Protein AF-A0A6A8M572-F1 (afdb_monomer_lite)

InterPro domains:
  IPR004184 Pyruvate formate lyase domain [PF02901] (4-256)
  IPR004184 Pyruvate formate lyase domain [PS51554] (4-256)
  IPR018461 Na+/H+ antiporter, NhaC-like, C-terminal [PF03553] (328-525)
  IPR051215 Glycyl Radical Enzyme [PTHR43641] (3-273)

pLDDT: mean 79.82, std 13.44, range [32.16, 97.31]

Sequence (528 aa):
MLSPRISRMKERHLNTIPCITAERLVLQTEAYKKFAGDAVPIFRAKVVRYIMERMTTLILDDELIVGTATNAYRGASLHPEFQSSSWYTSDIDEFSTRKKDPYYISPEDKKTILETLPYWEGKSMEDLADQVMPAHIKELEKDDIICVGLENGVCGETTPDHDKIMELGLRGYMDECRRNIDAHLPQTREEQEKVDFWNACIIQCEGLITYAHRMAEEAERKASQCEKSDPERAKELRLIAENCRVVPENPPQTFYPFLCVLFVLLVILGIVPKMGGIKKAYERVATTGQLWPESSNMQNQGDELGEVMGAITDNSKKEEREVEPHLWTFIVPMLVVIVSALWLDDILYGVTLGIAVCFVTYLPTRVMSLSSFCDACYKGLEDMLFIAVVLVTSLFYRDSINLVGLPHYLIKIAGPYMNAVWLPAIAFILIGLVCFATGNIWSVPAVCTPIILPLAVSTGASIPLTLGAIISAACFGAQACFYSDVTLLSASACRINNVDYAVAQLPYIGIVTAISFVLYVIAGFAMA

Radius of gyration: 29.95 Å; chains: 1; bounding box: 77×68×78 Å

Organism: NCBI:txid2606709

Foldseek 3Di:
DDDPLVVVVVVCVVPDQAAEAQLLLVQLLVLCVVQPPDDPLQSVLSSLLSCLLDADFDDDPSDLDGDDPHPDDNYDYDDLQAAALVVCVVCVVPQQVDPPRRHHYDPVRSVSSVVRRVSSHCRHQLSVCVVPDDPVVVVCVVVVNDDDVRNRDDPDPDDDPVVCLQAFFLQNLLVVLVVVLVVQDDPDPVSVVSNSNSVSSNSNSVSQLSSLQVNLVVLQVVLVVCCVPDVPSSLSSNVSSLCSNDPSRGHQDAQQVVLVVVLVVCVVVCVDPQDFLRVVQVVCCVPVVDNADPQLCLCAPPDPSVLLQNHPDPPPPDDDDQDPDDPCLVVVLVVQLVVQCVVVVHSVRSVVVSLVSNVVPCPVVVNDHPVVSVVVVVSVVSNVVVLVVLVVVLVVVLVVVVVVVVLVVLCVVCLVVDAQLCLLLSLLQSLLQVLLVSLAQPVSLVVNCSVSQVVNVVRVHDNSSNSSSSNSSSVLNNLLHLRHSNLVVVCSVVSHRSNSSNSSCVVVSVVSSVVVSVVSNVVSVVRD

Secondary structure (DSSP, 8-state):
---HHHHHHHHHHHHPPPEEESHHHHHHHHHHHHHTTS-HHHHHHHHHHHHHTTS-----TT-SS---SSSSTTEEE--TTTS-HHHHHHHTTTTTT-SSS--EE-HHHHHHHHHHGGGGTT-SHHHHHHHHS-HHHHHHHHTTS---TTSSS--------HHHHHHHHHHHHHHHHHHHHHT----SHHHHHHHHHHHHHHHHHHHHHHHHHHHHHHHHHHHHHHTTT-HHHHHHHHHHHHHHHHTTTS----SHHHHHHHHHHHHHTTSSPP-HHHHHHHHHHHHH--SS-GGGHHHHS-SHHHHTTT-------S----PPPPHHHHHHHHHHHHHHHHHHS-HHHHHHHHHHHHHHHHTTTTSS-HHHHHHHHHHHHHHHHHHHHHHHHHHHHHHHHHHHTHHHHHHHHHGGG--TTTHHHHHHHHHHHHHHHHT-SSHHHHHHHHHHHHHHHHHT--HHHHHHHHHHHHHHHHHH-TTSHHHHHHHHHTT--HHHHHHHHHHHHHHHHHHHHHHHHHHHHHH-

Structure (mmCIF, N/CA/C/O backbone):
data_AF-A0A6A8M572-F1
#
_entry.id   AF-A0A6A8M572-F1
#
loop_
_atom_site.group_PDB
_atom_site.id
_atom_site.type_symbol
_atom_site.label_atom_id
_atom_site.label_alt_id
_atom_site.label_comp_id
_atom_site.label_asym_id
_atom_site.label_entity_id
_atom_site.label_seq_id
_atom_site.pdbx_PDB_ins_code
_atom_site.Cartn_x
_atom_site.Cartn_y
_atom_site.Cartn_z
_atom_site.occupancy
_atom_site.B_iso_or_equiv
_atom_site.auth_seq_id
_atom_site.auth_comp_id
_atom_site.auth_asym_id
_atom_site.auth_atom_id
_atom_site.pdbx_PDB_model_num
ATOM 1 N N . MET A 1 1 ? 13.782 18.065 4.750 1.00 50.66 1 MET A N 1
ATOM 2 C CA . MET A 1 1 ? 12.979 18.633 5.861 1.00 50.66 1 MET A CA 1
ATOM 3 C C . MET A 1 1 ? 11.610 17.962 5.857 1.00 50.66 1 MET A C 1
ATOM 5 O O . MET A 1 1 ? 11.102 17.722 4.769 1.00 50.66 1 MET A O 1
ATOM 9 N N . LEU A 1 2 ? 11.043 17.618 7.022 1.00 60.28 2 LEU A N 1
ATOM 10 C CA . LEU A 1 2 ? 9.692 17.035 7.116 1.00 60.28 2 LEU A CA 1
ATOM 11 C C . LEU A 1 2 ? 8.636 18.087 6.746 1.00 60.28 2 LEU A C 1
ATOM 13 O O . LEU A 1 2 ? 8.789 19.256 7.103 1.00 60.28 2 LEU A O 1
ATOM 17 N N . SER A 1 3 ? 7.572 17.689 6.044 1.00 79.94 3 SER A N 1
ATOM 18 C CA . SER A 1 3 ? 6.464 18.607 5.755 1.00 79.94 3 SER A CA 1
ATOM 19 C C . SER A 1 3 ? 5.711 18.972 7.047 1.00 79.94 3 SER A C 1
ATOM 21 O O . SER A 1 3 ? 5.701 18.173 7.988 1.00 79.94 3 SER A O 1
ATOM 23 N N . PRO A 1 4 ? 5.029 20.135 7.113 1.00 89.31 4 PRO A N 1
ATOM 24 C CA . PRO A 1 4 ? 4.251 20.521 8.294 1.00 89.31 4 PRO A CA 1
ATOM 25 C C . PRO A 1 4 ? 3.227 19.461 8.729 1.00 89.31 4 PRO A C 1
ATOM 27 O O . PRO A 1 4 ? 3.043 19.247 9.923 1.00 89.31 4 PRO A O 1
ATOM 30 N N . ARG A 1 5 ? 2.617 18.755 7.765 1.00 86.12 5 ARG A N 1
ATOM 31 C CA . ARG A 1 5 ? 1.710 17.620 8.003 1.00 86.12 5 ARG A CA 1
ATOM 32 C C . ARG A 1 5 ? 2.406 16.488 8.754 1.00 86.12 5 ARG A C 1
ATOM 34 O O . ARG A 1 5 ? 1.936 16.064 9.802 1.00 86.12 5 ARG A O 1
ATOM 41 N N . ILE A 1 6 ? 3.548 16.027 8.240 1.00 82.94 6 ILE A N 1
ATOM 42 C CA . ILE A 1 6 ? 4.290 14.913 8.843 1.00 82.94 6 ILE A CA 1
ATOM 43 C C . ILE A 1 6 ? 4.821 15.298 10.227 1.00 82.94 6 ILE A C 1
ATOM 45 O O . ILE A 1 6 ? 4.796 14.474 11.138 1.00 82.94 6 ILE A O 1
ATOM 49 N N . SER A 1 7 ? 5.225 16.556 10.422 1.00 91.00 7 SER A N 1
ATOM 50 C CA . SER A 1 7 ? 5.603 17.066 11.743 1.00 91.00 7 SER A CA 1
ATOM 51 C C . SER A 1 7 ? 4.440 16.999 12.741 1.00 91.00 7 SER A C 1
ATOM 53 O O . SER A 1 7 ? 4.633 16.461 13.830 1.00 91.00 7 SER A O 1
ATOM 55 N N . ARG A 1 8 ? 3.228 17.442 12.363 1.00 94.00 8 ARG A N 1
ATOM 56 C CA . ARG A 1 8 ? 2.026 17.333 13.216 1.00 94.00 8 ARG A CA 1
ATOM 57 C C . ARG A 1 8 ? 1.643 15.884 13.507 1.00 94.00 8 ARG A C 1
ATOM 59 O O . ARG A 1 8 ? 1.355 15.552 14.652 1.00 94.00 8 ARG A O 1
ATOM 66 N N . MET A 1 9 ? 1.673 15.006 12.502 1.00 90.44 9 MET A N 1
ATOM 67 C CA . MET A 1 9 ? 1.373 13.580 12.684 1.00 90.44 9 MET A CA 1
ATOM 68 C C . MET A 1 9 ? 2.373 12.909 13.633 1.00 90.44 9 MET A C 1
ATOM 70 O O . MET A 1 9 ? 1.965 12.165 14.524 1.00 90.44 9 MET A O 1
ATOM 74 N N . LYS A 1 10 ? 3.671 13.211 13.489 1.00 91.50 10 LYS A N 1
ATOM 75 C CA . LYS A 1 10 ? 4.728 12.722 14.383 1.00 91.50 10 LYS A CA 1
ATOM 76 C C . LYS A 1 10 ? 4.528 13.223 15.811 1.00 91.50 10 LYS A C 1
ATOM 78 O O . LYS A 1 10 ? 4.599 12.431 16.744 1.00 91.50 10 LYS A O 1
ATOM 83 N N . GLU A 1 11 ? 4.268 14.516 15.985 1.00 94.25 11 GLU A N 1
ATOM 84 C CA . GLU A 1 11 ? 4.019 15.111 17.299 1.00 94.25 11 GLU A CA 1
ATOM 85 C C . GLU A 1 11 ? 2.782 14.492 17.963 1.00 94.25 11 GLU A C 1
ATOM 87 O O . GLU A 1 11 ? 2.856 14.041 19.105 1.00 94.25 11 GLU A O 1
ATOM 92 N N . ARG A 1 12 ? 1.678 14.346 17.217 1.00 93.25 12 ARG A N 1
ATOM 93 C CA . ARG A 1 12 ? 0.474 13.641 17.676 1.00 93.25 12 ARG A CA 1
ATOM 94 C C . ARG A 1 12 ? 0.794 12.206 18.089 1.00 93.25 12 ARG A C 1
ATOM 96 O O . ARG A 1 12 ? 0.332 11.764 19.135 1.00 93.25 12 ARG A O 1
ATOM 103 N N . HIS A 1 13 ? 1.574 11.472 17.294 1.00 91.25 13 HIS A N 1
ATOM 104 C CA . HIS A 1 13 ? 1.970 10.097 17.605 1.00 91.25 13 HIS A CA 1
ATOM 105 C C . HIS A 1 13 ? 2.751 9.997 18.920 1.00 91.25 13 HIS A C 1
ATOM 107 O O . HIS A 1 13 ? 2.388 9.195 19.777 1.00 91.25 13 HIS A O 1
ATOM 113 N N . LEU A 1 14 ? 3.779 10.832 19.095 1.00 92.25 14 LEU A N 1
ATOM 114 C CA . LEU A 1 14 ? 4.648 10.814 20.275 1.00 92.25 14 LEU A CA 1
ATOM 115 C C . LEU A 1 14 ? 3.934 11.279 21.550 1.00 92.25 14 LEU A C 1
ATOM 117 O O . LEU A 1 14 ? 4.228 10.766 22.625 1.00 92.25 14 LEU A O 1
ATOM 121 N N . ASN A 1 15 ? 2.989 12.213 21.428 1.00 93.00 15 ASN A N 1
ATOM 122 C CA . ASN A 1 15 ? 2.285 12.795 22.572 1.00 93.00 15 ASN A CA 1
ATOM 123 C C . ASN A 1 15 ? 0.997 12.047 22.957 1.00 93.00 15 ASN A C 1
ATOM 125 O O . ASN A 1 15 ? 0.431 12.322 24.013 1.00 93.00 15 ASN A O 1
ATOM 129 N N . THR A 1 16 ? 0.510 11.120 22.126 1.00 91.75 16 THR A N 1
ATOM 130 C CA . THR A 1 16 ? -0.691 10.331 22.441 1.00 91.75 16 THR A CA 1
ATOM 131 C C . THR A 1 16 ? -0.312 9.071 23.208 1.00 91.75 16 THR A C 1
ATOM 133 O O . THR A 1 16 ? 0.463 8.260 22.701 1.00 91.75 16 THR A O 1
ATOM 136 N N . ILE A 1 17 ? -0.903 8.869 24.385 1.00 91.06 17 ILE A N 1
ATOM 137 C CA . ILE A 1 17 ? -0.830 7.598 25.117 1.00 91.06 17 ILE A CA 1
ATOM 138 C C . ILE A 1 17 ? -1.761 6.589 24.418 1.00 91.06 17 ILE A C 1
ATOM 140 O O . ILE A 1 17 ? -2.917 6.939 24.168 1.00 91.06 17 ILE A O 1
ATOM 144 N N . PRO A 1 18 ? -1.295 5.371 24.078 1.00 94.19 18 PRO A N 1
ATOM 145 C CA . PRO A 1 18 ? -2.153 4.317 23.539 1.00 94.19 18 PRO A CA 1
ATOM 146 C C . PRO A 1 18 ? -3.377 4.046 24.415 1.00 94.19 18 PRO A C 1
ATOM 148 O O . PRO A 1 18 ? -3.327 4.225 25.632 1.00 94.19 18 PRO A O 1
ATOM 151 N N . CYS A 1 19 ? -4.471 3.582 23.817 1.00 93.69 19 CYS A N 1
ATOM 152 C CA . CYS A 1 19 ? -5.686 3.252 24.563 1.00 93.69 19 CYS A CA 1
ATOM 153 C C . CYS A 1 19 ? -6.224 1.863 24.224 1.00 93.69 19 CYS A C 1
ATOM 155 O O . CYS A 1 19 ? -5.948 1.350 23.149 1.00 93.69 19 CYS A O 1
ATOM 157 N N . ILE A 1 20 ? -6.972 1.240 25.133 1.00 94.38 20 ILE A N 1
ATOM 158 C CA . ILE A 1 20 ? -7.684 -0.020 24.874 1.00 94.38 20 ILE A CA 1
ATOM 159 C C . ILE A 1 20 ? -9.148 0.300 24.586 1.00 94.38 20 ILE A C 1
ATOM 161 O O . ILE A 1 20 ? -9.762 1.096 25.294 1.00 94.38 20 ILE A O 1
ATOM 165 N N . THR A 1 21 ? -9.695 -0.341 23.555 1.00 94.25 21 THR A N 1
ATOM 166 C CA . THR A 1 21 ? -11.059 -0.102 23.061 1.00 94.25 21 THR A CA 1
ATOM 167 C C . THR A 1 21 ? -11.894 -1.381 23.124 1.00 94.25 21 THR A C 1
ATOM 169 O O . THR A 1 21 ? -11.400 -2.470 22.817 1.00 94.25 21 THR A O 1
ATOM 172 N N . ALA A 1 22 ? -13.165 -1.272 23.523 1.00 95.88 22 ALA A N 1
ATOM 173 C CA . ALA A 1 22 ? -14.046 -2.429 23.711 1.00 95.88 22 ALA A CA 1
ATOM 174 C C . ALA A 1 22 ? -14.727 -2.911 22.416 1.00 95.88 22 ALA A C 1
ATOM 176 O O . ALA A 1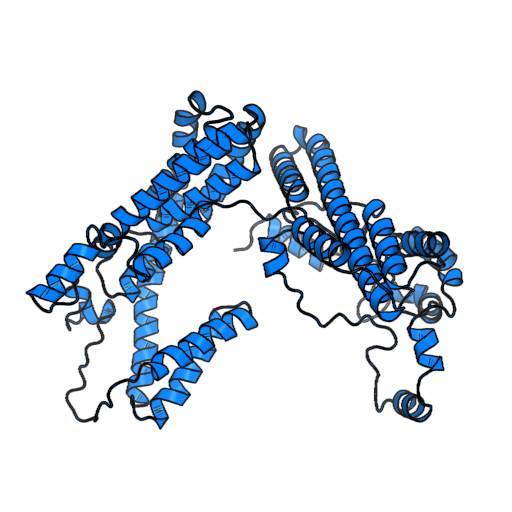 22 ? -15.257 -4.022 22.377 1.00 95.88 22 ALA A O 1
ATOM 177 N N . GLU A 1 23 ? -14.729 -2.098 21.354 1.00 95.62 23 GLU A N 1
ATOM 178 C CA . GLU A 1 23 ? -15.545 -2.317 20.149 1.00 95.62 23 GLU A CA 1
ATOM 179 C C . GLU A 1 23 ? -15.351 -3.712 19.537 1.00 95.62 23 GLU A C 1
ATOM 181 O O . GLU A 1 23 ? -16.322 -4.451 19.349 1.00 95.62 23 GLU A O 1
ATOM 186 N N . ARG A 1 24 ? -14.099 -4.106 19.263 1.00 94.31 24 ARG A N 1
ATOM 187 C CA . ARG A 1 24 ? -13.808 -5.416 18.664 1.00 94.31 24 ARG A CA 1
ATOM 188 C C . ARG A 1 24 ? -14.280 -6.559 19.561 1.00 94.31 24 ARG A C 1
ATOM 190 O O . ARG A 1 24 ? -14.881 -7.499 19.051 1.00 94.31 24 ARG A O 1
ATOM 197 N N . LEU A 1 25 ? -14.039 -6.472 20.873 1.00 95.44 25 LEU A N 1
ATOM 198 C CA . LEU A 1 25 ? -14.439 -7.493 21.848 1.00 95.44 25 LEU A CA 1
ATOM 199 C C . LEU A 1 25 ? -15.954 -7.731 21.801 1.00 95.44 25 LEU A C 1
ATOM 201 O O . LEU A 1 25 ? -16.398 -8.880 21.753 1.00 95.44 25 LEU A O 1
ATOM 205 N N . VAL A 1 26 ? -16.749 -6.661 21.761 1.00 97.06 26 VAL A N 1
ATOM 206 C CA . VAL A 1 26 ? -18.214 -6.751 21.682 1.00 97.06 26 VAL A CA 1
ATOM 207 C C . VAL A 1 26 ? -18.651 -7.362 20.351 1.00 97.06 26 VAL A C 1
ATOM 209 O O . VAL A 1 26 ? -19.340 -8.385 20.348 1.00 97.06 26 VAL A O 1
ATOM 212 N N . LEU A 1 27 ? -18.192 -6.807 19.222 1.00 96.75 27 LEU A N 1
ATOM 213 C CA . LEU A 1 27 ? -18.565 -7.284 17.883 1.00 96.75 27 LEU A CA 1
ATOM 214 C C . LEU A 1 27 ? -18.180 -8.749 17.663 1.00 96.75 27 LEU A C 1
ATOM 216 O O . LEU A 1 27 ? -18.945 -9.531 17.097 1.00 96.75 27 LEU A O 1
ATOM 220 N N . GLN A 1 28 ? -17.003 -9.141 18.141 1.00 95.44 28 GLN A N 1
ATOM 221 C CA . GLN A 1 28 ? -16.549 -10.518 18.068 1.00 95.44 28 GLN A CA 1
ATOM 222 C C . GLN A 1 28 ? -17.406 -11.438 18.938 1.00 95.44 28 GLN A C 1
ATOM 224 O O . GLN A 1 28 ? -17.781 -12.519 18.491 1.00 95.44 28 GLN A O 1
ATOM 229 N N . THR A 1 29 ? -17.752 -11.022 20.158 1.00 96.56 29 THR A N 1
ATOM 230 C CA . THR A 1 29 ? -18.611 -11.804 21.059 1.00 96.56 29 THR A CA 1
ATOM 231 C C . THR A 1 29 ? -19.989 -12.051 20.449 1.00 96.56 29 THR A C 1
ATOM 233 O O . THR A 1 29 ? -20.504 -13.170 20.502 1.00 96.56 29 THR A O 1
ATOM 236 N N . GLU A 1 30 ? -20.583 -11.028 19.833 1.00 97.31 30 GLU A N 1
ATOM 237 C CA . GLU A 1 30 ? -21.842 -11.151 19.095 1.00 97.31 30 GLU A CA 1
ATOM 238 C C . GLU A 1 30 ? -21.724 -12.139 17.932 1.00 97.31 30 GLU A C 1
ATOM 240 O O . GLU A 1 30 ? -22.551 -13.046 17.798 1.00 97.31 30 GLU A O 1
ATOM 245 N N . ALA A 1 31 ? -20.674 -12.004 17.118 1.00 96.38 31 ALA A N 1
ATOM 246 C CA . ALA A 1 31 ? -20.432 -12.885 15.983 1.00 96.38 31 ALA A CA 1
ATOM 247 C C . ALA A 1 31 ? -20.227 -14.343 16.423 1.00 96.38 31 ALA A C 1
ATOM 249 O O . ALA A 1 31 ? -20.796 -15.255 15.823 1.00 96.38 31 ALA A O 1
ATOM 250 N N . TYR A 1 32 ? -19.484 -14.572 17.508 1.00 95.69 32 TYR A N 1
ATOM 251 C CA . TYR A 1 32 ? -19.264 -15.906 18.068 1.00 95.69 32 TYR A CA 1
ATOM 252 C C . TYR A 1 32 ? -20.568 -16.568 18.501 1.00 95.69 32 TYR A C 1
ATOM 254 O O . TYR A 1 32 ? -20.785 -17.738 18.201 1.00 95.69 32 TYR A O 1
ATOM 262 N N . LYS A 1 33 ? -21.455 -15.823 19.172 1.00 95.12 33 LYS A N 1
ATOM 263 C CA . LYS A 1 33 ? -22.778 -16.328 19.570 1.00 95.12 33 LYS A CA 1
ATOM 264 C C . LYS A 1 33 ? -23.665 -16.620 18.358 1.00 95.12 33 LYS A C 1
ATOM 266 O O . LYS A 1 33 ? -24.451 -17.561 18.394 1.00 95.12 33 LYS A O 1
ATOM 271 N N . LYS A 1 34 ? -23.547 -15.819 17.296 1.00 96.00 34 LYS A N 1
ATOM 272 C CA . LYS A 1 34 ? -24.384 -15.914 16.094 1.00 96.00 34 LYS A CA 1
ATOM 273 C C . LYS A 1 34 ? -23.993 -17.060 15.161 1.00 96.00 34 LYS A C 1
ATOM 275 O O . LYS A 1 34 ? -24.877 -17.677 14.576 1.00 96.00 34 LYS A O 1
ATOM 280 N N . PHE A 1 35 ? -22.697 -17.306 14.988 1.00 95.56 35 PHE A N 1
ATOM 281 C CA . PHE A 1 35 ? -22.172 -18.250 13.991 1.00 95.56 35 PHE A CA 1
ATOM 282 C C . PHE A 1 35 ? -21.660 -19.563 14.598 1.00 95.56 35 PHE A C 1
ATOM 284 O O . PHE A 1 35 ? -21.072 -20.384 13.895 1.00 95.56 35 PHE A O 1
ATOM 291 N N . ALA A 1 36 ? -21.871 -19.779 15.899 1.00 89.00 36 ALA A N 1
ATOM 292 C CA . ALA A 1 36 ? -21.518 -21.032 16.555 1.00 89.00 36 ALA A CA 1
ATOM 293 C C . ALA A 1 36 ? -22.134 -22.238 15.818 1.00 89.00 36 ALA A C 1
ATOM 295 O O . ALA A 1 36 ? -23.333 -22.259 15.542 1.00 89.00 36 ALA A O 1
ATOM 296 N N . GLY A 1 37 ? -21.310 -23.249 15.528 1.00 89.31 37 GLY A N 1
ATOM 297 C CA . GLY A 1 37 ? -21.717 -24.479 14.837 1.00 89.31 37 GLY A CA 1
ATOM 298 C C . GLY A 1 37 ? -21.303 -24.565 13.364 1.00 89.31 37 GLY A C 1
ATOM 299 O O . GLY A 1 37 ? -21.361 -25.653 12.798 1.00 89.31 37 GLY A O 1
ATOM 300 N N . ASP A 1 38 ? -20.842 -23.468 12.756 1.00 92.75 38 ASP A N 1
ATOM 301 C CA . ASP A 1 38 ? -20.225 -23.502 11.425 1.00 92.75 38 ASP A CA 1
ATOM 302 C C . ASP A 1 38 ? -18.866 -24.236 11.438 1.00 92.75 38 ASP A C 1
ATOM 304 O O . ASP A 1 38 ? -18.174 -24.289 12.460 1.00 92.75 38 ASP A O 1
ATOM 308 N N . ALA A 1 39 ? -18.443 -24.752 10.276 1.00 92.69 39 ALA A N 1
ATOM 309 C CA . ALA A 1 39 ? -17.089 -25.275 10.086 1.00 92.69 39 ALA A CA 1
ATOM 310 C C . ALA A 1 39 ? -16.045 -24.207 10.452 1.00 92.69 39 ALA A C 1
ATOM 312 O O . ALA A 1 39 ? -16.211 -23.035 10.111 1.00 92.69 39 ALA A O 1
ATOM 313 N N . VAL A 1 40 ? -14.958 -24.599 11.128 1.00 92.12 40 VAL A N 1
ATOM 314 C CA . VAL A 1 40 ? -14.012 -23.651 11.750 1.00 92.12 40 VAL A CA 1
ATOM 315 C C . VAL A 1 40 ? -13.501 -22.565 10.783 1.00 92.12 40 VAL A C 1
ATOM 317 O O . VAL A 1 40 ? -13.560 -21.396 11.170 1.00 92.12 40 VAL A O 1
ATOM 320 N N . PRO A 1 41 ? -13.070 -22.862 9.536 1.00 94.00 41 PRO A N 1
ATOM 321 C CA . PRO A 1 41 ? -12.637 -21.820 8.599 1.00 94.00 41 PRO A CA 1
ATOM 322 C C . PRO A 1 41 ? -13.751 -20.814 8.269 1.00 94.00 41 PRO A C 1
ATOM 324 O O . PRO A 1 41 ? -13.547 -19.602 8.349 1.00 94.00 41 PRO A O 1
ATOM 327 N N . ILE A 1 42 ? -14.957 -21.312 7.976 1.00 96.06 42 ILE A N 1
ATOM 328 C CA . ILE A 1 42 ? -16.139 -20.497 7.658 1.00 96.06 42 ILE A CA 1
ATOM 329 C C . ILE A 1 42 ? -16.544 -19.638 8.851 1.00 96.06 42 ILE A C 1
ATOM 331 O O . ILE A 1 42 ? -16.800 -18.444 8.702 1.00 96.06 42 ILE A O 1
ATOM 335 N N . PHE A 1 43 ? -16.575 -20.240 10.039 1.00 96.19 43 PHE A N 1
ATOM 336 C CA . PHE A 1 43 ? -16.878 -19.567 11.292 1.00 96.19 43 PHE A CA 1
ATOM 337 C C . PHE A 1 43 ? -15.950 -18.366 11.508 1.00 96.19 43 PHE A C 1
ATOM 339 O O . PHE A 1 43 ? -16.419 -17.246 11.715 1.00 96.19 43 PHE A O 1
ATOM 346 N N . ARG A 1 44 ? -14.630 -18.571 11.390 1.00 93.75 44 ARG A N 1
ATOM 347 C CA . ARG A 1 44 ? -13.635 -17.502 11.566 1.00 93.75 44 ARG A CA 1
ATOM 348 C C . ARG A 1 44 ? -13.786 -16.407 10.509 1.00 93.75 44 ARG A C 1
ATOM 350 O O . ARG A 1 44 ? -13.775 -15.229 10.863 1.00 93.75 44 ARG A O 1
ATOM 357 N N . ALA A 1 45 ? -14.017 -16.769 9.247 1.00 95.38 45 ALA A N 1
ATOM 358 C CA . ALA A 1 45 ? -14.246 -15.796 8.181 1.00 95.38 45 ALA A CA 1
ATOM 359 C C . ALA A 1 45 ? -15.525 -14.965 8.396 1.00 95.38 45 ALA A C 1
ATOM 361 O O . ALA A 1 45 ? -15.499 -13.743 8.238 1.00 95.38 45 ALA A O 1
ATOM 362 N N . LYS A 1 46 ? -16.632 -15.590 8.821 1.00 97.00 46 LYS A N 1
ATOM 363 C CA . LYS A 1 46 ? -17.888 -14.889 9.147 1.00 97.00 46 LYS A CA 1
ATOM 364 C C . LYS A 1 46 ? -17.726 -13.931 10.323 1.00 97.00 46 LYS A C 1
ATOM 366 O O . LYS A 1 46 ? -18.292 -12.841 10.283 1.00 97.00 46 LYS A O 1
ATOM 371 N N . VAL A 1 47 ? -16.940 -14.298 11.338 1.00 95.62 47 VAL A N 1
ATOM 372 C CA . VAL A 1 47 ? -16.601 -13.389 12.443 1.00 95.62 47 VAL A CA 1
ATOM 373 C C . VAL A 1 47 ? -15.858 -12.159 11.925 1.00 95.62 47 VAL A C 1
ATOM 375 O O . VAL A 1 47 ? -16.268 -11.040 12.229 1.00 95.62 47 VAL A O 1
ATOM 378 N N . VAL A 1 48 ? -14.806 -12.343 11.117 1.00 92.69 48 VAL A N 1
ATOM 379 C CA . VAL A 1 48 ? -14.044 -11.220 10.543 1.00 92.69 48 VAL A CA 1
ATOM 380 C C . VAL A 1 48 ? -14.952 -10.328 9.703 1.00 92.69 48 VAL A C 1
ATOM 382 O O . VAL A 1 48 ? -14.968 -9.118 9.905 1.00 92.69 48 VAL A O 1
ATOM 385 N N . ARG A 1 49 ? -15.770 -10.911 8.820 1.00 94.81 49 ARG A N 1
ATOM 386 C CA . ARG A 1 49 ? -16.741 -10.158 8.020 1.00 94.81 49 ARG A CA 1
ATOM 387 C C . ARG A 1 49 ? -17.719 -9.368 8.892 1.00 94.81 49 ARG A C 1
ATOM 389 O O . ARG A 1 49 ? -17.948 -8.195 8.624 1.00 94.81 49 ARG A O 1
ATOM 396 N N . TYR A 1 50 ? -18.257 -9.974 9.951 1.00 97.12 50 TYR A N 1
ATOM 397 C CA . TYR A 1 50 ? -19.187 -9.302 10.862 1.00 97.12 50 TYR A CA 1
ATOM 398 C C . TYR A 1 50 ? -18.566 -8.067 11.520 1.00 97.12 50 TYR A C 1
ATOM 400 O O . TYR A 1 50 ? -19.240 -7.041 11.627 1.00 97.12 50 TYR A O 1
ATOM 408 N N . ILE A 1 51 ? -17.291 -8.166 11.918 1.00 93.19 51 ILE A N 1
ATOM 409 C CA . ILE A 1 51 ? -16.509 -7.050 12.462 1.00 93.19 51 ILE A CA 1
ATOM 410 C C . ILE A 1 51 ? -16.286 -5.990 11.378 1.00 93.19 51 ILE A C 1
ATOM 412 O O . ILE A 1 51 ? -16.628 -4.835 11.595 1.00 93.19 51 ILE A O 1
ATOM 416 N N . MET A 1 52 ? -15.797 -6.364 10.194 1.00 91.69 52 MET A N 1
ATOM 417 C CA . MET A 1 52 ? -15.507 -5.431 9.092 1.00 91.69 52 MET A CA 1
ATOM 418 C C . MET A 1 52 ? -16.744 -4.657 8.602 1.00 91.69 52 MET A C 1
ATOM 420 O O . MET A 1 52 ? -16.652 -3.490 8.220 1.00 91.69 52 MET A O 1
ATOM 424 N N . GLU A 1 53 ? -17.926 -5.269 8.668 1.00 93.62 53 GLU A N 1
ATOM 425 C CA . GLU A 1 53 ? -19.210 -4.634 8.347 1.00 93.62 53 GLU A CA 1
ATOM 426 C C . GLU A 1 53 ? -19.670 -3.602 9.393 1.00 93.62 53 GLU A C 1
ATOM 428 O O . GLU A 1 53 ? -20.513 -2.761 9.079 1.00 93.62 53 GLU A O 1
ATOM 433 N N . ARG A 1 54 ? -19.169 -3.667 10.636 1.00 95.06 54 ARG A N 1
ATOM 434 C CA . ARG A 1 54 ? -19.720 -2.914 11.783 1.00 95.06 54 ARG A CA 1
ATOM 435 C C . ARG A 1 54 ? -18.722 -2.039 12.522 1.00 95.06 54 ARG A C 1
ATOM 437 O O . ARG A 1 54 ? -19.154 -1.068 13.132 1.00 95.06 54 ARG A O 1
ATOM 444 N N . MET A 1 55 ? -17.427 -2.347 12.466 1.00 91.81 55 MET A N 1
ATOM 445 C CA . MET A 1 55 ? -16.406 -1.590 13.191 1.00 91.81 55 MET A CA 1
ATOM 446 C C . MET A 1 55 ? -16.416 -0.130 12.757 1.00 91.81 55 MET A C 1
ATOM 448 O O . MET A 1 55 ? -16.711 0.169 11.593 1.00 91.81 55 MET A O 1
ATOM 452 N N . THR A 1 56 ? -16.093 0.776 13.667 1.00 92.44 56 THR A N 1
ATOM 453 C CA . THR A 1 56 ? -16.086 2.204 13.373 1.00 92.44 56 THR A CA 1
ATOM 454 C C . THR A 1 56 ? -15.033 2.517 12.316 1.00 92.44 56 THR A C 1
ATOM 456 O O . THR A 1 56 ? -13.852 2.217 12.470 1.00 92.44 56 THR A O 1
ATOM 459 N N . THR A 1 57 ? -15.461 3.165 11.237 1.00 90.50 57 THR A N 1
ATOM 460 C CA . THR A 1 57 ? -14.570 3.733 10.227 1.00 90.50 57 THR A CA 1
ATOM 461 C C . THR A 1 57 ? -14.025 5.058 10.741 1.00 90.50 57 THR A C 1
ATOM 463 O O . THR A 1 57 ? -14.783 6.010 10.934 1.00 90.50 57 THR A O 1
ATOM 466 N N . LEU A 1 58 ? -12.718 5.128 10.979 1.00 87.19 58 LEU A N 1
ATOM 467 C CA . LEU A 1 58 ? -12.061 6.313 11.522 1.00 87.19 58 LEU A CA 1
ATOM 468 C C . LEU A 1 58 ? -11.010 6.828 10.535 1.00 87.19 58 LEU A C 1
ATOM 470 O O . LEU A 1 58 ? -10.070 6.122 10.183 1.00 87.19 58 LEU A O 1
ATOM 474 N N . ILE A 1 59 ? -11.176 8.085 10.123 1.00 88.12 59 ILE A N 1
ATOM 475 C CA . ILE A 1 59 ? -10.196 8.843 9.336 1.00 88.12 59 ILE A CA 1
ATOM 476 C C . ILE A 1 59 ? -9.708 9.991 10.204 1.00 88.12 59 ILE A C 1
ATOM 478 O O . ILE A 1 59 ? -10.508 10.847 10.607 1.00 88.12 59 ILE A O 1
ATOM 482 N N . LEU A 1 60 ? -8.417 10.010 10.504 1.00 88.00 60 LEU A N 1
ATOM 483 C CA . LEU A 1 60 ? -7.822 11.014 11.371 1.00 88.00 60 LEU A CA 1
ATOM 484 C C . LEU A 1 60 ? -7.446 12.266 10.585 1.00 88.00 60 LEU A C 1
ATOM 486 O O . LEU A 1 60 ? -7.308 12.271 9.357 1.00 88.00 60 LEU A O 1
ATOM 490 N N . ASP A 1 61 ? -7.252 13.357 11.317 1.00 87.62 61 ASP A N 1
ATOM 491 C CA . ASP A 1 61 ? -6.742 14.586 10.722 1.00 87.62 61 ASP A CA 1
ATOM 492 C C . ASP A 1 61 ? -5.359 14.334 10.120 1.00 87.62 61 ASP A C 1
ATOM 494 O O . ASP A 1 61 ? -4.592 13.510 10.635 1.00 87.62 61 ASP A O 1
ATOM 498 N N . ASP A 1 62 ? -5.057 15.047 9.036 1.00 85.88 62 ASP A N 1
ATOM 499 C CA . ASP A 1 62 ? -3.813 14.956 8.268 1.00 85.88 62 ASP A CA 1
ATOM 500 C C . ASP A 1 62 ? -3.565 13.632 7.504 1.00 85.88 62 ASP A C 1
ATOM 502 O O . ASP A 1 62 ? -2.650 13.588 6.681 1.00 85.88 62 ASP A O 1
ATOM 506 N N . GLU A 1 63 ? -4.376 12.579 7.665 1.00 79.31 63 GLU A N 1
ATOM 507 C CA . GLU A 1 63 ? -4.169 11.301 6.957 1.00 79.31 63 GLU A CA 1
ATOM 508 C C . GLU A 1 63 ? -4.441 11.389 5.451 1.00 79.31 63 GLU A C 1
ATOM 510 O O . GLU A 1 63 ? -5.455 11.948 5.032 1.00 79.31 63 GLU A O 1
ATOM 515 N N . LEU A 1 64 ? -3.540 10.805 4.653 1.00 71.88 64 LEU A N 1
ATOM 516 C CA . LEU A 1 64 ? -3.716 10.549 3.213 1.00 71.88 64 LEU A CA 1
ATOM 517 C C . LEU A 1 64 ? -3.881 9.054 2.908 1.00 71.88 64 LEU A C 1
ATOM 519 O O . LEU A 1 64 ? -4.534 8.691 1.936 1.00 71.88 64 LEU A O 1
ATOM 523 N N . ILE A 1 65 ? -3.292 8.203 3.749 1.00 69.12 65 ILE A N 1
ATOM 524 C CA . ILE A 1 65 ? -3.499 6.757 3.768 1.00 69.12 65 ILE A CA 1
ATOM 525 C C . ILE A 1 65 ? -4.375 6.489 4.981 1.00 69.12 65 ILE A C 1
ATOM 527 O O . ILE A 1 65 ? -4.053 6.948 6.077 1.00 69.12 65 ILE A O 1
ATOM 531 N N . VAL A 1 66 ? -5.490 5.802 4.765 1.00 70.81 66 VAL A N 1
ATOM 532 C CA . VAL A 1 66 ? -6.505 5.569 5.791 1.00 70.81 66 VAL A CA 1
ATOM 533 C C . VAL A 1 66 ? -6.690 4.084 6.040 1.00 70.81 66 VAL A C 1
ATOM 535 O O . VAL A 1 66 ? -6.394 3.254 5.183 1.00 70.81 66 VAL A O 1
ATOM 538 N N . GLY A 1 67 ? -7.220 3.769 7.216 1.00 69.19 67 GLY A N 1
ATOM 539 C CA . GLY A 1 67 ? -7.420 2.403 7.673 1.00 69.19 67 GLY A CA 1
ATOM 540 C C . GLY A 1 67 ? -6.776 2.229 9.035 1.00 69.19 67 GLY A C 1
ATOM 541 O O . GLY A 1 67 ? -5.560 2.129 9.158 1.00 69.19 67 GLY A O 1
ATOM 542 N N . THR A 1 68 ? -7.609 2.196 10.067 1.00 72.56 68 THR A N 1
ATOM 543 C CA . THR A 1 68 ? -7.198 1.842 11.426 1.00 72.56 68 THR A CA 1
ATOM 544 C C . THR A 1 68 ? -7.902 0.559 11.844 1.00 72.56 68 THR A C 1
ATOM 546 O O . THR A 1 68 ? -8.990 0.247 11.358 1.00 72.56 68 THR A O 1
ATOM 549 N N . ALA A 1 69 ? -7.268 -0.195 12.737 1.00 73.69 69 ALA A N 1
ATOM 550 C CA . ALA A 1 69 ? -7.815 -1.432 13.284 1.00 73.69 69 ALA A CA 1
ATOM 551 C C . ALA A 1 69 ? -8.748 -1.197 14.489 1.00 73.69 69 ALA A C 1
ATOM 553 O O . ALA A 1 69 ? -9.278 -2.157 15.044 1.00 73.69 69 ALA A O 1
ATOM 554 N N . THR A 1 70 ? -8.923 0.055 14.924 1.00 86.44 70 THR A N 1
ATOM 555 C CA . THR A 1 70 ? -9.697 0.425 16.118 1.00 86.44 70 THR A CA 1
ATOM 556 C C . THR A 1 70 ? -10.459 1.730 15.923 1.00 86.44 70 THR A C 1
ATOM 558 O O . THR A 1 70 ? -10.122 2.546 15.066 1.00 86.44 70 THR A O 1
ATOM 561 N N . ASN A 1 71 ? -11.455 1.969 16.773 1.00 88.56 71 ASN A N 1
ATOM 562 C CA . ASN A 1 71 ? -12.236 3.206 16.795 1.00 88.56 71 ASN A CA 1
ATOM 563 C C . ASN A 1 71 ? -11.511 4.394 17.467 1.00 88.56 71 ASN A C 1
ATOM 565 O O . ASN A 1 71 ? -12.127 5.441 17.674 1.00 88.56 71 ASN A O 1
ATOM 569 N N . ALA A 1 72 ? -10.217 4.269 17.789 1.00 90.00 72 ALA A N 1
ATOM 570 C CA . ALA A 1 72 ? -9.430 5.309 18.448 1.00 90.00 72 ALA A CA 1
ATOM 571 C C . ALA A 1 72 ? -8.004 5.421 17.878 1.00 90.00 72 ALA A C 1
ATOM 573 O O . ALA A 1 72 ? -7.407 4.449 17.418 1.00 90.00 72 ALA A O 1
ATOM 574 N N . TYR A 1 73 ? -7.411 6.618 17.939 1.00 90.12 73 TYR A N 1
ATOM 575 C CA . TYR A 1 73 ? -6.009 6.794 17.547 1.00 90.12 73 TYR A CA 1
ATOM 576 C C . TYR A 1 73 ? -5.075 6.100 18.541 1.00 90.12 73 TYR A C 1
ATOM 578 O O . TYR A 1 73 ? -5.205 6.289 19.748 1.00 90.12 73 TYR A O 1
ATOM 586 N N . ARG A 1 74 ? -4.122 5.308 18.028 1.00 89.94 74 ARG A N 1
ATOM 587 C CA . ARG A 1 74 ? -3.287 4.401 18.841 1.00 89.94 74 ARG A CA 1
ATOM 588 C C . ARG A 1 74 ? -4.131 3.498 19.759 1.00 89.94 74 ARG A C 1
ATOM 590 O O . ARG A 1 74 ? -3.705 3.168 20.865 1.00 89.94 74 ARG A O 1
ATOM 597 N N . GLY A 1 75 ? -5.328 3.127 19.303 1.00 89.81 75 GLY A N 1
ATOM 598 C CA . GLY A 1 75 ? -6.179 2.166 19.987 1.00 89.81 75 GLY A CA 1
ATOM 599 C C . GLY A 1 75 ? -5.675 0.739 19.786 1.00 89.81 75 GLY A C 1
ATOM 600 O O . GLY A 1 75 ? -5.271 0.370 18.683 1.00 89.81 75 GLY A O 1
ATOM 601 N N . ALA A 1 76 ? -5.754 -0.064 20.838 1.00 90.19 76 ALA A N 1
ATOM 602 C CA . ALA A 1 76 ? -5.554 -1.500 20.842 1.00 90.19 76 ALA A CA 1
ATOM 603 C C . ALA A 1 76 ? -6.908 -2.201 21.006 1.00 90.19 76 ALA A C 1
ATOM 605 O O . ALA A 1 76 ? -7.759 -1.792 21.804 1.00 90.19 76 ALA A O 1
ATOM 606 N N . SER A 1 77 ? -7.103 -3.256 20.219 1.00 89.19 77 SER A N 1
ATOM 607 C CA . SER A 1 77 ? -8.236 -4.161 20.367 1.00 89.19 77 SER A CA 1
ATOM 608 C C . SER A 1 77 ? -7.874 -5.321 21.283 1.00 89.19 77 SER A C 1
ATOM 610 O O . SER A 1 77 ? -6.727 -5.758 21.317 1.00 89.19 77 SER A O 1
ATOM 612 N N . LEU A 1 78 ? -8.879 -5.872 21.958 1.00 89.75 78 LEU A N 1
ATOM 613 C CA . LEU A 1 78 ? -8.737 -7.120 22.700 1.00 89.75 78 LEU A CA 1
ATOM 614 C C . LEU A 1 78 ? -9.006 -8.326 21.796 1.00 89.75 78 LEU A C 1
ATOM 616 O O . LEU A 1 78 ? -9.896 -8.289 20.938 1.00 89.75 78 LEU A O 1
ATOM 620 N N . HIS A 1 79 ? -8.237 -9.391 22.021 1.00 90.38 79 HIS A N 1
ATOM 621 C CA . HIS A 1 79 ? -8.270 -10.644 21.268 1.00 90.38 79 HIS A CA 1
ATOM 622 C C . HIS A 1 79 ? -8.558 -11.846 22.191 1.00 90.38 79 HIS A C 1
ATOM 624 O O . HIS A 1 79 ? -7.688 -12.696 22.406 1.00 90.38 79 HIS A O 1
ATOM 630 N N . PRO A 1 80 ? -9.775 -11.926 22.763 1.00 90.06 80 PRO A N 1
ATOM 631 C CA . PRO A 1 80 ? -10.137 -12.919 23.782 1.00 90.06 80 PRO A CA 1
ATOM 632 C C . PRO A 1 80 ? -10.186 -14.366 23.257 1.00 90.06 80 PRO A C 1
ATOM 634 O O . PRO A 1 80 ? -10.316 -15.317 24.018 1.00 90.06 80 PRO A O 1
ATOM 637 N N . GLU A 1 81 ? -10.119 -14.554 21.939 1.00 89.12 81 GLU A N 1
ATOM 638 C CA . GLU A 1 81 ? -10.008 -15.867 21.315 1.00 89.12 81 GLU A CA 1
ATOM 639 C C . GLU A 1 81 ? -8.611 -16.481 21.450 1.00 89.12 81 GLU A C 1
ATOM 641 O O . GLU A 1 81 ? -8.473 -17.694 21.301 1.00 89.12 81 GLU A O 1
ATOM 646 N N . PHE A 1 82 ? -7.596 -15.654 21.706 1.00 88.88 82 PHE A N 1
ATOM 647 C CA . PHE A 1 82 ? -6.215 -16.087 21.910 1.00 88.88 82 PHE A CA 1
ATOM 648 C C . PHE A 1 82 ? -5.813 -15.955 23.375 1.00 88.88 82 PHE A C 1
ATOM 650 O O . PHE A 1 82 ? -5.252 -16.892 23.926 1.00 88.88 82 PHE A O 1
ATOM 657 N N . GLN A 1 83 ? -6.168 -14.835 24.004 1.00 87.75 83 GLN A N 1
ATOM 658 C CA . GLN A 1 83 ? -5.741 -14.478 25.355 1.00 87.75 83 GLN A CA 1
ATOM 659 C C . GLN A 1 83 ? -6.829 -14.737 26.396 1.00 87.75 83 GLN A C 1
ATOM 661 O O . GLN A 1 83 ? -7.995 -14.396 26.177 1.00 87.75 83 GLN A O 1
ATOM 666 N N . SER A 1 84 ? -6.432 -15.282 27.543 1.00 87.06 84 SER A N 1
ATOM 667 C CA . SER A 1 84 ? -7.322 -15.594 28.657 1.00 87.06 84 SER A CA 1
ATOM 668 C C . SER A 1 84 ? -7.952 -14.329 29.232 1.00 87.06 84 SER A C 1
ATOM 670 O O . SER A 1 84 ? -7.302 -13.308 29.454 1.00 87.06 84 SER A O 1
ATOM 672 N N . SER A 1 85 ? -9.249 -14.391 29.535 1.00 86.69 85 SER A N 1
ATOM 673 C CA . SER A 1 85 ? -9.975 -13.286 30.173 1.00 86.69 85 SER A CA 1
ATOM 674 C C . SER A 1 85 ? -9.524 -13.016 31.614 1.00 86.69 85 SER A C 1
ATOM 676 O O . SER A 1 85 ? -9.818 -11.951 32.165 1.00 86.69 85 SER A O 1
ATOM 678 N N . SER A 1 86 ? -8.843 -13.983 32.236 1.00 83.00 86 SER A N 1
ATOM 679 C CA . SER A 1 86 ? -8.443 -13.958 33.644 1.00 83.00 86 SER A CA 1
ATOM 680 C C . SER A 1 86 ? -7.448 -12.832 33.948 1.00 83.00 86 SER A C 1
ATOM 682 O O . SER A 1 86 ? -7.737 -11.986 34.796 1.00 83.00 86 SER A O 1
ATOM 684 N N . TRP A 1 87 ? -6.343 -12.752 33.200 1.00 83.25 87 TRP A N 1
ATOM 685 C CA . TRP A 1 87 ? -5.310 -11.730 33.400 1.00 83.25 87 TRP A CA 1
ATOM 686 C C . TRP A 1 87 ? -5.797 -10.327 33.021 1.00 83.25 87 TRP A C 1
ATOM 688 O O . TRP A 1 87 ? -5.452 -9.336 33.661 1.00 83.25 87 TRP A O 1
ATOM 698 N N . TYR A 1 88 ? -6.668 -10.228 32.012 1.00 84.81 88 TYR A N 1
ATOM 699 C CA . TYR A 1 88 ? -7.294 -8.956 31.666 1.00 84.81 88 TYR A CA 1
ATOM 700 C C . TYR A 1 88 ? -8.112 -8.403 32.823 1.00 84.81 88 TYR A C 1
ATOM 702 O O . TYR A 1 88 ? -8.062 -7.207 33.084 1.00 84.81 88 TYR A O 1
ATOM 710 N N . THR A 1 89 ? -8.858 -9.265 33.511 1.00 86.75 89 THR A N 1
ATOM 711 C CA . THR A 1 89 ? -9.719 -8.860 34.624 1.00 86.75 89 THR A CA 1
ATOM 712 C C . THR A 1 89 ? -8.900 -8.479 35.857 1.00 86.75 89 THR A C 1
ATOM 714 O O . THR A 1 89 ? -9.268 -7.524 36.539 1.00 86.75 89 THR A O 1
ATOM 717 N N . SER A 1 90 ? -7.793 -9.181 36.136 1.00 87.38 90 SER A N 1
ATOM 718 C CA . SER A 1 90 ? -6.921 -8.867 37.278 1.00 87.38 90 SER A CA 1
ATOM 719 C C . SER A 1 90 ? -6.180 -7.545 37.107 1.00 87.38 90 SER A C 1
ATOM 721 O O . SER A 1 90 ? -6.079 -6.775 38.057 1.00 87.38 90 SER A O 1
ATOM 723 N N . ASP A 1 91 ? -5.714 -7.259 35.892 1.00 88.12 91 ASP A N 1
ATOM 724 C CA . ASP A 1 91 ? -4.772 -6.166 35.645 1.00 88.12 91 ASP A CA 1
ATOM 725 C C . ASP A 1 91 ? -5.436 -4.907 35.075 1.00 88.12 91 ASP A C 1
ATOM 727 O O . ASP A 1 91 ? -4.752 -3.911 34.811 1.00 88.12 91 ASP A O 1
ATOM 731 N N . ILE A 1 92 ? -6.761 -4.922 34.865 1.00 88.94 92 ILE A N 1
ATOM 732 C CA . ILE A 1 92 ? -7.453 -3.851 34.136 1.00 88.94 92 ILE A CA 1
ATOM 733 C C . ILE A 1 92 ? -7.238 -2.462 34.751 1.00 88.94 92 ILE A C 1
ATOM 735 O O . ILE A 1 92 ? -7.188 -1.455 34.043 1.00 88.94 92 ILE A O 1
ATOM 739 N N . ASP A 1 93 ? -7.109 -2.411 36.076 1.00 89.44 93 ASP A N 1
ATOM 740 C CA . ASP A 1 93 ? -6.866 -1.197 36.851 1.00 89.44 93 ASP A CA 1
ATOM 741 C C . ASP A 1 93 ? -5.427 -0.680 36.721 1.00 89.44 93 ASP A C 1
ATOM 743 O O . ASP A 1 93 ? -5.181 0.523 36.836 1.00 89.44 93 ASP A O 1
ATOM 747 N N . GLU A 1 94 ? -4.478 -1.569 36.437 1.00 89.88 94 GLU A N 1
ATOM 748 C CA . GLU A 1 94 ? -3.052 -1.261 36.421 1.00 89.88 94 GLU A CA 1
ATOM 749 C C . GLU A 1 94 ? -2.553 -0.807 35.046 1.00 89.88 94 GLU A C 1
ATOM 751 O O . GLU A 1 94 ? -1.540 -0.115 34.978 1.00 89.88 94 GLU A O 1
ATOM 756 N N . PHE A 1 95 ? -3.253 -1.113 33.943 1.00 90.00 95 PHE A N 1
ATOM 757 C CA . PHE A 1 95 ? -2.802 -0.767 32.580 1.00 90.00 95 PHE A CA 1
ATOM 758 C C . PHE A 1 95 ? -2.383 0.697 32.412 1.00 90.00 95 PHE A C 1
ATOM 760 O O . PHE A 1 95 ? -1.392 0.982 31.740 1.00 90.00 95 PHE A O 1
ATOM 767 N N . SER A 1 96 ? -3.110 1.619 33.044 1.00 88.50 96 SER A N 1
ATOM 768 C CA . SER A 1 96 ? -2.847 3.057 32.939 1.00 88.50 96 SER A CA 1
ATOM 769 C C . SER A 1 96 ? -1.626 3.527 33.738 1.00 88.50 96 SER A C 1
ATOM 771 O O . SER A 1 96 ? -1.078 4.591 33.451 1.00 88.50 96 SER A O 1
ATOM 773 N N . THR A 1 97 ? -1.181 2.739 34.720 1.00 89.88 97 THR A N 1
ATOM 774 C CA . THR A 1 97 ? -0.084 3.071 35.643 1.00 89.88 97 THR A CA 1
ATOM 775 C C . THR A 1 97 ? 1.163 2.211 35.430 1.00 89.88 97 THR A C 1
ATOM 777 O O . THR A 1 97 ? 2.176 2.421 36.105 1.00 89.88 97 THR A O 1
ATOM 780 N N . ARG A 1 98 ? 1.136 1.275 34.469 1.00 89.88 98 ARG A N 1
ATOM 781 C CA . ARG A 1 98 ? 2.288 0.439 34.110 1.00 89.88 98 ARG A CA 1
ATOM 782 C C . ARG A 1 98 ? 3.502 1.291 33.743 1.00 89.88 98 ARG A C 1
ATOM 784 O O . ARG A 1 98 ? 3.425 2.264 32.997 1.00 89.88 98 ARG A O 1
ATOM 791 N N . LYS A 1 99 ? 4.670 0.869 34.232 1.00 90.12 99 LYS A N 1
ATOM 792 C CA . LYS A 1 99 ? 5.954 1.523 33.930 1.00 90.12 99 LYS A CA 1
ATOM 793 C C . LYS A 1 99 ? 6.378 1.343 32.468 1.00 90.12 99 LYS A C 1
ATOM 795 O O . LYS A 1 99 ? 7.064 2.203 31.922 1.00 90.12 99 LYS A O 1
ATOM 800 N N . LYS A 1 100 ? 6.033 0.201 31.872 1.00 87.88 100 LYS A N 1
ATOM 801 C CA . LYS A 1 100 ? 6.294 -0.132 30.470 1.00 87.88 100 LYS A CA 1
ATOM 802 C C . LYS A 1 100 ? 4.953 -0.220 29.754 1.00 87.88 100 LYS A C 1
ATOM 804 O O . LYS A 1 100 ? 4.051 -0.865 30.276 1.00 87.88 100 LYS A O 1
ATOM 809 N N . ASP A 1 101 ? 4.863 0.440 28.607 1.00 88.00 101 ASP A N 1
ATOM 810 C CA . ASP A 1 101 ? 3.704 0.447 27.712 1.00 88.00 101 ASP A CA 1
ATOM 811 C C . ASP A 1 101 ? 2.364 0.699 28.429 1.00 88.00 101 ASP A C 1
ATOM 813 O O . ASP A 1 101 ? 1.508 -0.186 28.481 1.00 88.00 101 ASP A O 1
ATOM 817 N N . PRO A 1 102 ? 2.169 1.896 29.020 1.00 91.56 102 PRO A N 1
ATOM 818 C CA . PRO A 1 102 ? 0.900 2.243 29.642 1.00 91.56 102 PRO A CA 1
ATOM 819 C C . PRO A 1 102 ? -0.201 2.394 28.587 1.00 91.56 102 PRO A C 1
ATOM 821 O O . PRO A 1 102 ? -0.002 3.035 27.550 1.00 91.56 102 PRO A O 1
ATOM 824 N N . TYR A 1 103 ? -1.381 1.858 28.896 1.00 93.25 103 TYR A N 1
ATOM 825 C CA . TYR A 1 103 ? -2.587 2.008 28.086 1.00 93.25 103 TYR A CA 1
ATOM 826 C C . TYR A 1 103 ? -3.677 2.716 28.882 1.00 93.25 103 TYR A C 1
ATOM 828 O O . TYR A 1 103 ? -4.021 2.323 29.996 1.00 93.25 103 TYR A O 1
ATOM 836 N N . TYR A 1 104 ? -4.256 3.753 28.288 1.00 93.62 104 TYR A N 1
ATOM 837 C CA . TYR A 1 104 ? -5.456 4.384 28.815 1.00 93.62 104 TYR A CA 1
ATOM 838 C C . TYR A 1 104 ? -6.699 3.542 28.492 1.00 93.62 104 TYR A C 1
ATOM 840 O O . TYR A 1 104 ? -6.832 3.014 27.391 1.00 93.62 104 TYR A O 1
ATOM 848 N N . ILE A 1 105 ? -7.641 3.448 29.429 1.00 94.12 105 ILE A N 1
ATOM 849 C CA . ILE A 1 105 ? -8.940 2.805 29.204 1.00 94.12 105 ILE A CA 1
ATOM 850 C C . ILE A 1 105 ? -10.017 3.774 29.672 1.00 94.12 105 ILE A C 1
ATOM 852 O O . ILE A 1 105 ? -9.972 4.243 30.814 1.00 94.12 105 ILE A O 1
ATOM 856 N N . SER A 1 106 ? -10.974 4.092 28.798 1.00 94.50 106 SER A N 1
ATOM 857 C CA . SER A 1 106 ? -12.110 4.927 29.187 1.00 94.50 106 SER A CA 1
ATOM 858 C C . SER A 1 106 ? -12.975 4.191 30.228 1.00 94.50 106 SER A C 1
ATOM 860 O O . SER A 1 106 ? -13.045 2.957 30.202 1.00 94.50 106 SER A O 1
ATOM 862 N N . PRO A 1 107 ? -13.642 4.893 31.164 1.00 95.06 107 PRO A N 1
ATOM 863 C CA . PRO A 1 107 ? -14.571 4.256 32.101 1.00 95.06 107 PRO A CA 1
ATOM 864 C C . PRO A 1 107 ? -15.664 3.434 31.398 1.00 95.06 107 PRO A C 1
ATOM 866 O O . PRO A 1 107 ? -16.060 2.375 31.890 1.00 95.06 107 PRO A O 1
ATOM 869 N N . GLU A 1 108 ? -16.121 3.903 30.238 1.00 95.62 108 GLU A N 1
ATOM 870 C CA . GLU A 1 108 ? -17.127 3.258 29.398 1.00 95.62 108 GLU A CA 1
ATOM 871 C C . GLU A 1 108 ? -16.602 1.961 28.768 1.00 95.62 108 GLU A C 1
ATOM 873 O O . GLU A 1 108 ? -17.252 0.916 28.883 1.00 95.62 108 GLU A O 1
ATOM 878 N N . ASP A 1 109 ? -15.412 1.997 28.156 1.00 95.44 109 ASP A N 1
ATOM 879 C CA . ASP A 1 109 ? -14.771 0.806 27.589 1.00 95.44 109 ASP A CA 1
ATOM 880 C C . ASP A 1 109 ? -14.455 -0.200 28.691 1.00 95.44 109 ASP A C 1
ATOM 882 O O . ASP A 1 109 ? -14.773 -1.376 28.552 1.00 95.44 109 ASP A O 1
ATOM 886 N N . LYS A 1 110 ? -13.909 0.254 29.824 1.00 95.19 110 LYS A N 1
ATOM 887 C CA . LYS A 1 110 ? -13.583 -0.606 30.965 1.00 95.19 110 LYS A CA 1
ATOM 888 C C . LYS A 1 110 ? -14.805 -1.376 31.457 1.00 95.19 110 LYS A C 1
ATOM 890 O O . LYS A 1 110 ? -14.733 -2.589 31.647 1.00 95.19 110 LYS A O 1
ATOM 895 N N . LYS A 1 111 ? -15.933 -0.684 31.646 1.00 96.06 111 LYS A N 1
ATOM 896 C CA . LYS A 1 111 ? -17.194 -1.317 32.046 1.00 96.06 111 LYS A CA 1
ATOM 897 C C . LYS A 1 111 ? -17.639 -2.352 31.009 1.00 96.06 111 LYS A C 1
ATOM 899 O O . LYS A 1 111 ? -17.926 -3.488 31.370 1.00 96.06 111 LYS A O 1
ATOM 904 N N . THR A 1 112 ? -17.641 -1.972 29.733 1.00 96.31 112 THR A N 1
ATOM 905 C CA . THR A 1 112 ? -18.066 -2.841 28.625 1.00 96.31 112 THR A CA 1
ATOM 906 C C . THR A 1 112 ? -17.187 -4.091 28.509 1.00 96.31 112 THR A C 1
ATOM 908 O O . THR A 1 112 ? -17.692 -5.194 28.295 1.00 96.31 112 THR A O 1
ATOM 911 N N . ILE A 1 113 ? -15.873 -3.940 28.695 1.00 95.38 113 ILE A N 1
ATOM 912 C CA . ILE A 1 113 ? -14.901 -5.036 28.699 1.00 95.38 113 ILE A CA 1
ATOM 913 C C . ILE A 1 113 ? -15.220 -6.013 29.831 1.00 95.38 113 ILE A C 1
ATOM 915 O O . ILE A 1 113 ? -15.422 -7.197 29.564 1.00 95.38 113 ILE A O 1
ATOM 919 N N . LEU A 1 114 ? -15.347 -5.526 31.068 1.00 95.00 114 LEU A N 1
ATOM 920 C CA . LEU A 1 114 ? -15.632 -6.367 32.238 1.00 95.00 114 LEU A CA 1
ATOM 921 C C . LEU A 1 114 ? -16.989 -7.079 32.154 1.00 95.00 114 LEU A C 1
ATOM 923 O O . LEU A 1 114 ? -17.122 -8.198 32.641 1.00 95.00 114 LEU A O 1
ATOM 927 N N . GLU A 1 115 ? -17.987 -6.472 31.511 1.00 95.88 115 GLU A N 1
ATOM 928 C CA . GLU A 1 115 ? -19.287 -7.109 31.263 1.00 95.88 115 GLU A CA 1
ATOM 929 C C . GLU A 1 115 ? -19.220 -8.193 30.171 1.00 95.88 115 GLU A C 1
ATOM 931 O O . GLU A 1 115 ? -20.004 -9.144 30.190 1.00 95.88 115 GLU A O 1
ATOM 936 N N . THR A 1 116 ? -18.284 -8.076 29.224 1.00 95.69 116 THR A N 1
ATOM 937 C CA . THR A 1 116 ? -18.193 -8.968 28.055 1.00 95.69 116 THR A CA 1
ATOM 938 C C . THR A 1 116 ? -17.236 -10.144 28.269 1.00 95.69 116 THR A C 1
ATOM 940 O O . THR A 1 116 ? -17.513 -11.254 27.806 1.00 95.69 116 THR A O 1
ATOM 943 N N . LEU A 1 117 ? -16.130 -9.931 28.990 1.00 94.69 117 LEU A N 1
ATOM 944 C CA . LEU A 1 117 ? -15.090 -10.935 29.246 1.00 94.69 117 LEU A CA 1
ATOM 945 C C . LEU A 1 117 ? -15.589 -12.260 29.856 1.00 94.69 117 LEU A C 1
ATOM 947 O O . LEU A 1 117 ? -15.085 -13.293 29.418 1.00 94.69 117 LEU A O 1
ATOM 951 N N . PRO A 1 118 ? -16.598 -12.307 30.753 1.00 94.75 118 PRO A N 1
ATOM 952 C CA . PRO A 1 118 ? -17.099 -13.573 31.300 1.00 94.75 118 PRO A CA 1
ATOM 953 C C . PRO A 1 118 ? -17.592 -14.570 30.243 1.00 94.75 118 PRO A C 1
ATOM 955 O O . PRO A 1 118 ? -17.595 -15.774 30.470 1.00 94.75 118 PRO A O 1
ATOM 958 N N . TYR A 1 119 ? -17.998 -14.106 29.053 1.00 94.19 119 TYR A N 1
ATOM 959 C CA . TYR A 1 119 ? -18.350 -15.022 27.965 1.00 94.19 119 TYR A CA 1
ATOM 960 C C . TYR A 1 119 ? -17.146 -15.830 27.454 1.00 94.19 119 TYR A C 1
ATOM 962 O O . TYR A 1 119 ? -17.352 -16.914 26.908 1.00 94.19 119 TYR A O 1
ATOM 970 N N . TRP A 1 120 ? -15.927 -15.314 27.586 1.00 93.69 120 TRP A N 1
ATOM 971 C CA . TRP A 1 120 ? -14.702 -15.886 27.022 1.00 93.69 120 TRP A CA 1
ATOM 972 C C . TRP A 1 120 ? -13.917 -16.768 27.988 1.00 93.69 120 TRP A C 1
ATOM 974 O O . TRP A 1 120 ? -12.960 -17.410 27.565 1.00 93.69 120 TRP A O 1
ATOM 984 N N . GLU A 1 121 ? -14.348 -16.846 29.244 1.00 91.44 121 GLU A N 1
ATOM 985 C CA . GLU A 1 121 ? -13.702 -17.660 30.267 1.00 91.44 121 GLU A CA 1
ATOM 986 C C . GLU A 1 121 ? -13.611 -19.133 29.831 1.00 91.44 121 GLU A C 1
ATOM 988 O O . GLU A 1 121 ? -14.619 -19.765 29.492 1.00 91.44 121 GLU A O 1
ATOM 993 N N . GLY A 1 122 ? -12.383 -19.661 29.787 1.00 89.12 122 GLY A N 1
ATOM 994 C CA . GLY A 1 122 ? -12.094 -21.040 29.393 1.00 89.12 122 GLY A CA 1
ATOM 995 C C . GLY A 1 122 ? -12.226 -21.329 27.893 1.00 89.12 122 GLY A C 1
ATOM 996 O O . GLY A 1 122 ? -12.288 -22.497 27.509 1.00 89.12 122 GLY A O 1
ATOM 997 N N . LYS A 1 123 ? -12.331 -20.301 27.038 1.00 90.06 123 LYS A N 1
ATOM 998 C CA . LYS A 1 123 ? -12.500 -20.447 25.576 1.00 90.06 123 LYS A CA 1
ATOM 999 C C . LYS A 1 123 ? -11.307 -19.957 24.761 1.00 90.06 123 LYS A C 1
ATOM 1001 O O . LYS A 1 123 ? -11.329 -20.111 23.536 1.00 90.06 123 LYS A O 1
ATOM 1006 N N . SER A 1 124 ? -10.326 -19.323 25.397 1.00 90.31 124 SER A N 1
ATOM 1007 C CA . SER A 1 124 ? -9.162 -18.782 24.700 1.00 90.31 124 SER A CA 1
ATOM 1008 C C . SER A 1 124 ? -8.181 -19.891 24.303 1.00 90.31 124 SER A C 1
ATOM 1010 O O . SER A 1 124 ? -8.211 -20.997 24.848 1.00 90.31 124 SER A O 1
ATOM 1012 N N . MET A 1 125 ? -7.313 -19.607 23.329 1.00 88.75 125 MET A N 1
ATOM 1013 C CA . MET A 1 125 ? -6.191 -20.493 23.003 1.00 88.75 125 MET A CA 1
ATOM 1014 C C . MET A 1 125 ? -5.290 -20.715 24.223 1.00 88.75 125 MET A C 1
ATOM 1016 O O . MET A 1 125 ? -4.905 -21.854 24.455 1.00 88.75 125 MET A O 1
ATOM 1020 N N . GLU A 1 126 ? -5.021 -19.675 25.009 1.00 89.19 126 GLU A N 1
ATOM 1021 C CA . GLU A 1 126 ? -4.222 -19.740 26.239 1.00 89.19 126 GLU A CA 1
ATOM 1022 C C . GLU A 1 126 ? -4.814 -20.734 27.255 1.00 89.19 126 GLU A C 1
ATOM 1024 O O . GLU A 1 126 ? -4.127 -21.659 27.689 1.00 89.19 126 GLU A O 1
ATOM 1029 N N . ASP A 1 127 ? -6.125 -20.656 27.526 1.00 88.62 127 ASP A N 1
ATOM 1030 C CA . ASP A 1 127 ? -6.811 -21.586 28.445 1.00 88.62 127 ASP A CA 1
ATOM 1031 C C . ASP A 1 127 ? -6.767 -23.051 27.953 1.00 88.62 127 ASP A C 1
ATOM 1033 O O . ASP A 1 127 ? -6.831 -24.000 28.744 1.00 88.62 127 ASP A O 1
ATOM 1037 N N . LEU A 1 128 ? -6.708 -23.251 26.631 1.00 87.25 128 LEU A N 1
ATOM 1038 C CA . LEU A 1 128 ? -6.601 -24.568 26.001 1.00 87.25 128 LEU A CA 1
ATOM 1039 C C . LEU A 1 128 ? -5.155 -25.073 25.969 1.00 87.25 128 LEU A C 1
ATOM 1041 O O . LEU A 1 128 ? -4.932 -26.266 26.182 1.00 87.25 128 LEU A O 1
ATOM 1045 N N . ALA A 1 129 ? -4.183 -24.194 25.719 1.00 86.75 129 ALA A N 1
ATOM 1046 C CA . ALA A 1 129 ? -2.760 -24.518 25.707 1.00 86.75 129 ALA A CA 1
ATOM 1047 C C . ALA A 1 129 ? -2.353 -25.110 27.057 1.00 86.75 129 ALA A C 1
ATOM 1049 O O . ALA A 1 129 ? -1.733 -26.176 27.106 1.00 86.75 129 ALA A O 1
ATOM 1050 N N . ASP A 1 130 ? -2.850 -24.515 28.139 1.00 82.50 130 ASP A N 1
ATOM 1051 C CA . ASP A 1 130 ? -2.672 -25.014 29.494 1.00 82.50 130 ASP A CA 1
ATOM 1052 C C . ASP A 1 130 ? -3.152 -26.465 29.678 1.00 82.50 130 ASP A C 1
ATOM 1054 O O . ASP A 1 130 ? -2.550 -27.249 30.410 1.00 82.50 130 ASP A O 1
ATOM 1058 N N . GLN A 1 131 ? -4.222 -26.887 29.013 1.00 85.00 131 GLN A N 1
ATOM 1059 C CA . GLN A 1 131 ? -4.736 -28.254 29.167 1.00 85.00 131 GLN A CA 1
ATOM 1060 C C . GLN A 1 131 ? -3.914 -29.288 28.392 1.00 85.00 131 GLN A C 1
ATOM 1062 O O . GLN A 1 131 ? -3.898 -30.465 28.756 1.00 85.00 131 GLN A O 1
ATOM 1067 N N . VAL A 1 132 ? -3.252 -28.862 27.317 1.00 86.94 132 VAL A N 1
ATOM 1068 C CA . VAL A 1 132 ? -2.554 -29.747 26.373 1.00 86.94 132 VAL A CA 1
ATOM 1069 C C . VAL A 1 132 ? -1.054 -29.826 26.666 1.00 86.94 132 VAL A C 1
ATOM 1071 O O . VAL A 1 132 ? -0.400 -30.804 26.298 1.00 86.94 132 VAL A O 1
ATOM 1074 N N . MET A 1 133 ? -0.496 -28.824 27.343 1.00 87.62 133 MET A N 1
ATOM 1075 C CA . MET A 1 133 ? 0.938 -28.729 27.565 1.00 87.62 133 MET A CA 1
ATOM 1076 C C . MET A 1 133 ? 1.495 -29.856 28.446 1.00 87.62 133 MET A C 1
ATOM 1078 O O . MET A 1 133 ? 0.966 -30.114 29.533 1.00 87.62 133 MET A O 1
ATOM 1082 N N . PRO A 1 134 ? 2.609 -30.499 28.047 1.00 91.38 134 PRO A N 1
ATOM 1083 C CA . PRO A 1 134 ? 3.277 -31.481 28.889 1.00 91.38 134 PRO A CA 1
ATOM 1084 C C . PRO A 1 134 ? 3.728 -30.882 30.228 1.00 91.38 134 PRO A C 1
ATOM 1086 O O . PRO A 1 134 ? 4.310 -29.802 30.263 1.00 91.38 134 PRO A O 1
ATOM 1089 N N . ALA A 1 135 ? 3.548 -31.627 31.324 1.00 91.88 135 ALA A N 1
ATOM 1090 C CA . ALA A 1 135 ? 3.875 -31.157 32.677 1.00 91.88 135 ALA A CA 1
ATOM 1091 C C . ALA A 1 135 ? 5.321 -30.647 32.824 1.00 91.88 135 ALA A C 1
ATOM 1093 O O . ALA A 1 135 ? 5.544 -29.624 33.459 1.00 91.88 135 ALA A O 1
ATOM 1094 N N . HIS A 1 136 ? 6.285 -31.309 32.178 1.00 93.12 136 HIS A N 1
ATOM 1095 C CA . HIS A 1 136 ? 7.689 -30.897 32.234 1.00 93.12 136 HIS A CA 1
ATOM 1096 C C . HIS A 1 136 ? 7.947 -29.529 31.579 1.00 93.12 136 HIS A C 1
ATOM 1098 O O . HIS A 1 136 ? 8.844 -28.824 32.013 1.00 93.12 136 HIS A O 1
ATOM 1104 N N . ILE A 1 137 ? 7.180 -29.132 30.555 1.00 91.00 137 ILE A N 1
ATOM 1105 C CA . ILE A 1 137 ? 7.313 -27.803 29.933 1.00 91.00 137 ILE A CA 1
ATOM 1106 C C . ILE A 1 137 ? 6.826 -26.732 30.908 1.00 91.00 137 ILE A C 1
ATOM 1108 O O . ILE A 1 137 ? 7.539 -25.766 31.147 1.00 91.00 137 ILE A O 1
ATOM 1112 N N . LYS A 1 138 ? 5.684 -26.970 31.562 1.00 89.38 138 LYS A N 1
ATOM 1113 C CA . LYS A 1 138 ? 5.153 -26.070 32.595 1.00 89.38 138 LYS A CA 1
ATOM 1114 C C . LYS A 1 138 ? 6.095 -25.905 33.785 1.00 89.38 138 LYS A C 1
ATOM 1116 O O . LYS A 1 138 ? 6.180 -24.830 34.366 1.00 89.38 138 LYS A O 1
ATOM 1121 N N . GLU A 1 139 ? 6.782 -26.978 34.177 1.00 92.94 139 GLU A N 1
ATOM 1122 C CA . GLU A 1 139 ? 7.812 -26.923 35.220 1.00 92.94 139 GLU A CA 1
ATOM 1123 C C . GLU A 1 139 ? 8.992 -26.045 34.783 1.00 92.94 139 GLU A C 1
ATOM 1125 O O . GLU A 1 139 ? 9.413 -25.182 35.547 1.00 92.94 139 GLU A O 1
ATOM 1130 N N . LEU A 1 140 ? 9.471 -26.197 33.543 1.00 92.94 140 LEU A N 1
ATOM 1131 C CA . LEU A 1 140 ? 10.555 -25.372 32.998 1.00 92.94 140 LEU A CA 1
ATOM 1132 C C . LEU A 1 140 ? 10.170 -23.892 32.868 1.00 92.94 140 LEU A C 1
ATOM 1134 O O . LEU A 1 140 ? 11.013 -23.032 33.112 1.00 92.94 140 LEU A O 1
ATOM 1138 N N . GLU A 1 141 ? 8.929 -23.583 32.489 1.00 90.44 141 GLU A N 1
ATOM 1139 C CA . GLU A 1 141 ? 8.433 -22.202 32.465 1.00 90.44 141 GLU A CA 1
ATOM 1140 C C . GLU A 1 141 ? 8.324 -21.604 33.860 1.00 90.44 141 GLU A C 1
ATOM 1142 O O . GLU A 1 141 ? 8.753 -20.479 34.091 1.00 90.44 141 GLU A O 1
ATOM 1147 N N . LYS A 1 142 ? 7.802 -22.376 34.818 1.00 90.25 142 LYS A N 1
ATOM 1148 C CA . LYS A 1 142 ? 7.710 -21.952 36.218 1.00 90.25 142 LYS A CA 1
ATOM 1149 C C . LYS A 1 142 ? 9.083 -21.670 36.836 1.00 90.25 142 LYS A C 1
ATOM 1151 O O . LYS A 1 142 ? 9.181 -20.824 37.722 1.00 90.25 142 LYS A O 1
ATOM 1156 N N . ASP A 1 143 ? 10.111 -22.380 36.382 1.00 94.25 143 ASP A N 1
ATOM 1157 C CA . ASP A 1 143 ? 11.503 -22.182 36.786 1.00 94.25 143 ASP A CA 1
ATOM 1158 C C . ASP A 1 143 ? 12.223 -21.093 35.953 1.00 94.25 143 ASP A C 1
ATOM 1160 O O . ASP A 1 143 ? 13.441 -20.941 36.071 1.00 94.25 143 ASP A O 1
ATOM 1164 N N . ASP A 1 144 ? 11.495 -20.338 35.117 1.00 92.31 144 ASP A N 1
ATOM 1165 C CA . ASP A 1 144 ? 12.002 -19.282 34.225 1.00 92.31 144 ASP A CA 1
ATOM 1166 C C . ASP A 1 144 ? 13.101 -19.762 33.246 1.00 92.31 144 ASP A C 1
ATOM 1168 O O . ASP A 1 144 ? 13.950 -18.987 32.793 1.00 92.31 144 ASP A O 1
ATOM 1172 N N . ILE A 1 145 ? 13.118 -21.057 32.907 1.00 94.12 145 ILE A N 1
ATOM 1173 C CA . ILE A 1 145 ? 14.115 -21.654 31.999 1.00 94.12 145 ILE A CA 1
ATOM 1174 C C . ILE A 1 145 ? 13.725 -21.420 30.538 1.00 94.12 145 ILE A C 1
ATOM 1176 O O . ILE A 1 145 ? 14.590 -21.192 29.687 1.00 94.12 145 ILE A O 1
ATOM 1180 N N . ILE A 1 146 ? 12.429 -21.491 30.242 1.00 91.81 146 ILE A N 1
ATOM 1181 C CA . ILE A 1 146 ? 11.858 -21.250 28.915 1.00 91.81 146 ILE A CA 1
ATOM 1182 C C . ILE A 1 146 ? 10.621 -20.356 29.035 1.00 91.81 146 ILE A C 1
ATOM 1184 O O . ILE A 1 146 ? 10.048 -20.220 30.107 1.00 91.81 146 ILE A O 1
ATOM 1188 N N . CYS A 1 147 ? 10.217 -19.762 27.917 1.00 84.19 147 CYS A N 1
ATOM 1189 C CA . CYS A 1 147 ? 8.929 -19.099 27.751 1.00 84.19 147 CYS A CA 1
ATOM 1190 C C . CYS A 1 147 ? 8.397 -19.489 26.372 1.00 84.19 147 CYS A C 1
ATOM 1192 O O . CYS A 1 147 ? 9.104 -19.336 25.367 1.00 84.19 147 CYS A O 1
ATOM 1194 N N . VAL A 1 148 ? 7.188 -20.033 26.310 1.00 83.81 148 VAL A N 1
ATOM 1195 C CA . VAL A 1 148 ? 6.579 -20.490 25.063 1.00 83.81 148 VAL A CA 1
ATOM 1196 C C . VAL A 1 148 ? 5.776 -19.338 24.451 1.00 83.81 148 VAL A C 1
ATOM 1198 O O . VAL A 1 148 ? 4.647 -19.033 24.818 1.00 83.81 148 VAL A O 1
ATOM 1201 N N . GLY A 1 149 ? 6.368 -18.676 23.456 1.00 71.31 149 GLY A N 1
ATOM 1202 C CA . GLY A 1 149 ? 5.850 -17.406 22.924 1.00 71.31 149 GLY A CA 1
ATOM 1203 C C . GLY A 1 149 ? 4.493 -17.433 22.198 1.00 71.31 149 GLY A C 1
ATOM 1204 O O . GLY A 1 149 ? 3.999 -16.367 21.849 1.00 71.31 149 GLY A O 1
ATOM 1205 N N . LEU A 1 150 ? 3.887 -18.601 21.944 1.00 75.75 150 LEU A N 1
ATOM 1206 C CA . LEU A 1 150 ? 2.606 -18.734 21.221 1.00 75.75 150 LEU A CA 1
ATOM 1207 C C . LEU A 1 150 ? 1.461 -19.280 22.092 1.00 75.75 150 LEU A C 1
ATOM 1209 O O . LEU A 1 150 ? 0.452 -19.735 21.561 1.00 75.75 150 LEU A O 1
ATOM 1213 N N . GLU A 1 151 ? 1.596 -19.239 23.417 1.00 77.88 151 GLU A N 1
ATOM 1214 C CA . GLU A 1 151 ? 0.513 -19.632 24.331 1.00 77.88 151 GLU A CA 1
ATOM 1215 C C . GLU A 1 151 ? -0.606 -18.592 24.394 1.00 77.88 151 GLU A C 1
ATOM 1217 O O . GLU A 1 151 ? -1.784 -18.938 24.364 1.00 77.88 151 GLU A O 1
ATOM 1222 N N . ASN A 1 152 ? -0.234 -17.313 24.436 1.00 72.88 152 ASN A N 1
ATOM 1223 C CA . ASN A 1 152 ? -1.138 -16.176 24.621 1.00 72.88 152 ASN A CA 1
ATOM 1224 C C . ASN A 1 152 ? -1.087 -15.179 23.446 1.00 72.88 152 ASN A C 1
ATOM 1226 O O . ASN A 1 152 ? -1.491 -14.018 23.567 1.00 72.88 152 ASN A O 1
ATOM 1230 N N . GLY A 1 153 ? -0.568 -15.627 22.299 1.00 66.44 153 GLY A N 1
ATOM 1231 C CA . GLY A 1 153 ? -0.294 -14.811 21.121 1.00 66.44 153 GLY A CA 1
ATOM 1232 C C . GLY A 1 153 ? -0.867 -15.401 19.835 1.00 66.44 153 GLY A C 1
ATOM 1233 O O . GLY A 1 153 ? -1.213 -16.576 19.749 1.00 66.44 153 GLY A O 1
ATOM 1234 N N . VAL A 1 154 ? -0.970 -14.560 18.808 1.00 69.56 154 VAL A N 1
ATOM 1235 C CA . VAL A 1 154 ? -1.329 -14.988 17.451 1.00 69.56 154 VAL A CA 1
ATOM 1236 C C . VAL A 1 154 ? -0.042 -15.302 16.698 1.00 69.56 154 VAL A C 1
ATOM 1238 O O . VAL A 1 154 ? 0.899 -14.519 16.779 1.00 69.56 154 VAL A O 1
ATOM 1241 N N . CYS A 1 155 ? -0.003 -16.385 15.920 1.00 69.69 155 CYS A N 1
ATOM 1242 C CA . CYS A 1 155 ? 1.073 -16.565 14.946 1.00 69.69 155 CYS A CA 1
ATOM 1243 C C . CYS A 1 155 ? 0.860 -15.568 13.800 1.00 69.69 155 CYS A C 1
ATOM 1245 O O . CYS A 1 155 ? -0.154 -15.627 13.098 1.00 69.69 155 CYS A O 1
ATOM 1247 N N . GLY A 1 156 ? 1.780 -14.616 13.668 1.00 66.81 156 GLY A N 1
ATOM 1248 C CA . GLY A 1 156 ? 1.700 -13.507 12.714 1.00 66.81 156 GLY A CA 1
ATOM 1249 C C . GLY A 1 156 ? 2.961 -13.333 11.870 1.00 66.81 156 GLY A C 1
ATOM 1250 O O . GLY A 1 156 ? 2.991 -12.469 11.000 1.00 66.81 156 GLY A O 1
ATOM 1251 N N . GLU A 1 157 ? 3.994 -14.142 12.106 1.00 76.81 157 GLU A N 1
ATOM 1252 C CA . GLU A 1 157 ? 5.322 -14.059 11.495 1.00 76.81 157 GLU A CA 1
ATOM 1253 C C . GLU A 1 157 ? 5.315 -14.597 10.055 1.00 76.81 157 GLU A C 1
ATOM 1255 O O . GLU A 1 157 ? 5.949 -15.600 9.726 1.00 76.81 157 GLU A O 1
ATOM 1260 N N . THR A 1 158 ? 4.560 -13.938 9.180 1.00 75.31 158 THR A N 1
ATOM 1261 C CA . THR A 1 158 ? 4.451 -14.284 7.765 1.00 75.31 158 THR A CA 1
ATOM 1262 C C . THR A 1 158 ? 4.488 -13.034 6.896 1.00 75.31 158 THR 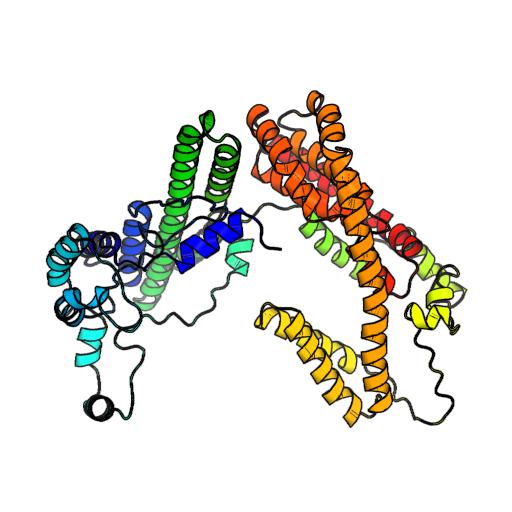A C 1
ATOM 1264 O O . THR A 1 158 ? 4.005 -11.975 7.297 1.00 75.31 158 THR A O 1
ATOM 1267 N N . THR A 1 159 ? 5.034 -13.172 5.690 1.00 71.19 159 THR A N 1
ATOM 1268 C CA . THR A 1 159 ? 4.950 -12.160 4.634 1.00 71.19 159 THR A CA 1
ATOM 1269 C C . THR A 1 159 ? 3.931 -12.656 3.611 1.00 71.19 159 THR A C 1
ATOM 1271 O O . THR A 1 159 ? 4.228 -13.609 2.884 1.00 71.19 159 THR A O 1
ATOM 1274 N N . PRO A 1 160 ? 2.715 -12.082 3.571 1.00 71.88 160 PRO A N 1
ATOM 1275 C CA . PRO A 1 160 ? 1.726 -12.437 2.564 1.00 71.88 160 PRO A CA 1
ATOM 1276 C C . PRO A 1 160 ? 2.213 -12.102 1.151 1.00 71.88 160 PRO A C 1
ATOM 1278 O O . PRO A 1 160 ? 3.060 -11.234 0.956 1.00 71.88 160 PRO A O 1
ATOM 1281 N N . ASP A 1 161 ? 1.615 -12.752 0.155 1.00 76.69 161 ASP A N 1
ATOM 1282 C CA . ASP A 1 161 ? 1.841 -12.452 -1.261 1.00 76.69 161 ASP A CA 1
ATOM 1283 C C . ASP A 1 161 ? 1.159 -11.125 -1.642 1.00 76.69 161 ASP A C 1
ATOM 1285 O O . ASP A 1 161 ? 0.028 -11.079 -2.135 1.00 76.69 161 ASP A O 1
ATOM 1289 N N . HIS A 1 162 ? 1.824 -10.019 -1.310 1.00 67.19 162 HIS A N 1
ATOM 1290 C CA . HIS A 1 162 ? 1.341 -8.676 -1.607 1.00 67.19 162 HIS A CA 1
ATOM 1291 C C . HIS A 1 162 ? 1.291 -8.405 -3.115 1.00 67.19 162 HIS A C 1
ATOM 1293 O O . HIS A 1 162 ? 0.372 -7.717 -3.562 1.00 67.19 162 HIS A O 1
ATOM 1299 N N . ASP A 1 163 ? 2.196 -8.997 -3.898 1.00 68.44 163 ASP A N 1
ATOM 1300 C CA . ASP A 1 163 ? 2.257 -8.840 -5.355 1.00 68.44 163 ASP A CA 1
ATOM 1301 C C . ASP A 1 163 ? 0.971 -9.332 -6.010 1.00 68.44 163 ASP A C 1
ATOM 1303 O O . ASP A 1 163 ? 0.319 -8.600 -6.755 1.00 68.44 163 ASP A O 1
ATOM 1307 N N . LYS A 1 164 ? 0.522 -10.533 -5.646 1.00 76.56 164 LYS A N 1
ATOM 1308 C CA . LYS A 1 164 ? -0.713 -11.094 -6.189 1.00 76.56 164 LYS A CA 1
ATOM 1309 C C . LYS A 1 164 ? -1.949 -10.260 -5.825 1.00 76.56 164 LYS A C 1
ATOM 1311 O O . LYS A 1 164 ? -2.866 -10.148 -6.640 1.00 76.56 164 LYS A O 1
ATOM 1316 N N . ILE A 1 165 ? -1.989 -9.623 -4.646 1.00 67.50 165 ILE A N 1
ATOM 1317 C CA . ILE A 1 165 ? -3.074 -8.685 -4.284 1.00 67.50 165 ILE A CA 1
ATOM 1318 C C . ILE A 1 165 ? -3.012 -7.426 -5.155 1.00 67.50 165 ILE A C 1
ATOM 1320 O O . ILE A 1 165 ? -4.054 -6.936 -5.587 1.00 67.50 165 ILE A O 1
ATOM 1324 N N . MET A 1 166 ? -1.815 -6.919 -5.445 1.00 66.81 166 MET A N 1
ATOM 1325 C CA . MET A 1 166 ? -1.628 -5.746 -6.301 1.00 66.81 166 MET A CA 1
ATOM 1326 C C . MET A 1 166 ? -1.964 -6.039 -7.770 1.00 66.81 166 MET A C 1
ATOM 1328 O O . MET A 1 166 ? -2.509 -5.174 -8.447 1.00 66.81 166 MET A O 1
ATOM 1332 N N . GLU A 1 167 ? -1.698 -7.247 -8.266 1.00 72.50 167 GLU A N 1
ATOM 1333 C CA . GLU A 1 167 ? -1.985 -7.640 -9.652 1.00 72.50 167 GLU A CA 1
ATOM 1334 C C . GLU A 1 167 ? -3.464 -7.953 -9.900 1.00 72.50 167 GLU A C 1
ATOM 1336 O O . GLU A 1 167 ? -4.020 -7.592 -10.940 1.00 72.50 167 GLU A O 1
ATOM 1341 N N . LEU A 1 168 ? -4.103 -8.649 -8.958 1.00 78.69 168 LEU A N 1
ATOM 1342 C CA . LEU A 1 168 ? -5.433 -9.227 -9.156 1.00 78.69 168 LEU A CA 1
ATOM 1343 C C . LEU A 1 168 ? -6.540 -8.498 -8.386 1.00 78.69 168 LEU A C 1
ATOM 1345 O O . LEU A 1 168 ? -7.718 -8.623 -8.735 1.00 78.69 168 LEU A O 1
ATOM 1349 N N . GLY A 1 169 ? -6.184 -7.773 -7.324 1.00 79.69 169 GLY A N 1
ATOM 1350 C CA . GLY A 1 169 ? -7.128 -7.339 -6.299 1.00 79.69 169 GLY A CA 1
ATOM 1351 C C . GLY A 1 169 ? -7.757 -8.516 -5.543 1.00 79.69 169 GLY A C 1
ATOM 1352 O O . GLY A 1 169 ? -7.604 -9.693 -5.889 1.00 79.69 169 GLY A O 1
ATOM 1353 N N . LEU A 1 170 ? -8.536 -8.210 -4.506 1.00 86.31 170 LEU A N 1
ATOM 1354 C CA . LEU A 1 170 ? -9.307 -9.222 -3.777 1.00 86.31 170 LEU A CA 1
ATOM 1355 C C . LEU A 1 170 ? -10.350 -9.904 -4.672 1.00 86.31 170 LEU A C 1
ATOM 1357 O O . LEU A 1 170 ? -10.651 -11.080 -4.468 1.00 86.31 170 LEU A O 1
ATOM 1361 N N . ARG A 1 171 ? -10.857 -9.213 -5.704 1.00 90.62 171 ARG A N 1
ATOM 1362 C CA . ARG A 1 171 ? -11.777 -9.804 -6.683 1.00 90.62 171 ARG A CA 1
ATOM 1363 C C . ARG A 1 171 ? -11.134 -10.976 -7.425 1.00 90.62 171 ARG A C 1
ATOM 1365 O O . ARG A 1 171 ? -11.751 -12.035 -7.515 1.00 90.62 171 ARG A O 1
ATOM 1372 N N . GLY A 1 172 ? -9.893 -10.837 -7.892 1.00 88.00 172 GLY A N 1
ATOM 1373 C CA . GLY A 1 172 ? -9.220 -11.930 -8.591 1.00 88.00 172 GLY A CA 1
ATOM 1374 C C . GLY A 1 172 ? -8.899 -13.126 -7.684 1.00 88.00 172 GLY A C 1
ATOM 1375 O O . GLY A 1 172 ? -9.029 -14.268 -8.129 1.00 88.00 172 GLY A O 1
ATOM 1376 N N . TYR A 1 173 ? -8.598 -12.895 -6.398 1.00 88.81 173 TYR A N 1
ATOM 1377 C CA . TYR A 1 173 ? -8.493 -13.968 -5.394 1.00 88.81 173 TYR A CA 1
ATOM 1378 C C . TYR A 1 173 ? -9.815 -14.709 -5.181 1.00 88.81 173 TYR A C 1
ATOM 1380 O O . TYR A 1 173 ? -9.837 -15.941 -5.108 1.00 88.81 173 TYR A O 1
ATOM 1388 N N . MET A 1 174 ? -10.929 -13.977 -5.097 1.00 94.88 174 MET A N 1
ATOM 1389 C CA . MET A 1 174 ? -12.258 -14.578 -4.982 1.00 94.88 174 MET A CA 1
ATOM 1390 C C . MET A 1 174 ? -12.589 -15.424 -6.212 1.00 94.88 174 MET A C 1
ATOM 1392 O O . MET A 1 174 ? -13.110 -16.529 -6.072 1.00 94.88 174 MET A O 1
ATOM 1396 N N . ASP A 1 175 ? -12.256 -14.942 -7.407 1.00 94.50 175 ASP A N 1
ATOM 1397 C CA . ASP A 1 175 ? -12.497 -15.675 -8.649 1.00 94.50 175 ASP A CA 1
ATOM 1398 C C . ASP A 1 175 ? -11.633 -16.938 -8.753 1.00 94.50 175 ASP A C 1
ATOM 1400 O O . ASP A 1 175 ? -12.093 -17.955 -9.266 1.00 94.50 175 ASP A O 1
ATOM 1404 N N . GLU A 1 176 ? -10.408 -16.922 -8.226 1.00 93.44 176 GLU A N 1
ATOM 1405 C CA . GLU A 1 176 ? -9.586 -18.128 -8.088 1.00 93.44 176 GLU A CA 1
ATOM 1406 C C . GLU A 1 176 ? -10.202 -19.142 -7.124 1.00 93.44 176 GLU A C 1
ATOM 1408 O O . GLU A 1 176 ? -10.323 -20.316 -7.470 1.00 93.44 176 GLU A O 1
ATOM 1413 N N . CYS A 1 177 ? -10.661 -18.693 -5.953 1.00 95.12 177 CYS A N 1
ATOM 1414 C CA . CYS A 1 177 ? -11.351 -19.557 -4.998 1.00 95.12 177 CYS A CA 1
ATOM 1415 C C . CYS A 1 177 ? -12.613 -20.178 -5.615 1.00 95.12 177 CYS A C 1
ATOM 1417 O O . CYS A 1 177 ? -12.834 -21.377 -5.468 1.00 95.12 177 CYS A O 1
ATOM 1419 N N . ARG A 1 178 ? -13.402 -19.396 -6.366 1.00 96.31 178 ARG A N 1
ATOM 1420 C CA . ARG A 1 178 ? -14.584 -19.889 -7.094 1.00 96.31 178 ARG A CA 1
ATOM 1421 C C . ARG A 1 178 ? -14.215 -20.941 -8.135 1.00 96.31 178 ARG A C 1
ATOM 1423 O O . ARG A 1 178 ? -14.815 -22.007 -8.138 1.00 96.31 178 ARG A O 1
ATOM 1430 N N . ARG A 1 179 ? -13.176 -20.700 -8.946 1.00 96.31 179 ARG A N 1
ATOM 1431 C CA . ARG A 1 179 ? -12.675 -21.698 -9.909 1.00 96.31 179 ARG A CA 1
ATOM 1432 C C . ARG A 1 179 ? -12.246 -22.995 -9.224 1.00 96.31 179 ARG A C 1
ATOM 1434 O O . ARG A 1 179 ? -12.532 -24.068 -9.745 1.00 96.31 179 ARG A O 1
ATOM 1441 N N . ASN A 1 180 ? -11.583 -22.906 -8.070 1.00 94.50 180 ASN A N 1
ATOM 1442 C CA . ASN A 1 180 ? -11.171 -24.086 -7.308 1.00 94.50 180 ASN A CA 1
ATOM 1443 C C . ASN A 1 180 ? -12.375 -24.870 -6.772 1.00 94.50 180 ASN A C 1
ATOM 1445 O O . ASN A 1 180 ? -12.368 -26.095 -6.836 1.00 94.50 180 ASN A O 1
ATOM 1449 N N . ILE A 1 181 ? -13.414 -24.177 -6.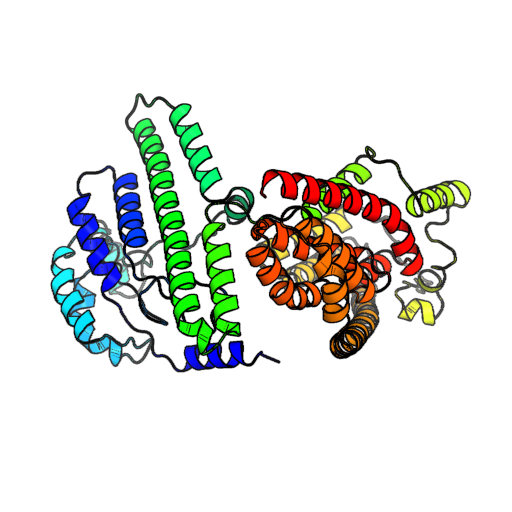296 1.00 94.31 181 ILE A N 1
ATOM 1450 C CA . ILE A 1 181 ? -14.668 -24.799 -5.852 1.00 94.31 181 ILE A CA 1
ATOM 1451 C C . ILE A 1 181 ? -15.377 -25.478 -7.033 1.00 94.31 181 ILE A C 1
ATOM 1453 O O . ILE A 1 181 ? -15.724 -26.650 -6.940 1.00 94.31 181 ILE A O 1
ATOM 1457 N N . ASP A 1 182 ? -15.537 -24.784 -8.161 1.00 93.69 182 ASP A N 1
ATOM 1458 C CA . ASP A 1 182 ? -16.231 -25.314 -9.343 1.00 93.69 182 ASP A CA 1
ATOM 1459 C C . ASP A 1 182 ? -15.513 -26.532 -9.947 1.00 93.69 182 ASP A C 1
ATOM 1461 O O . ASP A 1 182 ? -16.147 -27.445 -10.479 1.00 93.69 182 ASP A O 1
ATOM 1465 N N . ALA A 1 183 ? -14.181 -26.566 -9.853 1.00 92.31 183 ALA A N 1
ATOM 1466 C CA . ALA A 1 183 ? -13.359 -27.673 -10.328 1.00 92.31 183 ALA A CA 1
ATOM 1467 C C . ALA A 1 183 ? -13.304 -28.869 -9.359 1.00 92.31 183 ALA A C 1
ATOM 1469 O O . ALA A 1 183 ? -12.751 -29.912 -9.721 1.00 92.31 183 ALA A O 1
ATOM 1470 N N . HIS A 1 184 ? -13.836 -28.745 -8.138 1.00 89.88 184 HIS A N 1
ATOM 1471 C CA . HIS A 1 184 ? -13.661 -29.738 -7.081 1.00 89.88 184 HIS A CA 1
ATOM 1472 C C . HIS A 1 184 ? -15.001 -30.178 -6.482 1.00 89.88 184 HIS A C 1
ATOM 1474 O O . HIS A 1 184 ? -15.602 -29.475 -5.676 1.00 89.88 184 HIS A O 1
ATOM 1480 N N . LEU A 1 185 ? -15.457 -31.383 -6.843 1.00 89.38 185 LEU A N 1
ATOM 1481 C CA . LEU A 1 185 ? -16.637 -32.007 -6.241 1.00 89.38 185 LEU A CA 1
ATOM 1482 C C . LEU A 1 185 ? -16.206 -32.905 -5.064 1.00 89.38 185 LEU A C 1
ATOM 1484 O O . LEU A 1 185 ? -15.741 -34.020 -5.318 1.00 89.38 185 LEU A O 1
ATOM 1488 N N . PRO A 1 186 ? -16.358 -32.471 -3.800 1.00 89.00 186 PRO A N 1
ATOM 1489 C CA . PRO A 1 186 ? -15.839 -33.214 -2.656 1.00 89.00 186 PRO A CA 1
ATOM 1490 C C . PRO A 1 186 ? -16.609 -34.525 -2.447 1.00 89.00 186 PRO A C 1
ATOM 1492 O O . PRO A 1 186 ? -17.839 -34.545 -2.457 1.00 89.00 186 PRO A O 1
ATOM 1495 N N . GLN A 1 187 ? -15.884 -35.628 -2.251 1.00 92.81 187 GLN A N 1
ATOM 1496 C CA . GLN A 1 187 ? -16.437 -36.951 -1.915 1.00 92.81 187 GLN A CA 1
ATOM 1497 C C . GLN A 1 187 ? -16.020 -37.405 -0.512 1.00 92.81 187 GLN A C 1
ATOM 1499 O O . GLN A 1 187 ? -16.637 -38.295 0.076 1.00 92.81 187 GLN A O 1
ATOM 1504 N N . THR A 1 188 ? -14.970 -36.793 0.032 1.00 94.19 188 THR A N 1
ATOM 1505 C CA . THR A 1 188 ? -14.434 -37.071 1.363 1.00 94.19 188 THR A CA 1
ATOM 1506 C C . THR A 1 188 ? -14.509 -35.841 2.263 1.00 94.19 188 THR A C 1
ATOM 1508 O O . THR A 1 188 ? -14.652 -34.706 1.806 1.00 94.19 188 THR A O 1
ATOM 1511 N N . ARG A 1 189 ? -14.379 -36.063 3.575 1.00 91.19 189 ARG A N 1
ATOM 1512 C CA . ARG A 1 189 ? -14.321 -34.975 4.557 1.00 91.19 189 ARG A CA 1
ATOM 1513 C C . ARG A 1 189 ? -13.141 -34.028 4.302 1.00 91.19 189 ARG A C 1
ATOM 1515 O O . ARG A 1 189 ? -13.323 -32.822 4.374 1.00 91.19 189 ARG A O 1
ATOM 1522 N N . GLU A 1 190 ? -11.963 -34.559 3.985 1.00 90.88 190 GLU A N 1
ATOM 1523 C CA . GLU A 1 190 ? -10.762 -33.748 3.725 1.00 90.88 190 GLU A CA 1
ATOM 1524 C C . GLU A 1 190 ? -10.930 -32.857 2.483 1.00 90.88 190 GLU A C 1
ATOM 1526 O O . GLU A 1 190 ? -10.476 -31.715 2.454 1.00 90.88 190 GLU A O 1
ATOM 1531 N N . GLU A 1 191 ? -11.617 -33.350 1.451 1.00 91.19 191 GLU A N 1
ATOM 1532 C CA . GLU A 1 191 ? -11.949 -32.546 0.270 1.00 91.19 191 GLU A CA 1
ATOM 1533 C C . GLU A 1 191 ? -12.990 -31.468 0.593 1.00 91.19 191 GLU A C 1
ATOM 1535 O O . GLU A 1 191 ? -12.869 -30.341 0.112 1.00 91.19 191 GLU A O 1
ATOM 1540 N N . GLN A 1 192 ? -13.971 -3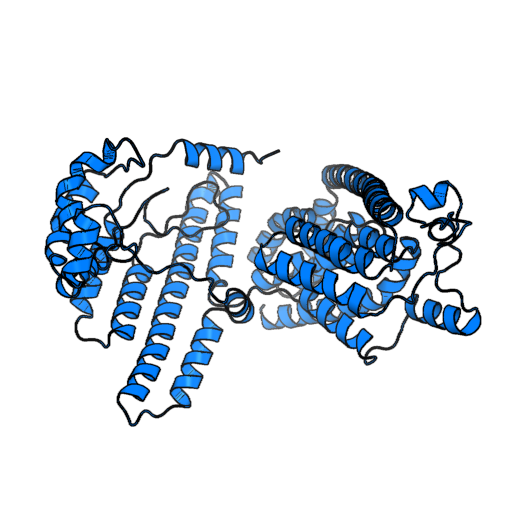1.773 1.450 1.00 93.94 192 GLN A N 1
ATOM 1541 C CA . GLN A 1 192 ? -14.928 -30.775 1.933 1.00 93.94 192 GLN A CA 1
ATOM 1542 C C . GLN A 1 192 ? -14.228 -29.666 2.731 1.00 93.94 192 GLN A C 1
ATOM 1544 O O . GLN A 1 192 ? -14.544 -28.495 2.544 1.00 93.94 192 GLN A O 1
ATOM 1549 N N . GLU A 1 193 ? -13.225 -29.999 3.548 1.00 93.44 193 GLU A N 1
ATOM 1550 C CA . GLU A 1 193 ? -12.445 -29.015 4.313 1.00 93.44 193 GLU A CA 1
ATOM 1551 C C . GLU A 1 193 ? -11.698 -28.020 3.396 1.00 93.44 193 GLU A C 1
ATOM 1553 O O . GLU A 1 193 ? -11.590 -26.838 3.731 1.00 93.44 193 GLU A O 1
ATOM 1558 N N . LYS A 1 194 ? -11.259 -28.442 2.198 1.00 93.25 194 LYS A N 1
ATOM 1559 C CA . LYS A 1 194 ? -10.679 -27.534 1.184 1.00 93.25 194 LYS A CA 1
ATOM 1560 C C . LYS A 1 194 ? -11.718 -26.584 0.594 1.00 93.25 194 LYS A C 1
ATOM 1562 O O . LYS A 1 194 ? -11.449 -25.393 0.440 1.00 93.25 194 LYS A O 1
ATOM 1567 N N . VAL A 1 195 ? -12.908 -27.099 0.288 1.00 94.50 195 VAL A N 1
ATOM 1568 C CA . VAL A 1 195 ? -14.025 -26.288 -0.215 1.00 94.50 195 VAL A CA 1
ATOM 1569 C C . VAL A 1 195 ? -14.471 -25.274 0.837 1.00 94.50 195 VAL A C 1
ATOM 1571 O O . VAL A 1 195 ? -14.687 -24.104 0.515 1.00 94.50 195 VAL A O 1
ATOM 1574 N N . ASP A 1 196 ? -14.544 -25.679 2.102 1.00 95.44 196 ASP A N 1
ATOM 1575 C CA . ASP A 1 196 ? -14.854 -24.791 3.223 1.00 95.44 196 ASP A CA 1
ATOM 1576 C C . ASP A 1 196 ? -13.773 -23.715 3.399 1.00 95.44 196 ASP A C 1
ATOM 1578 O O . ASP A 1 196 ? -14.092 -22.556 3.664 1.00 95.44 196 ASP A O 1
ATOM 1582 N N . PHE A 1 197 ? -12.499 -24.056 3.189 1.00 96.12 197 PHE A N 1
ATOM 1583 C CA . PHE A 1 197 ? -11.405 -23.086 3.199 1.00 96.12 197 PHE A CA 1
ATOM 1584 C C . PHE A 1 197 ? -11.535 -22.044 2.076 1.00 96.12 197 PHE A C 1
ATOM 1586 O O . PHE A 1 197 ? -11.484 -20.848 2.354 1.00 96.12 197 PHE A O 1
ATOM 1593 N N . TRP A 1 198 ? -11.777 -22.450 0.824 1.00 96.81 198 TRP A N 1
ATOM 1594 C CA . TRP A 1 198 ? -11.965 -21.494 -0.279 1.00 96.81 198 TRP A CA 1
ATOM 1595 C C . TRP A 1 198 ? -13.194 -20.602 -0.078 1.00 96.81 198 TRP A C 1
ATOM 1597 O O . TRP A 1 198 ? -13.133 -19.397 -0.324 1.00 96.81 198 TRP A O 1
ATOM 1607 N N . ASN A 1 199 ? -14.293 -21.159 0.434 1.00 96.81 199 ASN A N 1
ATOM 1608 C CA . ASN A 1 199 ? -15.468 -20.375 0.811 1.00 96.81 199 ASN A CA 1
ATOM 1609 C C . ASN A 1 199 ? -15.152 -19.379 1.940 1.00 96.81 199 ASN A C 1
ATOM 1611 O O . ASN A 1 199 ? -15.606 -18.235 1.896 1.00 96.81 199 ASN A O 1
ATOM 1615 N N . ALA A 1 200 ? -14.340 -19.773 2.925 1.00 96.69 200 ALA A N 1
ATOM 1616 C CA . ALA A 1 200 ? -13.886 -18.882 3.988 1.00 96.69 200 ALA A CA 1
ATOM 1617 C C . ALA A 1 200 ? -13.051 -17.716 3.429 1.00 96.69 200 ALA A C 1
ATOM 1619 O O . ALA A 1 200 ? -13.301 -16.565 3.791 1.00 96.69 200 ALA A O 1
ATOM 1620 N N . CYS A 1 201 ? -12.133 -17.983 2.492 1.00 95.00 201 CYS A N 1
ATOM 1621 C CA . CYS A 1 201 ? -11.358 -16.945 1.806 1.00 95.00 201 CYS A CA 1
ATOM 1622 C C . CYS A 1 201 ? -12.259 -15.940 1.075 1.00 95.00 201 CYS A C 1
ATOM 1624 O O . CYS A 1 201 ? -12.046 -14.733 1.195 1.00 95.00 201 CYS A O 1
ATOM 1626 N N . ILE A 1 202 ? -13.296 -16.414 0.371 1.00 96.88 202 ILE A N 1
ATOM 1627 C CA . ILE A 1 202 ? -14.269 -15.547 -0.316 1.00 96.88 202 ILE A CA 1
ATOM 1628 C C . ILE A 1 202 ? -14.985 -14.638 0.692 1.00 96.88 202 ILE A C 1
ATOM 1630 O O . ILE A 1 202 ? -15.002 -13.422 0.513 1.00 96.88 202 ILE A O 1
ATOM 1634 N N . ILE A 1 203 ? -15.519 -15.203 1.781 1.00 97.19 203 ILE A N 1
ATOM 1635 C CA . ILE A 1 203 ? -16.225 -14.444 2.830 1.00 97.19 203 ILE A CA 1
ATOM 1636 C C . ILE A 1 203 ? -15.316 -13.372 3.446 1.00 97.19 203 ILE A C 1
ATOM 1638 O O . ILE A 1 203 ? -15.766 -12.255 3.716 1.00 97.19 203 ILE A O 1
ATOM 1642 N N . GLN A 1 204 ? -14.042 -13.698 3.673 1.00 91.62 204 GLN A N 1
ATOM 1643 C CA . GLN A 1 204 ? -13.075 -12.764 4.241 1.00 91.62 204 GLN A CA 1
ATOM 1644 C C . GLN A 1 204 ? -12.738 -11.625 3.268 1.00 91.62 204 GLN A C 1
ATOM 1646 O O . GLN A 1 204 ? -12.726 -10.464 3.682 1.00 91.62 204 GLN A O 1
ATOM 1651 N N . CYS A 1 205 ? -12.536 -11.932 1.981 1.00 93.12 205 CYS A N 1
ATOM 1652 C CA . CYS A 1 205 ? -12.327 -10.927 0.936 1.00 93.12 205 CYS A CA 1
ATOM 1653 C C . CYS A 1 205 ? -13.522 -9.967 0.835 1.00 93.12 205 CYS A C 1
ATOM 1655 O O . CYS A 1 205 ? -13.332 -8.754 0.826 1.00 93.12 205 CYS A O 1
ATOM 1657 N N . GLU A 1 206 ? -14.753 -10.490 0.845 1.00 95.50 206 GLU A N 1
ATOM 1658 C CA . GLU A 1 206 ? -15.977 -9.675 0.842 1.00 95.50 206 GLU A CA 1
ATOM 1659 C C . GLU A 1 206 ? -16.056 -8.741 2.057 1.00 95.50 206 GLU A C 1
ATOM 1661 O O . GLU A 1 206 ? -16.442 -7.577 1.921 1.00 95.50 206 GLU A O 1
ATOM 1666 N N . GLY A 1 207 ? -15.661 -9.224 3.240 1.00 90.31 207 GLY A N 1
ATOM 1667 C CA . GLY A 1 207 ? -15.581 -8.406 4.449 1.00 90.31 207 GLY A CA 1
ATOM 1668 C C . GLY A 1 207 ? -14.604 -7.236 4.301 1.00 90.31 207 GLY A C 1
ATOM 1669 O O . GLY A 1 207 ? -14.960 -6.101 4.609 1.00 90.31 207 GLY A O 1
ATOM 1670 N N . LEU A 1 208 ? -13.403 -7.491 3.776 1.00 87.25 208 LEU A N 1
ATOM 1671 C CA . LEU A 1 208 ? -12.382 -6.459 3.554 1.00 87.25 208 LEU A CA 1
ATOM 1672 C C . LEU A 1 208 ? -12.804 -5.428 2.496 1.00 87.25 208 LEU A C 1
ATOM 1674 O O . LEU A 1 208 ? -12.643 -4.230 2.722 1.00 87.25 208 LEU A O 1
ATOM 1678 N N . ILE A 1 209 ? -13.393 -5.873 1.379 1.00 90.19 209 ILE A N 1
ATOM 1679 C CA . ILE A 1 209 ? -13.957 -4.982 0.348 1.00 90.19 209 ILE A CA 1
ATOM 1680 C C . ILE A 1 209 ? -15.045 -4.095 0.961 1.00 90.19 209 ILE A C 1
ATOM 1682 O O . ILE A 1 209 ? -15.059 -2.882 0.758 1.00 90.19 209 ILE A O 1
ATOM 1686 N N . THR A 1 210 ? -15.928 -4.686 1.770 1.00 93.94 210 THR A N 1
ATOM 1687 C CA . THR A 1 210 ? -16.990 -3.941 2.456 1.00 93.94 210 THR A CA 1
ATOM 1688 C C . THR A 1 210 ? -16.409 -2.875 3.381 1.00 93.94 210 THR A C 1
ATOM 1690 O O . THR A 1 210 ? -16.879 -1.740 3.368 1.00 93.94 210 THR A O 1
ATOM 1693 N N . TYR A 1 211 ? -15.367 -3.196 4.153 1.00 88.88 211 TYR A N 1
ATOM 1694 C CA . TYR A 1 211 ? -14.706 -2.211 5.010 1.00 88.88 211 TYR A CA 1
ATOM 1695 C C . TYR A 1 211 ? -14.084 -1.063 4.206 1.00 88.88 211 TYR A C 1
ATOM 1697 O O . TYR A 1 211 ? -14.290 0.099 4.555 1.00 88.88 211 TYR A O 1
ATOM 1705 N N . ALA A 1 212 ? -13.399 -1.361 3.098 1.00 83.19 212 ALA A N 1
ATOM 1706 C CA . ALA A 1 212 ? -12.846 -0.336 2.213 1.00 83.19 212 ALA A CA 1
ATOM 1707 C C . ALA A 1 212 ? -13.944 0.590 1.658 1.00 83.19 212 ALA A C 1
ATOM 1709 O O . ALA A 1 212 ? -13.829 1.812 1.735 1.00 83.19 212 ALA A O 1
ATOM 1710 N N . HIS A 1 213 ? -15.072 0.036 1.211 1.00 91.81 213 HIS A N 1
ATOM 1711 C CA . HIS A 1 213 ? -16.207 0.834 0.741 1.00 91.81 213 HIS A CA 1
ATOM 1712 C C . HIS A 1 213 ? -16.832 1.697 1.847 1.00 91.81 213 HIS A C 1
ATOM 1714 O O . HIS A 1 213 ? -17.177 2.849 1.593 1.00 91.81 213 HIS A O 1
ATOM 1720 N N . ARG A 1 214 ? -16.920 1.195 3.084 1.00 95.00 214 ARG A N 1
ATOM 1721 C CA . ARG A 1 214 ? -17.380 1.990 4.237 1.00 95.00 214 ARG A CA 1
ATOM 1722 C C . ARG A 1 214 ? -16.407 3.124 4.574 1.00 95.00 214 ARG A C 1
ATOM 1724 O O . ARG A 1 214 ? -16.839 4.222 4.910 1.00 95.00 214 ARG A O 1
ATOM 1731 N N . MET A 1 215 ? -15.099 2.889 4.451 1.00 86.62 215 MET A N 1
ATOM 1732 C CA . MET A 1 215 ? -14.088 3.945 4.590 1.00 86.62 215 MET A CA 1
ATOM 1733 C C . MET A 1 215 ? -14.247 5.019 3.509 1.00 86.62 215 MET A C 1
ATOM 1735 O O . MET A 1 215 ? -14.088 6.202 3.809 1.00 86.62 215 MET A O 1
ATOM 1739 N N . ALA A 1 216 ? -14.626 4.635 2.286 1.00 85.69 216 ALA A N 1
ATOM 1740 C CA . ALA A 1 216 ? -14.944 5.596 1.236 1.00 85.69 216 ALA A CA 1
ATOM 1741 C C . ALA A 1 216 ? -16.167 6.461 1.584 1.00 85.69 216 ALA A C 1
ATOM 1743 O O . ALA A 1 216 ? -16.109 7.682 1.460 1.00 85.69 216 ALA A O 1
ATOM 1744 N N . GLU A 1 217 ? -17.238 5.852 2.098 1.00 95.69 217 GLU A N 1
ATOM 1745 C CA . GLU A 1 217 ? -18.442 6.567 2.551 1.00 95.69 217 GLU A CA 1
ATOM 1746 C C . GLU A 1 217 ? -18.138 7.545 3.695 1.00 95.69 217 GLU A C 1
ATOM 1748 O O . GLU A 1 217 ? -18.619 8.679 3.703 1.00 95.69 217 GLU A O 1
ATOM 1753 N N . GLU A 1 218 ? -17.298 7.143 4.649 1.00 94.00 218 GLU A N 1
ATOM 1754 C CA . GLU A 1 218 ? -16.867 8.012 5.745 1.00 94.00 218 GLU A CA 1
ATOM 1755 C C . GLU A 1 218 ? -16.003 9.182 5.248 1.00 94.00 218 GLU A C 1
ATOM 1757 O O . GLU A 1 218 ? -16.143 10.314 5.724 1.00 94.00 218 GLU A O 1
ATOM 1762 N N . ALA A 1 219 ? -15.137 8.936 4.264 1.00 89.12 219 ALA A N 1
ATOM 1763 C CA . ALA A 1 219 ? -14.332 9.970 3.629 1.00 89.12 219 ALA A CA 1
ATOM 1764 C C . ALA A 1 219 ? -15.210 10.982 2.870 1.00 89.12 219 ALA A C 1
ATOM 1766 O O . ALA A 1 219 ? -15.046 12.188 3.060 1.00 89.12 219 ALA A O 1
ATOM 1767 N N . GLU A 1 220 ? -16.201 10.514 2.103 1.00 93.19 220 GLU A N 1
ATOM 1768 C CA . GLU A 1 220 ? -17.212 11.354 1.441 1.00 93.19 220 GLU A CA 1
ATOM 1769 C C . GLU A 1 220 ? -17.989 12.196 2.465 1.00 93.19 220 GLU A C 1
ATOM 1771 O O . GLU A 1 220 ? -18.094 13.419 2.324 1.00 93.19 220 GLU A O 1
ATOM 1776 N N . ARG A 1 221 ? -18.464 11.568 3.550 1.00 96.00 221 ARG A N 1
ATOM 1777 C CA . ARG A 1 221 ? -19.196 12.242 4.631 1.00 96.00 221 ARG A CA 1
ATOM 1778 C C . ARG A 1 221 ? -18.365 13.359 5.261 1.00 96.00 221 ARG A C 1
ATOM 1780 O O . ARG A 1 221 ? -18.872 14.467 5.456 1.00 96.00 221 ARG A O 1
ATOM 1787 N N . LYS A 1 222 ? -17.094 13.092 5.584 1.00 93.81 222 LYS A N 1
ATOM 1788 C CA . LYS A 1 222 ? -16.177 14.097 6.144 1.00 93.81 222 LYS A CA 1
ATOM 1789 C C . LYS A 1 222 ? -15.852 15.197 5.136 1.00 93.81 222 LYS A C 1
ATOM 1791 O O . LYS A 1 222 ? -15.827 16.362 5.528 1.00 93.81 222 LYS A O 1
ATOM 1796 N N . ALA A 1 223 ? -15.674 14.859 3.857 1.00 91.25 223 ALA A N 1
ATOM 1797 C CA . ALA A 1 223 ? -15.431 15.835 2.798 1.00 91.25 223 ALA A CA 1
ATOM 1798 C C . ALA A 1 223 ? -16.581 16.848 2.697 1.00 91.25 223 ALA A C 1
ATOM 1800 O O . ALA A 1 223 ? -16.336 18.052 2.657 1.00 91.25 223 ALA A O 1
ATOM 1801 N N . SER A 1 224 ? -17.836 16.383 2.733 1.00 92.31 224 SER A N 1
ATOM 1802 C CA . SER A 1 224 ? -19.013 17.263 2.729 1.00 92.31 224 SER A CA 1
ATOM 1803 C C . SER A 1 224 ? -19.098 18.166 3.966 1.00 92.31 224 SER A C 1
ATOM 1805 O O . SER A 1 224 ? -19.613 19.280 3.881 1.00 92.31 224 SER A O 1
ATOM 1807 N N . GLN A 1 225 ? -18.599 17.714 5.121 1.00 92.75 225 GLN A N 1
ATOM 1808 C CA . GLN A 1 225 ? -18.601 18.504 6.357 1.00 92.75 225 GLN A CA 1
ATOM 1809 C C . GLN A 1 225 ? -17.540 19.607 6.356 1.00 92.75 225 GLN A C 1
ATOM 1811 O O . GLN A 1 225 ? -17.827 20.718 6.803 1.00 92.75 225 GLN A O 1
ATOM 1816 N N . CYS A 1 226 ? -16.334 19.326 5.854 1.00 89.44 226 CYS A N 1
ATOM 1817 C CA . CYS A 1 226 ? -15.242 20.298 5.840 1.00 89.44 226 CYS A CA 1
ATOM 1818 C C . CYS A 1 226 ? -15.191 21.164 4.573 1.00 89.44 226 CYS A C 1
ATOM 1820 O O . CYS A 1 226 ? -14.435 22.126 4.549 1.00 89.44 226 CYS A O 1
ATOM 1822 N N . GLU A 1 227 ? -16.025 20.908 3.560 1.00 86.44 227 GLU A N 1
ATOM 1823 C CA . GLU A 1 227 ? -16.015 21.622 2.272 1.00 86.44 227 GLU A CA 1
ATOM 1824 C C . GLU A 1 227 ? -16.038 23.154 2.391 1.00 86.44 227 GLU A C 1
ATOM 1826 O O . GLU A 1 227 ? -15.361 23.848 1.634 1.00 86.44 227 GLU A O 1
ATOM 1831 N N . LYS A 1 228 ? -16.792 23.695 3.355 1.00 81.88 228 LYS A N 1
ATOM 1832 C CA . LYS A 1 228 ? -16.891 25.149 3.565 1.00 81.88 228 LYS A CA 1
ATOM 1833 C C . LYS A 1 228 ? -15.752 25.724 4.407 1.00 81.88 228 LYS A C 1
ATOM 1835 O O . LYS A 1 228 ? -15.447 26.903 4.265 1.00 81.88 228 LYS A O 1
ATOM 1840 N N . SER A 1 229 ? -15.180 24.933 5.312 1.00 88.62 229 SER A N 1
ATOM 1841 C CA . SER A 1 229 ? -14.170 25.387 6.275 1.00 88.62 229 SER A CA 1
ATOM 1842 C C . SER A 1 229 ? -12.739 25.144 5.797 1.00 88.62 229 SER A C 1
ATOM 1844 O O . SER A 1 229 ? -11.869 25.967 6.056 1.00 88.62 229 SER A O 1
ATOM 1846 N N . ASP A 1 230 ? -12.502 24.030 5.106 1.00 88.31 230 ASP A N 1
ATOM 1847 C CA . ASP A 1 230 ? -11.206 23.604 4.579 1.00 88.31 230 ASP A CA 1
ATOM 1848 C C . ASP A 1 230 ? -11.388 22.882 3.224 1.00 88.31 230 ASP A C 1
ATOM 1850 O O . ASP A 1 230 ? -11.493 21.649 3.158 1.00 88.31 230 ASP A O 1
ATOM 1854 N N . PRO A 1 231 ? -11.446 23.651 2.119 1.00 85.81 231 PRO A N 1
ATOM 1855 C CA . PRO A 1 231 ? -11.634 23.101 0.780 1.00 85.81 231 PRO A CA 1
ATOM 1856 C C . PRO A 1 231 ? -10.505 22.167 0.329 1.00 85.81 231 PRO A C 1
ATOM 1858 O O . PRO A 1 231 ? -10.749 21.274 -0.482 1.00 85.81 231 PRO A O 1
ATOM 1861 N N . GLU A 1 232 ? -9.279 22.353 0.829 1.00 81.38 232 GLU A N 1
ATOM 1862 C CA . GLU A 1 232 ? -8.140 21.502 0.469 1.00 81.38 232 GLU A CA 1
ATOM 1863 C C . GLU A 1 232 ? -8.241 20.143 1.166 1.00 81.38 232 GLU A C 1
ATOM 1865 O O . GLU A 1 232 ? -8.128 19.107 0.507 1.00 81.38 232 GLU A O 1
ATOM 1870 N N . ARG A 1 233 ? -8.593 20.111 2.460 1.00 86.44 233 ARG A N 1
ATOM 1871 C CA . ARG A 1 233 ? -8.856 18.842 3.154 1.00 86.44 233 ARG A CA 1
ATOM 1872 C C . ARG A 1 233 ? -10.043 18.091 2.551 1.00 86.44 233 ARG A C 1
ATOM 1874 O O . ARG A 1 233 ? -9.996 16.866 2.441 1.00 86.44 233 ARG A O 1
ATOM 1881 N N . ALA A 1 234 ? -11.081 18.801 2.111 1.00 85.19 234 ALA A N 1
ATOM 1882 C CA . ALA A 1 234 ? -12.220 18.185 1.433 1.00 85.19 234 ALA A CA 1
ATOM 1883 C C . ALA A 1 234 ? -11.823 17.498 0.114 1.00 85.19 234 ALA A C 1
ATOM 1885 O O . ALA A 1 234 ? -12.380 16.456 -0.226 1.00 85.19 234 ALA A O 1
ATOM 1886 N N . LYS A 1 235 ? -10.850 18.040 -0.633 1.00 78.12 235 LYS A N 1
ATOM 1887 C CA . LYS A 1 235 ? -10.312 17.390 -1.844 1.00 78.12 235 LYS A CA 1
ATOM 1888 C C . LYS A 1 235 ? -9.557 16.107 -1.512 1.00 78.12 235 LYS A C 1
ATOM 1890 O O . LYS A 1 235 ? -9.772 15.096 -2.171 1.00 78.12 235 LYS A O 1
ATOM 1895 N N . GLU A 1 236 ? -8.715 16.131 -0.482 1.00 76.38 236 GLU A N 1
ATOM 1896 C CA . GLU A 1 236 ? -7.968 14.944 -0.042 1.00 76.38 236 GLU A CA 1
ATOM 1897 C C . GLU A 1 236 ? -8.895 13.807 0.382 1.00 76.38 236 GLU A C 1
ATOM 1899 O O . GLU A 1 236 ? -8.666 12.655 0.030 1.00 76.38 236 GLU A O 1
ATOM 1904 N N . LEU A 1 237 ? -9.967 14.131 1.104 1.00 80.81 237 LEU A N 1
ATOM 1905 C CA . LEU A 1 237 ? -10.953 13.148 1.545 1.00 80.81 237 LEU A CA 1
ATOM 1906 C C . LEU A 1 237 ? -11.730 12.532 0.373 1.00 80.81 237 LEU A C 1
ATOM 1908 O O . LEU A 1 237 ? -12.007 11.338 0.396 1.00 80.81 237 LEU A O 1
ATOM 1912 N N . ARG A 1 238 ? -12.023 13.297 -0.686 1.00 83.81 238 ARG A N 1
ATOM 1913 C CA . ARG A 1 238 ? -12.617 12.731 -1.912 1.00 83.81 238 ARG A CA 1
ATOM 1914 C C . ARG A 1 238 ? -11.662 11.777 -2.623 1.00 83.81 238 ARG A C 1
ATOM 1916 O O . ARG A 1 238 ? -12.080 10.692 -3.004 1.00 83.81 238 ARG A O 1
ATOM 1923 N N . LEU A 1 239 ? -10.378 12.131 -2.703 1.00 69.00 239 LEU A N 1
ATOM 1924 C CA . LEU A 1 239 ? -9.356 11.242 -3.259 1.00 69.00 239 LEU A CA 1
ATOM 1925 C C . LEU A 1 239 ? -9.230 9.942 -2.447 1.00 69.00 239 LEU A C 1
ATOM 1927 O O . LEU A 1 239 ? -9.113 8.859 -3.015 1.00 69.00 239 LEU A O 1
ATOM 1931 N N . ILE A 1 240 ? -9.277 10.035 -1.115 1.00 71.62 240 ILE A N 1
ATOM 1932 C CA . ILE A 1 240 ? -9.313 8.861 -0.235 1.00 71.62 240 ILE A CA 1
ATOM 1933 C C . ILE A 1 240 ? -10.532 7.993 -0.558 1.00 71.62 240 ILE A C 1
ATOM 1935 O O . ILE A 1 240 ? -10.385 6.782 -0.711 1.00 71.62 240 ILE A O 1
ATOM 1939 N N . ALA A 1 241 ? -11.714 8.600 -0.700 1.00 78.12 241 ALA A N 1
ATOM 1940 C CA . ALA A 1 241 ? -12.926 7.868 -1.038 1.00 78.12 241 ALA A CA 1
ATOM 1941 C C . ALA A 1 241 ? -12.794 7.117 -2.363 1.00 78.12 241 ALA A C 1
ATOM 1943 O O . ALA A 1 241 ? -13.035 5.915 -2.419 1.00 78.12 241 ALA A O 1
ATOM 1944 N N . GLU A 1 242 ? -12.345 7.806 -3.407 1.00 75.19 242 GLU A N 1
ATOM 1945 C CA . GLU A 1 242 ? -12.140 7.241 -4.740 1.00 75.19 242 GLU A CA 1
ATOM 1946 C C . GLU A 1 242 ? -11.168 6.057 -4.710 1.00 75.19 242 GLU A C 1
ATOM 1948 O O . GLU A 1 242 ? -11.467 4.999 -5.264 1.00 75.19 242 GLU A O 1
ATOM 1953 N N . ASN A 1 243 ? -10.043 6.192 -4.002 1.00 72.50 243 ASN A N 1
ATOM 1954 C CA . ASN A 1 243 ? -9.072 5.110 -3.852 1.00 72.50 243 ASN A CA 1
ATOM 1955 C C . ASN A 1 243 ? -9.673 3.903 -3.121 1.00 72.50 243 ASN A C 1
ATOM 1957 O O . ASN A 1 243 ? -9.522 2.775 -3.587 1.00 72.50 243 ASN A O 1
ATOM 1961 N N . CYS A 1 244 ? -10.396 4.132 -2.022 1.00 72.12 244 CYS A N 1
ATOM 1962 C CA . CYS A 1 244 ? -11.042 3.080 -1.236 1.00 72.12 244 CYS A CA 1
ATOM 1963 C C . CYS A 1 244 ? -12.206 2.380 -1.969 1.00 72.12 244 CYS A C 1
ATOM 1965 O O . CYS A 1 244 ? -12.595 1.284 -1.571 1.00 72.12 244 CYS A O 1
ATOM 1967 N N . ARG A 1 245 ? -12.764 2.977 -3.037 1.00 85.75 245 ARG A N 1
ATOM 1968 C CA . ARG A 1 245 ? -13.731 2.312 -3.939 1.00 85.75 245 ARG A CA 1
ATOM 1969 C C . ARG A 1 245 ? -13.067 1.381 -4.951 1.00 85.75 245 ARG A C 1
ATOM 1971 O O . ARG A 1 245 ? -13.738 0.520 -5.508 1.00 85.75 245 ARG A O 1
ATOM 1978 N N . VAL A 1 246 ? -11.779 1.575 -5.234 1.00 74.12 246 VAL A N 1
ATOM 1979 C CA . VAL A 1 246 ? -11.044 0.776 -6.224 1.00 74.12 246 VAL A CA 1
ATOM 1980 C C . VAL A 1 246 ? -10.218 -0.300 -5.534 1.00 74.12 246 VAL A C 1
ATOM 1982 O O . VAL A 1 246 ? -10.359 -1.474 -5.862 1.00 74.12 246 VAL A O 1
ATOM 1985 N N . VAL A 1 247 ? -9.385 0.086 -4.569 1.00 69.44 247 VAL A N 1
ATOM 1986 C CA . VAL A 1 247 ? -8.463 -0.793 -3.842 1.00 69.44 247 VAL A CA 1
ATOM 1987 C C . VAL A 1 247 ? -9.041 -1.068 -2.448 1.00 69.44 247 VAL A C 1
ATOM 1989 O O . VAL A 1 247 ? -9.501 -0.134 -1.790 1.00 69.44 247 VAL A O 1
ATOM 1992 N N . PRO A 1 248 ? -9.019 -2.323 -1.959 1.00 71.88 248 PRO A N 1
ATOM 1993 C CA . PRO A 1 248 ? -8.305 -3.484 -2.500 1.00 71.88 248 PRO A CA 1
ATOM 1994 C C . PRO A 1 248 ? -9.140 -4.398 -3.411 1.00 71.88 248 PRO A C 1
ATOM 1996 O O . PRO A 1 248 ? -8.685 -5.489 -3.743 1.00 71.88 248 PRO A O 1
ATOM 1999 N N . GLU A 1 249 ? -10.359 -4.014 -3.805 1.00 83.75 249 GLU A N 1
ATOM 2000 C CA . GLU A 1 249 ? -11.219 -4.881 -4.625 1.00 83.75 249 GLU A CA 1
ATOM 2001 C C . GLU A 1 249 ? -10.605 -5.183 -6.001 1.00 83.75 249 GLU A C 1
ATOM 2003 O O . GLU A 1 249 ? -10.584 -6.339 -6.426 1.00 83.75 249 GLU A O 1
ATOM 2008 N N . ASN A 1 250 ? -10.084 -4.156 -6.669 1.00 76.81 250 ASN A N 1
ATOM 2009 C CA . ASN A 1 250 ? -9.534 -4.200 -8.019 1.00 76.81 250 ASN A CA 1
ATOM 2010 C C . ASN A 1 250 ? -8.068 -3.717 -8.010 1.00 76.81 250 ASN A C 1
ATOM 2012 O O . ASN A 1 250 ? -7.684 -2.945 -7.125 1.00 76.81 250 ASN A O 1
ATOM 2016 N N . PRO A 1 251 ? -7.246 -4.135 -8.989 1.00 69.25 251 PRO A N 1
ATOM 2017 C CA . PRO A 1 251 ? -5.861 -3.685 -9.082 1.00 69.25 251 PRO A CA 1
ATOM 2018 C C . PRO A 1 251 ? -5.760 -2.178 -9.396 1.00 69.25 251 PRO A C 1
ATOM 2020 O O . PRO A 1 251 ? -6.652 -1.609 -10.040 1.00 69.25 251 PRO A O 1
ATOM 2023 N N . PRO A 1 252 ? -4.665 -1.510 -8.988 1.00 60.06 252 PRO A N 1
ATOM 2024 C CA . PRO A 1 252 ? -4.410 -0.116 -9.329 1.00 60.06 252 PRO A CA 1
ATOM 2025 C C . PRO A 1 252 ? -4.220 0.053 -10.849 1.00 60.06 252 PRO A C 1
ATOM 2027 O O . PRO A 1 252 ? -3.439 -0.649 -11.486 1.00 60.06 252 PRO A O 1
ATOM 2030 N N . GLN A 1 253 ? -4.934 1.004 -11.457 1.00 58.00 253 GLN A N 1
ATOM 2031 C CA . GLN A 1 253 ? -4.988 1.162 -12.917 1.00 58.00 253 GLN A CA 1
ATOM 2032 C C . GLN A 1 253 ? -3.855 2.065 -13.451 1.00 58.00 253 GLN A C 1
ATOM 2034 O O . GLN A 1 253 ? -3.941 3.288 -13.354 1.00 58.00 253 GLN A O 1
ATOM 2039 N N . THR A 1 254 ? -2.806 1.493 -14.066 1.00 57.28 254 THR A N 1
ATOM 2040 C CA . THR A 1 254 ? -1.757 2.255 -14.788 1.00 57.28 254 THR A CA 1
ATOM 2041 C C . THR A 1 254 ? -1.375 1.587 -16.124 1.00 57.28 254 THR A C 1
ATOM 2043 O O . THR A 1 254 ? -1.137 0.385 -16.163 1.00 57.28 254 THR A O 1
ATOM 2046 N N . PHE A 1 255 ? -1.323 2.341 -17.237 1.00 59.09 255 PHE A N 1
ATOM 2047 C CA . PHE A 1 255 ? -1.110 1.771 -18.589 1.00 59.09 255 PHE A CA 1
ATOM 2048 C C . PHE A 1 255 ? 0.318 1.939 -19.148 1.00 59.09 255 PHE A C 1
ATOM 2050 O O . PHE A 1 255 ? 0.837 1.026 -19.789 1.00 59.09 255 PHE A O 1
ATOM 2057 N N . TYR A 1 256 ? 0.981 3.082 -18.929 1.00 51.97 256 TYR A N 1
ATOM 2058 C CA . TYR A 1 256 ? 2.286 3.371 -19.551 1.00 51.97 256 TYR A CA 1
ATOM 2059 C C . TYR A 1 256 ? 3.466 2.592 -18.940 1.00 51.97 256 TYR A C 1
ATOM 2061 O O . TYR A 1 256 ? 4.246 2.033 -19.712 1.00 51.97 256 TYR A O 1
ATOM 2069 N N . PRO A 1 257 ? 3.611 2.476 -17.600 1.00 56.50 257 PRO A N 1
ATOM 2070 C CA . PRO A 1 257 ? 4.713 1.704 -17.014 1.00 56.50 257 PRO A CA 1
ATOM 2071 C C . PRO A 1 257 ? 4.701 0.238 -17.467 1.00 56.50 257 PRO A C 1
ATOM 2073 O O . PRO A 1 257 ? 5.742 -0.321 -17.806 1.00 56.50 257 PRO A O 1
ATOM 2076 N N . PHE A 1 258 ? 3.506 -0.346 -17.574 1.00 60.50 258 PHE A N 1
ATOM 2077 C CA . PHE A 1 258 ? 3.303 -1.709 -18.055 1.00 60.50 258 PHE A CA 1
ATOM 2078 C C . PHE A 1 258 ? 3.735 -1.887 -19.522 1.00 60.50 258 PHE A C 1
ATOM 2080 O O . PHE A 1 258 ? 4.471 -2.820 -19.853 1.00 60.50 258 PHE A O 1
ATOM 2087 N N . LEU A 1 259 ? 3.342 -0.963 -20.408 1.00 56.44 259 LEU A N 1
ATOM 2088 C CA . LEU A 1 259 ? 3.736 -1.013 -21.818 1.00 56.44 259 LEU A CA 1
ATOM 2089 C C . LEU A 1 259 ? 5.238 -0.801 -22.027 1.00 56.44 259 LEU A C 1
ATOM 2091 O O . LEU A 1 259 ? 5.801 -1.438 -22.914 1.00 56.44 259 LEU A O 1
ATOM 2095 N N . CYS A 1 260 ? 5.905 0.032 -21.222 1.00 49.81 260 CYS A N 1
ATOM 2096 C CA . CYS A 1 260 ? 7.359 0.201 -21.298 1.00 49.81 260 CYS A CA 1
ATOM 2097 C C . CYS A 1 260 ? 8.107 -1.112 -21.039 1.00 49.81 260 CYS A C 1
ATOM 2099 O O . CYS A 1 260 ? 8.998 -1.466 -21.813 1.00 49.81 260 CYS A O 1
ATOM 2101 N N . VAL A 1 261 ? 7.722 -1.860 -20.000 1.00 54.44 261 VAL A N 1
ATOM 2102 C CA . VAL A 1 261 ? 8.342 -3.156 -19.674 1.00 54.44 261 VAL A CA 1
ATOM 2103 C C . VAL A 1 261 ? 8.098 -4.169 -20.793 1.00 54.44 261 VAL A C 1
ATOM 2105 O O . VAL A 1 261 ? 9.040 -4.788 -21.292 1.00 54.44 261 VAL A O 1
ATOM 2108 N N . LEU A 1 262 ? 6.851 -4.283 -21.259 1.00 53.66 262 LEU A N 1
ATOM 2109 C CA . LEU A 1 262 ? 6.491 -5.189 -22.349 1.00 53.66 262 LEU A CA 1
ATOM 2110 C C . LEU A 1 262 ? 7.246 -4.857 -23.648 1.00 53.66 262 LEU A C 1
ATOM 2112 O O . LEU A 1 262 ? 7.758 -5.750 -24.321 1.00 53.66 262 LEU A O 1
ATOM 2116 N N . PHE A 1 263 ? 7.350 -3.576 -24.005 1.00 57.31 263 PHE A N 1
ATOM 2117 C CA . PHE A 1 263 ? 7.979 -3.143 -25.253 1.00 57.31 263 PHE A CA 1
ATOM 2118 C C . PHE A 1 263 ? 9.495 -3.374 -25.255 1.00 57.31 263 PHE A C 1
ATOM 2120 O O . PHE A 1 263 ? 10.046 -3.781 -26.277 1.00 57.31 263 PHE A O 1
ATOM 2127 N N . VAL A 1 264 ? 10.169 -3.200 -24.111 1.00 59.38 264 VAL A N 1
ATOM 2128 C CA . VAL A 1 264 ? 11.594 -3.543 -23.956 1.00 59.38 264 VAL A CA 1
ATOM 2129 C C . VAL A 1 264 ? 11.825 -5.036 -24.198 1.00 59.38 264 VAL A C 1
ATOM 2131 O O . VAL A 1 264 ? 12.727 -5.396 -24.957 1.00 59.38 264 VAL A O 1
ATOM 2134 N N . LEU A 1 265 ? 10.973 -5.908 -23.650 1.00 48.06 265 LEU A N 1
ATOM 2135 C CA . LEU A 1 265 ? 11.057 -7.354 -23.887 1.00 48.06 265 LEU A CA 1
ATOM 2136 C C . LEU A 1 265 ? 10.874 -7.705 -25.372 1.00 48.06 265 LEU A C 1
ATOM 2138 O O . LEU A 1 265 ? 11.625 -8.517 -25.911 1.00 48.06 265 LEU A O 1
ATOM 2142 N N . LEU A 1 266 ? 9.943 -7.051 -26.072 1.00 54.78 266 LEU A N 1
ATOM 2143 C CA . LEU A 1 266 ? 9.722 -7.269 -27.509 1.00 54.78 266 LEU A CA 1
ATOM 2144 C C . LEU A 1 266 ? 10.901 -6.801 -28.384 1.00 54.78 266 LEU A C 1
ATOM 2146 O O . LEU A 1 266 ? 11.161 -7.400 -29.431 1.00 54.78 266 LEU A O 1
ATOM 2150 N N . VAL A 1 267 ? 11.632 -5.761 -27.968 1.00 60.03 267 VAL A N 1
ATOM 2151 C CA . VAL A 1 267 ? 12.871 -5.317 -28.633 1.00 60.03 267 VAL A CA 1
ATOM 2152 C C . VAL A 1 267 ? 14.013 -6.305 -28.379 1.00 60.03 267 VAL A C 1
ATOM 2154 O O . VAL A 1 267 ? 14.735 -6.645 -29.317 1.00 60.03 267 VAL A O 1
ATOM 2157 N N . ILE A 1 268 ? 14.158 -6.806 -27.145 1.00 62.34 268 ILE A N 1
ATOM 2158 C CA . ILE A 1 268 ? 15.180 -7.806 -26.781 1.00 62.34 268 ILE A CA 1
ATOM 2159 C C . ILE A 1 268 ? 14.974 -9.107 -27.564 1.00 62.34 268 ILE A C 1
ATOM 2161 O O . ILE A 1 268 ? 15.927 -9.659 -28.109 1.00 62.34 268 ILE A O 1
ATOM 2165 N N . LEU A 1 269 ? 13.725 -9.565 -27.678 1.00 57.53 269 LEU A N 1
ATOM 2166 C CA . LEU A 1 269 ? 13.357 -10.772 -28.426 1.00 57.53 269 LEU A CA 1
ATOM 2167 C C . LEU A 1 269 ? 13.399 -10.583 -29.955 1.00 57.53 269 LEU A C 1
ATOM 2169 O O . LEU A 1 269 ? 13.127 -11.523 -30.698 1.00 57.53 269 LEU A O 1
ATOM 2173 N N . GLY A 1 270 ? 13.732 -9.381 -30.442 1.00 66.38 270 GLY A N 1
ATOM 2174 C CA . GLY A 1 270 ? 13.872 -9.081 -31.869 1.00 66.38 270 GLY A CA 1
ATOM 2175 C C . GLY A 1 270 ? 12.553 -8.985 -32.643 1.00 66.38 270 GLY A C 1
ATOM 2176 O O . GLY A 1 270 ? 12.580 -8.910 -33.870 1.00 66.38 270 GLY A O 1
ATOM 2177 N N . ILE A 1 271 ? 11.411 -8.969 -31.950 1.00 67.12 271 ILE A N 1
ATOM 2178 C CA . ILE A 1 271 ? 10.072 -8.834 -32.547 1.00 67.12 271 ILE A CA 1
ATOM 2179 C C . ILE A 1 271 ? 9.863 -7.399 -33.046 1.00 67.12 271 ILE A C 1
ATOM 2181 O O . ILE A 1 271 ? 9.309 -7.182 -34.124 1.00 67.12 271 ILE A O 1
ATOM 2185 N N . VAL A 1 272 ? 10.340 -6.410 -32.284 1.00 71.00 272 VAL A N 1
ATOM 2186 C CA . VAL A 1 272 ? 10.355 -5.003 -32.703 1.00 71.00 272 VAL A CA 1
ATOM 2187 C C . VAL A 1 272 ? 11.700 -4.695 -33.373 1.00 71.00 272 VAL A C 1
ATOM 2189 O O . VAL A 1 272 ? 12.750 -4.893 -32.755 1.00 71.00 272 VAL A O 1
ATOM 2192 N N . PRO A 1 273 ? 11.713 -4.195 -34.623 1.00 75.81 273 PRO A N 1
ATOM 2193 C CA . PRO A 1 273 ? 12.952 -3.913 -35.332 1.00 75.81 273 PRO A CA 1
ATOM 2194 C C . PRO A 1 273 ? 13.743 -2.782 -34.666 1.00 75.81 273 PRO A C 1
ATOM 2196 O O . PRO A 1 273 ? 13.195 -1.865 -34.054 1.00 75.81 273 PRO A O 1
ATOM 2199 N N . LYS A 1 274 ? 15.067 -2.816 -34.832 1.00 80.06 274 LYS A N 1
ATOM 2200 C CA . LYS A 1 274 ? 15.959 -1.749 -34.361 1.00 80.06 274 LYS A CA 1
ATOM 2201 C C . LYS A 1 274 ? 15.710 -0.475 -35.177 1.00 80.06 274 LYS A C 1
ATOM 2203 O O . LYS A 1 274 ? 15.743 -0.516 -36.407 1.00 80.06 274 LYS A O 1
ATOM 2208 N N . MET A 1 275 ? 15.484 0.655 -34.514 1.00 79.38 275 MET A N 1
ATOM 2209 C CA . MET A 1 275 ? 15.085 1.924 -35.132 1.00 79.38 275 MET A CA 1
ATOM 2210 C C . MET A 1 275 ? 15.931 3.094 -34.610 1.00 79.38 275 MET A C 1
ATOM 2212 O O . MET A 1 275 ? 16.521 3.030 -33.533 1.00 79.38 275 MET A O 1
ATOM 2216 N N . GLY A 1 276 ? 16.016 4.164 -35.406 1.00 83.12 276 GLY A N 1
ATOM 2217 C CA . GLY A 1 276 ? 16.685 5.419 -35.041 1.00 83.12 276 GLY A CA 1
ATOM 2218 C C . GLY A 1 276 ? 18.140 5.266 -34.589 1.00 83.12 276 GLY A C 1
ATOM 2219 O O . GLY A 1 276 ? 18.952 4.662 -35.291 1.00 83.12 276 GLY A O 1
ATOM 2220 N N . GLY A 1 277 ? 18.476 5.855 -33.435 1.00 79.12 277 GLY A N 1
ATOM 2221 C CA . GLY A 1 277 ? 19.847 5.879 -32.913 1.00 79.12 277 GLY A CA 1
ATOM 2222 C C . GLY A 1 277 ? 20.405 4.491 -32.592 1.00 79.12 277 GLY A C 1
ATOM 2223 O O . GLY A 1 277 ? 21.579 4.245 -32.855 1.00 79.12 277 GLY A O 1
ATOM 2224 N N . ILE A 1 278 ? 19.561 3.549 -32.149 1.00 80.56 278 ILE A N 1
ATOM 2225 C CA . ILE A 1 278 ? 19.981 2.161 -31.904 1.00 80.56 278 ILE A CA 1
ATOM 2226 C C . ILE A 1 278 ? 20.374 1.483 -33.220 1.00 80.56 278 ILE A C 1
ATOM 2228 O O . ILE A 1 278 ? 21.432 0.869 -33.301 1.00 80.56 278 ILE A O 1
ATOM 2232 N N . LYS A 1 279 ? 19.590 1.643 -34.293 1.00 84.12 279 LYS A N 1
ATOM 2233 C CA . LYS A 1 279 ? 19.947 1.085 -35.610 1.00 84.12 279 LYS A CA 1
ATOM 2234 C C . LYS A 1 279 ? 21.296 1.621 -36.109 1.00 84.12 279 LYS A C 1
ATOM 2236 O O . LYS A 1 279 ? 22.156 0.832 -36.490 1.00 84.12 279 LYS A O 1
ATOM 2241 N N . LYS A 1 280 ? 21.499 2.941 -36.023 1.00 82.94 280 LYS A N 1
ATOM 2242 C CA . LYS A 1 280 ? 22.764 3.596 -36.399 1.00 82.94 280 LYS A CA 1
ATOM 2243 C C . LYS A 1 280 ? 23.945 3.114 -35.555 1.00 82.94 280 LYS A C 1
ATOM 2245 O O . LYS A 1 280 ? 25.044 2.977 -36.079 1.00 82.94 280 LYS A O 1
ATOM 2250 N N . ALA A 1 281 ? 23.733 2.837 -34.269 1.00 80.44 281 ALA A N 1
ATOM 2251 C CA . ALA A 1 281 ? 24.769 2.285 -33.402 1.00 80.44 281 ALA A CA 1
ATOM 2252 C C . ALA A 1 281 ? 25.189 0.874 -33.844 1.00 80.44 281 ALA A C 1
ATOM 2254 O O . ALA A 1 281 ? 26.380 0.604 -33.953 1.00 80.44 281 ALA A O 1
ATOM 2255 N N . TYR A 1 282 ? 24.234 0.001 -34.180 1.00 81.25 282 TYR A N 1
ATOM 2256 C CA . TYR A 1 282 ? 24.541 -1.340 -34.697 1.00 81.25 282 TYR A CA 1
ATOM 2257 C C . TYR A 1 282 ? 25.225 -1.298 -36.071 1.00 81.25 282 TYR A C 1
ATOM 2259 O O . TYR A 1 282 ? 26.161 -2.058 -36.307 1.00 81.25 282 TYR A O 1
ATOM 2267 N N . GLU A 1 283 ? 24.802 -0.401 -36.965 1.00 84.81 283 GLU A N 1
ATOM 2268 C CA . GLU A 1 283 ? 25.453 -0.196 -38.267 1.00 84.81 283 GLU A CA 1
ATOM 2269 C C . GLU A 1 283 ? 26.880 0.347 -38.110 1.00 84.81 283 GLU A C 1
ATOM 2271 O O . GLU A 1 283 ? 27.788 -0.126 -38.791 1.00 84.81 283 GLU A O 1
ATOM 2276 N N . ARG A 1 284 ? 27.109 1.277 -37.173 1.00 85.06 284 ARG A N 1
ATOM 2277 C CA . ARG A 1 284 ? 28.450 1.772 -36.827 1.00 85.06 284 ARG A CA 1
ATOM 2278 C C . ARG A 1 284 ? 29.341 0.637 -36.336 1.00 85.06 284 ARG A C 1
ATOM 2280 O O . ARG A 1 284 ? 30.417 0.445 -36.880 1.00 85.06 284 ARG A O 1
ATOM 2287 N N . VAL A 1 285 ? 28.882 -0.160 -35.373 1.00 83.81 285 VAL A N 1
ATOM 2288 C CA . VAL A 1 285 ? 29.668 -1.294 -34.858 1.00 83.81 285 VAL A CA 1
ATOM 2289 C C . VAL A 1 285 ? 29.985 -2.295 -35.970 1.00 83.81 285 VAL A C 1
ATOM 2291 O O . VAL A 1 285 ? 31.118 -2.751 -36.073 1.00 83.81 285 VAL A O 1
ATOM 2294 N N . ALA A 1 286 ? 29.025 -2.590 -36.848 1.00 81.12 286 ALA A N 1
ATOM 2295 C CA . ALA A 1 286 ? 29.233 -3.514 -37.959 1.00 81.12 286 ALA A CA 1
ATOM 2296 C C . ALA A 1 286 ? 30.204 -2.988 -39.037 1.00 81.12 286 ALA A C 1
ATOM 2298 O O . ALA A 1 286 ? 30.840 -3.791 -39.715 1.00 81.12 286 ALA A O 1
ATOM 2299 N N . THR A 1 287 ? 30.309 -1.667 -39.220 1.00 84.12 287 THR A N 1
ATOM 2300 C CA . THR A 1 287 ? 31.117 -1.047 -40.290 1.00 84.12 287 THR A CA 1
ATOM 2301 C C . THR A 1 287 ? 32.480 -0.544 -39.821 1.00 84.12 287 THR A C 1
ATOM 2303 O O . THR A 1 287 ? 33.458 -0.699 -40.547 1.00 84.12 287 THR A O 1
ATOM 2306 N N . THR A 1 288 ? 32.567 0.046 -38.627 1.00 80.94 288 THR A N 1
ATOM 2307 C CA . THR A 1 288 ? 33.794 0.654 -38.084 1.00 80.94 288 THR A CA 1
ATOM 2308 C C . THR A 1 288 ? 34.363 -0.098 -36.884 1.00 80.94 288 THR A C 1
ATOM 2310 O O . THR A 1 288 ? 35.490 0.174 -36.482 1.00 80.94 288 THR A O 1
ATOM 2313 N N . GLY A 1 289 ? 33.601 -1.019 -36.283 1.00 78.81 289 GLY A N 1
ATOM 2314 C CA . GLY A 1 289 ? 33.975 -1.691 -35.034 1.00 78.81 289 GLY A CA 1
ATOM 2315 C C . GLY A 1 289 ? 33.867 -0.807 -33.784 1.00 78.81 289 GLY A C 1
ATOM 2316 O O . GLY A 1 289 ? 34.108 -1.286 -32.680 1.00 78.81 289 GLY A O 1
ATOM 2317 N N . GLN A 1 290 ? 33.490 0.471 -33.920 1.00 76.75 290 GLN A N 1
ATOM 2318 C CA . GLN A 1 290 ? 33.456 1.422 -32.809 1.00 76.75 290 GLN A CA 1
ATOM 2319 C C . GLN A 1 290 ? 32.140 1.340 -32.020 1.00 76.75 290 GLN A C 1
ATOM 2321 O O . GLN A 1 290 ? 31.050 1.569 -32.556 1.00 76.75 290 GLN A O 1
ATOM 2326 N N . LEU A 1 291 ? 32.244 1.058 -30.717 1.00 77.31 291 LEU A N 1
ATOM 2327 C CA . LEU A 1 291 ? 31.097 0.798 -29.837 1.00 77.31 291 LEU A CA 1
ATOM 2328 C C . LEU A 1 291 ? 30.289 2.063 -29.495 1.00 77.31 291 LEU A C 1
ATOM 2330 O O . LEU A 1 291 ? 29.060 2.008 -29.427 1.00 77.31 291 LEU A O 1
ATOM 2334 N N . TRP A 1 292 ? 30.932 3.227 -29.396 1.00 77.31 292 TRP A N 1
ATOM 2335 C CA . TRP A 1 292 ? 30.300 4.505 -29.038 1.00 77.31 292 TRP A CA 1
ATOM 2336 C C . TRP A 1 292 ? 30.397 5.553 -30.167 1.00 77.31 292 TRP A C 1
ATOM 2338 O O . TRP A 1 292 ? 31.236 5.423 -31.060 1.00 77.31 292 TRP A O 1
ATOM 2348 N N . PRO A 1 293 ? 29.511 6.568 -30.195 1.00 78.69 293 PRO A N 1
ATOM 2349 C CA . PRO A 1 293 ? 29.609 7.680 -31.144 1.00 78.69 293 PRO A CA 1
ATOM 2350 C C . PRO A 1 293 ? 30.746 8.650 -30.777 1.00 78.69 293 PRO A C 1
ATOM 2352 O O . PRO A 1 293 ? 31.113 8.759 -29.612 1.00 78.69 293 PRO A O 1
ATOM 2355 N N . GLU A 1 294 ? 31.270 9.404 -31.750 1.00 78.12 294 GLU A N 1
ATOM 2356 C CA . GLU A 1 294 ? 32.384 10.352 -31.536 1.00 78.12 294 GLU A CA 1
ATOM 2357 C C . GLU A 1 294 ? 32.084 11.433 -30.484 1.00 78.12 294 GLU A C 1
ATOM 2359 O O . GLU A 1 294 ? 32.960 11.839 -29.729 1.00 78.12 294 GLU A O 1
ATOM 2364 N N . SER A 1 295 ? 30.829 11.856 -30.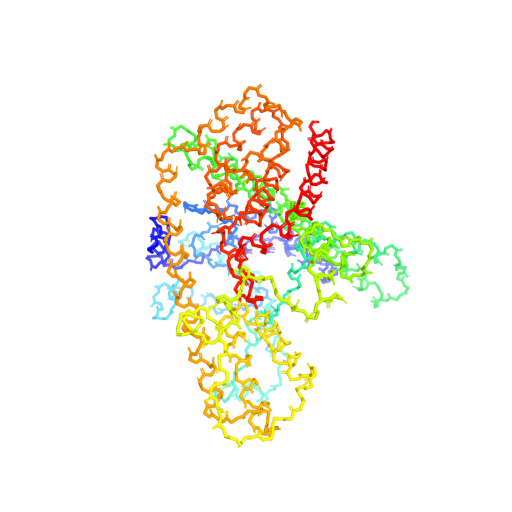369 1.00 76.12 295 SER A N 1
ATOM 2365 C CA . SER A 1 295 ? 30.311 12.760 -29.328 1.00 76.12 295 SER A CA 1
ATOM 2366 C C . SER A 1 295 ? 30.414 12.202 -27.905 1.00 76.12 295 SER A C 1
ATOM 2368 O O . SER A 1 295 ? 30.265 12.953 -26.941 1.00 76.12 295 SER A O 1
ATOM 2370 N N . SER A 1 296 ? 30.657 10.896 -27.776 1.00 76.38 296 SER A N 1
ATOM 2371 C CA . SER A 1 296 ? 30.932 10.205 -26.515 1.00 76.38 296 SER A CA 1
ATOM 2372 C C . SER A 1 296 ? 32.427 9.922 -26.313 1.00 76.38 296 SER A C 1
ATOM 2374 O O . SER A 1 296 ? 32.793 9.205 -25.386 1.00 76.38 296 SER A O 1
ATOM 2376 N N . ASN A 1 297 ? 33.311 10.456 -27.167 1.00 71.25 297 ASN A N 1
ATOM 2377 C CA . ASN A 1 297 ? 34.755 10.278 -27.015 1.00 71.25 297 ASN A CA 1
ATOM 2378 C C . ASN A 1 297 ? 35.254 10.847 -25.685 1.00 71.25 297 ASN A C 1
ATOM 2380 O O . ASN A 1 297 ? 36.079 10.209 -25.056 1.00 71.25 297 ASN A O 1
ATOM 2384 N N . MET A 1 298 ? 34.711 11.968 -25.204 1.00 64.12 298 MET A N 1
ATOM 2385 C CA . MET A 1 298 ? 35.103 12.535 -23.904 1.00 64.12 298 MET A CA 1
ATOM 2386 C C . MET A 1 298 ? 34.827 11.581 -22.730 1.00 64.12 298 MET A C 1
ATOM 2388 O O . MET A 1 298 ? 35.579 11.564 -21.770 1.00 64.12 298 MET A O 1
ATOM 2392 N N . GLN A 1 299 ? 33.774 10.765 -22.819 1.00 63.44 299 GLN A N 1
ATOM 2393 C CA . GLN A 1 299 ? 33.379 9.783 -21.803 1.00 63.44 299 GLN A CA 1
ATOM 2394 C C . GLN A 1 299 ? 34.123 8.442 -21.936 1.00 63.44 299 GLN A C 1
ATOM 2396 O O . GLN A 1 299 ? 34.017 7.588 -21.059 1.00 63.44 299 GLN A O 1
ATOM 2401 N N . ASN A 1 300 ? 34.837 8.225 -23.047 1.00 66.50 300 ASN A N 1
ATOM 2402 C CA . ASN A 1 300 ? 35.470 6.944 -23.381 1.00 66.50 300 ASN A CA 1
ATOM 2403 C C . ASN A 1 300 ? 36.966 7.063 -23.745 1.00 66.50 300 ASN A C 1
ATOM 2405 O O . ASN A 1 300 ? 37.605 6.045 -24.001 1.00 66.50 300 ASN A O 1
ATOM 2409 N N . GLN A 1 301 ? 37.532 8.274 -23.785 1.00 59.38 301 GLN A N 1
ATOM 2410 C CA . GLN A 1 301 ? 38.956 8.547 -24.010 1.00 59.38 301 GLN A CA 1
ATOM 2411 C C . GLN A 1 301 ? 39.634 8.972 -22.706 1.00 59.38 301 GLN A C 1
ATOM 2413 O O . GLN A 1 301 ? 39.034 9.618 -21.851 1.00 59.38 301 GLN A O 1
ATOM 2418 N N . GLY A 1 302 ? 40.897 8.577 -22.565 1.00 50.34 302 GLY A N 1
ATOM 2419 C CA . GLY A 1 302 ? 41.652 8.644 -21.319 1.00 50.34 302 GLY A CA 1
ATOM 2420 C C . GLY A 1 302 ? 42.303 9.981 -20.976 1.00 50.34 302 GLY A C 1
ATOM 2421 O O . GLY A 1 302 ? 43.456 9.983 -20.557 1.00 50.34 302 GLY A O 1
ATOM 2422 N N . ASP A 1 303 ? 41.597 11.092 -21.175 1.00 46.12 303 ASP A N 1
ATOM 2423 C CA . ASP A 1 303 ? 42.069 12.416 -20.755 1.00 46.12 303 ASP A CA 1
ATOM 2424 C C . ASP A 1 303 ? 41.573 12.737 -19.330 1.00 46.12 303 ASP A C 1
ATOM 2426 O O . ASP A 1 303 ? 40.522 12.245 -18.920 1.00 46.12 303 ASP A O 1
ATOM 2430 N N . GLU A 1 304 ? 42.281 13.601 -18.584 1.00 41.66 304 GLU A N 1
ATOM 2431 C CA . GLU A 1 304 ? 41.969 13.984 -17.183 1.00 41.66 304 GLU A CA 1
ATOM 2432 C C . GLU A 1 304 ? 40.503 14.426 -16.973 1.00 41.66 304 GLU A C 1
ATOM 2434 O O . GLU A 1 304 ? 39.941 14.249 -15.898 1.00 41.66 304 GLU A O 1
ATOM 2439 N N . LEU A 1 305 ? 39.844 14.970 -18.004 1.00 38.09 305 LEU A N 1
ATOM 2440 C CA . LEU A 1 305 ? 38.426 15.353 -17.955 1.00 38.09 305 LEU A CA 1
ATOM 2441 C C . LEU A 1 305 ? 37.467 14.172 -18.209 1.00 38.09 305 LEU A C 1
ATOM 2443 O O . LEU A 1 305 ? 36.339 14.177 -17.723 1.00 38.09 305 LEU A O 1
ATOM 2447 N N . GLY A 1 306 ? 37.911 13.166 -18.965 1.00 44.88 306 GLY A N 1
ATOM 2448 C CA . GLY A 1 306 ? 37.214 11.892 -19.123 1.00 44.88 306 GLY A CA 1
ATOM 2449 C C . GLY A 1 306 ? 37.293 11.050 -17.853 1.00 44.88 306 GLY A C 1
ATOM 2450 O O . GLY A 1 306 ? 36.313 10.405 -17.495 1.00 44.88 306 GLY A O 1
ATOM 2451 N N . GLU A 1 307 ? 38.404 11.125 -17.112 1.00 46.75 307 GLU A N 1
ATOM 2452 C CA . GLU A 1 307 ? 38.562 10.460 -15.812 1.00 46.75 307 GLU A CA 1
ATOM 2453 C C . GLU A 1 307 ? 37.564 10.957 -14.755 1.00 46.75 307 GLU A C 1
ATOM 2455 O O . GLU A 1 307 ? 37.057 10.128 -14.004 1.00 46.75 307 GLU A O 1
ATOM 2460 N N . VAL A 1 308 ? 37.235 12.256 -14.764 1.00 42.53 308 VAL A N 1
ATOM 2461 C CA . VAL A 1 308 ? 36.241 12.915 -13.883 1.00 42.53 308 VAL A CA 1
ATOM 2462 C C . VAL A 1 308 ? 34.787 12.669 -14.340 1.00 42.53 308 VAL A C 1
ATOM 2464 O O . VAL A 1 308 ? 33.835 12.948 -13.613 1.00 42.53 308 VAL A O 1
ATOM 2467 N N . MET A 1 309 ? 34.587 12.149 -15.557 1.00 38.47 309 MET A N 1
ATOM 2468 C CA . MET A 1 309 ? 33.275 11.860 -16.158 1.00 38.47 309 MET A CA 1
ATOM 2469 C C . MET A 1 309 ? 33.016 10.355 -16.390 1.00 38.47 309 MET A C 1
ATOM 2471 O O . MET A 1 309 ? 32.114 10.001 -17.156 1.00 38.47 309 MET A O 1
ATOM 2475 N N . GLY A 1 310 ? 33.779 9.469 -15.741 1.00 40.94 310 GLY A N 1
ATOM 2476 C CA . GLY A 1 310 ? 33.550 8.018 -15.762 1.00 40.94 310 GLY A CA 1
ATOM 2477 C C . GLY A 1 310 ? 34.357 7.199 -16.775 1.00 40.94 310 GLY A C 1
ATOM 2478 O O . GLY A 1 310 ? 34.041 6.026 -17.009 1.00 40.94 310 GLY A O 1
ATOM 2479 N N . ALA A 1 311 ? 35.423 7.748 -17.366 1.00 39.00 311 ALA A N 1
ATOM 2480 C CA . ALA A 1 311 ? 36.391 6.947 -18.110 1.00 39.00 311 ALA A CA 1
ATOM 2481 C C . ALA A 1 311 ? 37.266 6.150 -17.126 1.00 39.00 311 ALA A C 1
ATOM 2483 O O . ALA A 1 311 ? 38.050 6.716 -16.359 1.00 39.00 311 ALA A O 1
ATOM 2484 N N . ILE A 1 312 ? 37.169 4.815 -17.158 1.00 40.31 312 ILE A N 1
ATOM 2485 C CA . ILE A 1 312 ? 38.241 3.961 -16.626 1.00 40.31 312 ILE A CA 1
ATOM 2486 C C . ILE A 1 312 ? 39.395 4.064 -17.620 1.00 40.31 312 ILE A C 1
ATOM 2488 O O . ILE A 1 312 ? 39.400 3.402 -18.656 1.00 40.31 312 ILE A O 1
ATOM 2492 N N . THR A 1 313 ? 40.356 4.923 -17.320 1.00 35.59 313 THR A N 1
ATOM 2493 C CA . THR A 1 313 ? 41.712 4.787 -17.828 1.00 35.59 313 THR A CA 1
ATOM 2494 C C . THR A 1 313 ? 42.368 3.649 -17.077 1.00 35.59 313 THR A C 1
ATOM 2496 O O . THR A 1 313 ? 42.673 3.748 -15.889 1.00 35.59 313 THR A O 1
ATOM 2499 N N . ASP A 1 314 ? 42.608 2.553 -17.784 1.00 38.75 314 ASP A N 1
ATOM 2500 C CA . ASP A 1 314 ? 43.629 1.614 -17.359 1.00 38.75 314 ASP A CA 1
ATOM 2501 C C . ASP A 1 314 ? 45.001 2.275 -17.566 1.00 38.75 314 ASP A C 1
ATOM 2503 O O . ASP A 1 314 ? 45.675 2.104 -18.581 1.00 38.75 314 ASP A O 1
ATOM 2507 N N . ASN A 1 315 ? 45.389 3.121 -16.613 1.00 33.78 315 ASN A N 1
ATOM 2508 C CA . ASN A 1 315 ? 46.741 3.665 -16.541 1.00 33.78 315 ASN A CA 1
ATOM 2509 C C . ASN A 1 315 ? 47.709 2.693 -15.843 1.00 33.78 315 ASN A C 1
ATOM 2511 O O . ASN A 1 315 ? 48.857 3.054 -15.569 1.00 33.78 315 ASN A O 1
ATOM 2515 N N . SER A 1 316 ? 47.316 1.431 -15.627 1.00 32.16 316 SER A N 1
ATOM 2516 C CA . SER A 1 316 ? 48.217 0.397 -15.129 1.00 32.16 316 SER A CA 1
ATOM 2517 C C . SER A 1 316 ? 49.028 -0.225 -16.274 1.00 32.16 316 SER A C 1
ATOM 2519 O O . SER A 1 316 ? 48.975 -1.407 -16.596 1.00 32.16 316 SER A O 1
ATOM 2521 N N . LYS A 1 317 ? 49.928 0.572 -16.866 1.00 38.69 317 LYS A N 1
ATOM 2522 C CA . LYS A 1 317 ? 51.118 -0.015 -17.499 1.00 38.69 317 LYS A CA 1
ATOM 2523 C C . LYS A 1 317 ? 51.986 -0.648 -16.408 1.00 38.69 317 LYS A C 1
ATOM 2525 O O . LYS A 1 317 ? 52.953 -0.019 -15.977 1.00 38.69 317 LYS A O 1
ATOM 2530 N N . LYS A 1 318 ? 51.652 -1.881 -16.001 1.00 36.31 318 LYS A N 1
ATOM 2531 C CA . LYS A 1 318 ? 52.554 -3.027 -15.768 1.00 36.31 318 LYS A CA 1
ATOM 2532 C C . LYS A 1 318 ? 51.863 -4.146 -14.972 1.00 36.31 318 LYS A C 1
ATOM 2534 O O . LYS A 1 318 ? 51.583 -3.987 -13.795 1.00 36.31 318 LYS A O 1
ATOM 2539 N N . GLU A 1 319 ? 51.781 -5.304 -15.629 1.00 40.06 319 GLU A N 1
ATOM 2540 C CA . GLU A 1 319 ? 51.873 -6.650 -15.040 1.00 40.06 319 GLU A CA 1
ATOM 2541 C C . GLU A 1 319 ? 50.730 -7.163 -14.146 1.00 40.06 319 GLU A C 1
ATOM 2543 O O . GLU A 1 319 ? 50.993 -7.550 -13.016 1.00 40.06 319 GLU A O 1
ATOM 2548 N N . GLU A 1 320 ? 49.524 -7.394 -14.673 1.00 37.69 320 GLU A N 1
ATOM 2549 C CA . GLU A 1 320 ? 48.668 -8.474 -14.143 1.00 37.69 320 GLU A CA 1
ATOM 2550 C C . GLU A 1 320 ? 48.037 -9.274 -15.297 1.00 37.69 320 GLU A C 1
ATOM 2552 O O . GLU A 1 320 ? 47.593 -8.724 -16.300 1.00 37.69 320 GLU A O 1
ATOM 2557 N N . ARG A 1 321 ? 48.083 -10.612 -15.215 1.00 41.78 321 ARG A N 1
ATOM 2558 C CA . ARG A 1 321 ? 47.416 -11.503 -16.177 1.00 41.78 321 ARG A CA 1
ATOM 2559 C C . ARG A 1 321 ? 45.908 -11.383 -15.964 1.00 41.78 321 ARG A C 1
ATOM 2561 O O . ARG A 1 321 ? 45.368 -12.107 -15.132 1.00 41.78 321 ARG A O 1
ATOM 2568 N N . GLU A 1 322 ? 45.253 -10.499 -16.703 1.00 46.00 322 GLU A N 1
ATOM 2569 C CA . GLU A 1 322 ? 43.793 -10.407 -16.721 1.00 46.00 322 GLU A CA 1
ATOM 2570 C C . GLU A 1 322 ? 43.203 -11.711 -17.281 1.00 46.00 322 GLU A C 1
ATOM 2572 O O . GLU A 1 322 ? 43.428 -12.090 -18.432 1.00 46.00 322 GLU A O 1
ATOM 2577 N N . VAL A 1 323 ? 42.499 -12.452 -16.426 1.00 55.84 323 VAL A N 1
ATOM 2578 C CA . VAL A 1 323 ? 41.711 -13.625 -16.819 1.00 55.84 323 VAL A CA 1
ATOM 2579 C C . VAL A 1 323 ? 40.445 -13.122 -17.515 1.00 55.84 323 VAL A C 1
ATOM 2581 O O . VAL A 1 323 ? 39.796 -12.218 -16.996 1.00 55.84 323 VAL A O 1
ATOM 2584 N N . GLU A 1 324 ? 40.069 -13.706 -18.660 1.00 55.50 324 GLU A N 1
ATOM 2585 C CA . GLU A 1 324 ? 38.840 -13.323 -19.372 1.00 55.50 324 GLU A CA 1
ATOM 2586 C C . GLU A 1 324 ? 37.620 -13.378 -18.426 1.00 55.50 324 GLU A C 1
ATOM 2588 O O . GLU A 1 324 ? 37.315 -14.445 -17.869 1.00 55.50 324 GLU A O 1
ATOM 2593 N N . PRO A 1 325 ? 36.910 -12.254 -18.215 1.00 57.47 325 PRO A N 1
ATOM 2594 C CA . PRO A 1 325 ? 35.802 -12.197 -17.275 1.00 57.47 325 PRO A CA 1
ATOM 2595 C C . PRO A 1 325 ? 34.665 -13.096 -17.763 1.00 57.47 325 PRO A C 1
ATOM 2597 O O . PRO A 1 325 ? 34.152 -12.957 -18.873 1.00 57.47 325 PRO A O 1
ATOM 2600 N N . HIS A 1 326 ? 34.272 -14.052 -16.928 1.00 71.25 326 HIS A N 1
ATOM 2601 C CA . HIS A 1 326 ? 33.176 -14.960 -17.240 1.00 71.25 326 HIS A CA 1
ATOM 2602 C C . HIS A 1 326 ? 31.838 -14.311 -16.884 1.00 71.25 326 HIS A C 1
ATOM 2604 O O . HIS A 1 326 ? 31.708 -13.680 -15.846 1.00 71.25 326 HIS A O 1
ATOM 2610 N N . LEU A 1 327 ? 30.791 -14.554 -17.674 1.00 74.25 327 LEU A N 1
ATOM 2611 C CA . LEU A 1 327 ? 29.465 -13.953 -17.465 1.00 74.25 327 LEU A CA 1
ATOM 2612 C C . LEU A 1 327 ? 28.903 -14.142 -16.035 1.00 74.25 327 LEU A C 1
ATOM 2614 O O . LEU A 1 327 ? 28.184 -13.284 -15.525 1.00 74.25 327 LEU A O 1
ATOM 2618 N N . TRP A 1 328 ? 29.259 -15.239 -15.356 1.00 78.81 328 TRP A N 1
ATOM 2619 C CA . TRP A 1 328 ? 28.821 -15.510 -13.984 1.00 78.81 328 TRP A CA 1
ATOM 2620 C C . TRP A 1 328 ? 29.369 -14.505 -12.961 1.00 78.81 328 TRP A C 1
ATOM 2622 O O . TRP A 1 328 ? 28.685 -14.237 -11.975 1.00 78.81 328 TRP A O 1
ATOM 2632 N N . THR A 1 329 ? 30.547 -13.914 -13.197 1.00 75.81 329 THR A N 1
ATOM 2633 C CA . THR A 1 329 ? 31.129 -12.915 -12.290 1.00 75.81 329 THR A CA 1
ATOM 2634 C C . THR A 1 329 ? 30.299 -11.633 -12.280 1.00 75.81 329 THR A C 1
ATOM 2636 O O . THR A 1 329 ? 30.278 -10.951 -11.271 1.00 75.81 329 THR A O 1
ATOM 2639 N N . PHE A 1 330 ? 29.534 -11.350 -13.339 1.00 78.62 330 PHE A N 1
ATOM 2640 C CA . PHE A 1 330 ? 28.550 -10.264 -13.375 1.00 78.62 330 PHE A CA 1
ATOM 2641 C C . PHE A 1 330 ? 27.166 -10.696 -12.863 1.00 78.62 330 PHE A C 1
ATOM 2643 O O . PHE A 1 330 ? 26.536 -9.988 -12.077 1.00 78.62 330 PHE A O 1
ATOM 2650 N N . ILE A 1 331 ? 26.685 -11.869 -13.293 1.00 83.19 331 ILE A N 1
ATOM 2651 C CA . ILE A 1 331 ? 25.332 -12.345 -12.964 1.00 83.19 331 ILE A CA 1
ATOM 2652 C C . ILE A 1 331 ? 25.168 -12.586 -11.460 1.00 83.19 331 ILE A C 1
ATOM 2654 O O . ILE A 1 331 ? 24.127 -12.242 -10.907 1.00 83.19 331 ILE A O 1
ATOM 2658 N N . VAL A 1 332 ? 26.165 -13.170 -10.788 1.00 86.50 332 VAL A N 1
ATOM 2659 C CA . VAL A 1 332 ? 26.049 -13.548 -9.371 1.00 86.50 332 VAL A CA 1
ATOM 2660 C C . VAL A 1 332 ? 25.904 -12.323 -8.457 1.00 86.50 332 VAL A C 1
ATOM 2662 O O . VAL A 1 332 ? 24.928 -12.285 -7.708 1.00 86.50 332 VAL A O 1
ATOM 2665 N N . PRO A 1 333 ? 26.769 -11.291 -8.525 1.00 87.62 333 PRO A N 1
ATOM 2666 C CA . PRO A 1 333 ? 26.554 -10.067 -7.759 1.00 87.62 333 PRO A CA 1
ATOM 2667 C C . PRO A 1 333 ? 25.241 -9.367 -8.110 1.00 87.62 333 PRO A C 1
ATOM 2669 O O . PRO A 1 333 ? 24.554 -8.904 -7.208 1.00 87.62 333 PRO A O 1
ATOM 2672 N N . MET A 1 334 ? 24.846 -9.334 -9.389 1.00 85.69 334 MET A N 1
ATOM 2673 C CA . MET A 1 334 ? 23.589 -8.704 -9.809 1.00 85.69 334 MET A CA 1
ATOM 2674 C C . MET A 1 334 ? 22.361 -9.418 -9.231 1.00 85.69 334 MET A C 1
ATOM 2676 O O . MET A 1 334 ? 21.453 -8.771 -8.719 1.00 85.69 334 MET A O 1
ATOM 2680 N N . LEU A 1 335 ? 22.346 -10.754 -9.256 1.00 88.75 335 LEU A N 1
ATOM 2681 C CA . LEU A 1 335 ? 21.301 -11.546 -8.609 1.00 88.75 335 LEU A CA 1
ATOM 2682 C C . LEU A 1 335 ? 21.278 -11.306 -7.105 1.00 88.75 335 LEU A C 1
ATOM 2684 O O . LEU A 1 335 ? 20.198 -11.199 -6.540 1.00 88.75 335 LEU A O 1
ATOM 2688 N N . VAL A 1 336 ? 22.441 -11.179 -6.461 1.00 89.75 336 VAL A N 1
ATOM 2689 C CA . VAL A 1 336 ? 22.499 -10.842 -5.037 1.00 89.75 336 VAL A CA 1
ATOM 2690 C C . VAL A 1 336 ? 21.907 -9.464 -4.796 1.00 89.75 336 VAL A C 1
ATOM 2692 O O . VAL A 1 336 ? 21.067 -9.361 -3.914 1.00 89.75 336 VAL A O 1
ATOM 2695 N N . VAL A 1 337 ? 22.250 -8.439 -5.583 1.00 87.81 337 VAL A N 1
ATOM 2696 C CA . VAL A 1 337 ? 21.645 -7.102 -5.460 1.00 87.81 337 VAL A CA 1
ATOM 2697 C C . VAL A 1 337 ? 20.131 -7.182 -5.609 1.00 87.81 337 VAL A C 1
ATOM 2699 O O . VAL A 1 337 ? 19.428 -6.663 -4.755 1.00 87.81 337 VAL A O 1
ATOM 2702 N N . ILE A 1 338 ? 19.623 -7.863 -6.640 1.00 83.25 338 ILE A N 1
ATOM 2703 C CA . ILE A 1 338 ? 18.180 -7.990 -6.884 1.00 83.25 338 ILE A CA 1
ATOM 2704 C C . ILE A 1 338 ? 17.506 -8.730 -5.725 1.00 83.25 338 ILE A C 1
ATOM 2706 O O . ILE A 1 338 ? 16.571 -8.212 -5.132 1.00 83.25 338 ILE A O 1
ATOM 2710 N N . VAL A 1 339 ? 17.998 -9.914 -5.359 1.00 89.19 339 VAL A N 1
ATOM 2711 C CA . VAL A 1 339 ? 17.392 -10.748 -4.311 1.00 89.19 339 VAL A CA 1
ATOM 2712 C C . VAL A 1 339 ? 17.464 -10.061 -2.954 1.00 89.19 339 VAL A C 1
ATOM 2714 O O . VAL A 1 339 ? 16.483 -10.067 -2.227 1.00 89.19 339 VAL A O 1
ATOM 2717 N N . SER A 1 340 ? 18.592 -9.444 -2.607 1.00 86.50 340 SER A N 1
ATOM 2718 C CA . SER A 1 340 ? 18.733 -8.767 -1.316 1.00 86.50 340 SER A CA 1
ATOM 2719 C C . SER A 1 340 ? 18.029 -7.412 -1.267 1.00 86.50 340 SER A C 1
ATOM 2721 O O . SER A 1 340 ? 17.511 -7.073 -0.212 1.00 86.50 340 SER A O 1
ATOM 2723 N N . ALA A 1 341 ? 17.921 -6.675 -2.377 1.00 80.50 341 ALA A N 1
ATOM 2724 C CA . ALA A 1 341 ? 17.085 -5.475 -2.445 1.00 80.50 341 ALA A CA 1
ATOM 2725 C C . ALA A 1 341 ? 15.592 -5.818 -2.338 1.00 80.50 341 ALA A C 1
ATOM 2727 O O . ALA A 1 341 ? 14.867 -5.094 -1.669 1.00 80.50 341 ALA A O 1
ATOM 2728 N N . LEU A 1 342 ? 15.148 -6.924 -2.950 1.00 77.25 342 LEU A N 1
ATOM 2729 C CA . LEU A 1 342 ? 13.773 -7.425 -2.820 1.00 77.25 342 LEU A CA 1
ATOM 2730 C C . LEU A 1 342 ? 13.496 -8.029 -1.437 1.00 77.25 342 LEU A C 1
ATOM 2732 O O . LEU A 1 342 ? 12.370 -7.993 -0.969 1.00 77.25 342 LEU A O 1
ATOM 2736 N N . TRP A 1 343 ? 14.504 -8.612 -0.786 1.00 84.88 343 TRP A N 1
ATOM 2737 C CA . TRP A 1 343 ? 14.339 -9.246 0.524 1.00 84.88 343 TRP A CA 1
ATOM 2738 C C . TRP A 1 343 ? 14.419 -8.256 1.691 1.00 84.88 343 TRP A C 1
ATOM 2740 O O . TRP A 1 343 ? 13.792 -8.476 2.722 1.00 84.88 343 TRP A O 1
ATOM 2750 N N . LEU A 1 344 ? 15.207 -7.188 1.545 1.00 83.25 344 LEU A N 1
ATOM 2751 C CA . LEU A 1 344 ? 15.416 -6.170 2.580 1.00 83.25 344 LEU A CA 1
ATOM 2752 C C . LEU A 1 344 ? 14.627 -4.877 2.318 1.00 83.25 344 LEU A C 1
ATOM 2754 O O . LEU A 1 344 ? 14.757 -3.940 3.102 1.00 83.25 344 LEU A O 1
ATOM 2758 N N . ASP A 1 345 ? 13.859 -4.816 1.224 1.00 74.06 345 ASP A N 1
ATOM 2759 C CA . ASP A 1 345 ? 13.061 -3.661 0.772 1.00 74.06 345 ASP A CA 1
ATOM 2760 C C . ASP A 1 345 ? 13.834 -2.332 0.675 1.00 74.06 345 ASP A C 1
ATOM 2762 O O . ASP A 1 345 ? 13.260 -1.241 0.665 1.00 74.06 345 ASP A O 1
ATOM 2766 N N . ASP A 1 346 ? 15.161 -2.400 0.584 1.00 70.38 346 ASP A N 1
ATOM 2767 C CA . ASP A 1 346 ? 16.024 -1.233 0.502 1.00 70.38 346 ASP A CA 1
ATOM 2768 C C . ASP A 1 346 ? 17.247 -1.543 -0.366 1.00 70.38 346 ASP A C 1
ATOM 2770 O O . ASP A 1 346 ? 18.092 -2.407 -0.092 1.00 70.38 346 ASP A O 1
ATOM 2774 N N . ILE A 1 347 ? 17.324 -0.790 -1.462 1.00 79.88 347 ILE A N 1
ATOM 2775 C CA . ILE A 1 347 ? 18.357 -0.915 -2.482 1.00 79.88 347 ILE A CA 1
ATOM 2776 C C . ILE A 1 347 ? 19.757 -0.637 -1.924 1.00 79.88 347 ILE A C 1
ATOM 2778 O O . ILE A 1 347 ? 20.731 -1.161 -2.459 1.00 79.88 347 ILE A O 1
ATOM 2782 N N . LEU A 1 348 ? 19.885 0.133 -0.837 1.00 83.00 348 LEU A N 1
ATOM 2783 C CA . LEU A 1 348 ? 21.169 0.427 -0.207 1.00 83.00 348 LEU A CA 1
ATOM 2784 C C . LEU A 1 348 ? 21.807 -0.840 0.369 1.00 83.00 348 LEU A C 1
ATOM 2786 O O . LEU A 1 348 ? 22.997 -1.088 0.147 1.00 83.00 348 LEU A O 1
ATOM 2790 N N . TYR A 1 349 ? 21.025 -1.670 1.063 1.00 83.38 349 TYR A N 1
ATOM 2791 C CA . TYR A 1 349 ? 21.506 -2.966 1.544 1.00 83.38 349 TYR A CA 1
ATOM 2792 C C . TYR A 1 349 ? 21.784 -3.920 0.387 1.00 83.38 349 TYR A C 1
ATOM 2794 O O . TYR A 1 349 ? 22.801 -4.615 0.414 1.00 83.38 349 TYR A O 1
ATOM 2802 N N . GLY A 1 350 ? 20.946 -3.890 -0.655 1.00 87.50 350 GLY A N 1
ATOM 2803 C CA . GLY A 1 350 ? 21.159 -4.699 -1.849 1.00 87.50 350 GLY A CA 1
ATOM 2804 C C . GLY A 1 350 ? 22.484 -4.399 -2.546 1.00 87.50 350 GLY A C 1
ATOM 2805 O O . GLY A 1 350 ? 23.280 -5.297 -2.821 1.00 87.50 350 GLY A O 1
ATOM 2806 N N . VAL A 1 351 ? 22.778 -3.116 -2.750 1.00 84.75 351 VAL A N 1
ATOM 2807 C CA . VAL A 1 351 ? 24.036 -2.645 -3.340 1.00 84.75 351 VAL A CA 1
ATOM 2808 C C . VAL A 1 351 ? 25.227 -2.958 -2.429 1.00 84.75 351 VAL A C 1
ATOM 2810 O O . VAL A 1 351 ? 26.264 -3.404 -2.918 1.00 84.75 351 VAL A O 1
ATOM 2813 N N . THR A 1 352 ? 25.082 -2.812 -1.108 1.00 88.75 352 THR A N 1
ATOM 2814 C CA . THR A 1 352 ? 26.153 -3.114 -0.139 1.00 88.75 352 THR A CA 1
ATOM 2815 C C . THR A 1 352 ? 26.525 -4.599 -0.155 1.00 88.75 352 THR A C 1
ATOM 2817 O O . THR A 1 352 ? 27.707 -4.948 -0.201 1.00 88.75 352 THR A O 1
ATOM 2820 N N . LEU A 1 353 ? 25.525 -5.485 -0.183 1.00 89.25 353 LEU A N 1
ATOM 2821 C CA . LEU A 1 353 ? 25.727 -6.930 -0.299 1.00 89.25 353 LEU A CA 1
ATOM 2822 C C . LEU A 1 353 ? 26.288 -7.319 -1.670 1.00 89.25 353 LEU A C 1
ATOM 2824 O O . LEU A 1 353 ? 27.180 -8.161 -1.744 1.00 89.25 353 LEU A O 1
ATOM 2828 N N . GLY A 1 354 ? 25.838 -6.670 -2.746 1.00 89.56 354 GLY A N 1
ATOM 2829 C CA . GLY A 1 354 ? 26.397 -6.852 -4.086 1.00 89.56 354 GLY A CA 1
ATOM 2830 C C . GLY A 1 354 ? 27.888 -6.526 -4.157 1.00 89.56 354 GLY A C 1
ATOM 2831 O O . GLY A 1 354 ? 28.670 -7.330 -4.662 1.00 89.56 354 GLY A O 1
ATOM 2832 N N . ILE A 1 355 ? 28.306 -5.393 -3.582 1.00 89.69 355 ILE A N 1
ATOM 2833 C CA . ILE A 1 355 ? 29.721 -4.995 -3.506 1.00 89.69 355 ILE A CA 1
ATOM 2834 C C . ILE A 1 355 ? 30.523 -5.999 -2.665 1.00 89.69 355 ILE A C 1
ATOM 2836 O O . ILE A 1 355 ? 31.625 -6.386 -3.060 1.00 89.69 355 ILE A O 1
ATOM 2840 N N . ALA A 1 356 ? 29.966 -6.487 -1.551 1.00 90.06 356 ALA A N 1
ATOM 2841 C CA . ALA A 1 356 ? 30.604 -7.523 -0.738 1.00 90.06 356 ALA A CA 1
ATOM 2842 C C . ALA A 1 356 ? 30.779 -8.846 -1.510 1.00 90.06 356 ALA A C 1
ATOM 2844 O O . ALA A 1 356 ? 31.817 -9.500 -1.404 1.00 90.06 356 ALA A O 1
ATOM 2845 N N . VAL A 1 357 ? 29.809 -9.227 -2.341 1.00 90.00 357 VAL A N 1
ATOM 2846 C CA . VAL A 1 357 ? 29.911 -10.418 -3.195 1.00 90.00 357 VAL A CA 1
ATOM 2847 C C . VAL A 1 357 ? 30.918 -10.217 -4.325 1.00 90.00 357 VAL A C 1
ATOM 2849 O O . VAL A 1 357 ? 31.690 -11.136 -4.601 1.00 90.00 357 VAL A O 1
ATOM 2852 N N . CYS A 1 358 ? 31.003 -9.029 -4.927 1.00 86.62 358 CYS A N 1
ATOM 2853 C CA . CYS A 1 358 ? 32.088 -8.692 -5.855 1.00 86.62 358 CYS A CA 1
ATOM 2854 C C . CYS A 1 358 ? 33.458 -8.829 -5.174 1.00 86.62 358 CYS A C 1
ATOM 2856 O O . CYS A 1 358 ? 34.363 -9.434 -5.740 1.00 86.62 358 CYS A O 1
ATOM 2858 N N . PHE A 1 359 ? 33.606 -8.358 -3.933 1.00 86.62 359 PHE A N 1
ATOM 2859 C CA . PHE A 1 359 ? 34.850 -8.497 -3.171 1.00 86.62 359 PHE A CA 1
ATOM 2860 C C . PHE A 1 359 ? 35.237 -9.971 -2.961 1.00 86.62 359 PHE A C 1
ATOM 2862 O O . PHE A 1 359 ? 36.376 -10.367 -3.210 1.00 86.62 359 PHE A O 1
ATOM 2869 N N . VAL A 1 360 ? 34.278 -10.809 -2.553 1.00 86.62 360 VAL A N 1
ATOM 2870 C CA . VAL A 1 360 ? 34.500 -12.241 -2.283 1.00 86.62 360 VAL A CA 1
ATOM 2871 C C . VAL A 1 360 ? 34.713 -13.053 -3.559 1.00 86.62 360 VAL A C 1
ATOM 2873 O O . VAL A 1 360 ? 35.416 -14.058 -3.531 1.00 86.62 360 VAL A O 1
ATOM 2876 N N . THR A 1 361 ? 34.128 -12.651 -4.685 1.00 82.56 361 THR A N 1
ATOM 2877 C CA . THR A 1 361 ? 34.271 -13.386 -5.947 1.00 82.56 361 THR A CA 1
ATOM 2878 C C . THR A 1 361 ? 35.497 -12.942 -6.733 1.00 82.56 361 THR A C 1
ATOM 2880 O O . THR A 1 361 ? 36.207 -13.803 -7.244 1.00 82.56 361 THR A O 1
ATOM 2883 N N . TYR A 1 362 ? 35.802 -11.644 -6.808 1.00 82.75 362 TYR A N 1
ATOM 2884 C CA . TYR A 1 362 ? 36.821 -11.113 -7.722 1.00 82.75 362 TYR A CA 1
ATOM 2885 C C . TYR A 1 362 ? 38.255 -11.242 -7.189 1.00 82.75 362 TYR A C 1
ATOM 2887 O O . TYR A 1 362 ? 39.166 -11.524 -7.971 1.00 82.75 362 TYR A O 1
ATOM 2895 N N . LEU A 1 363 ? 38.468 -11.111 -5.871 1.00 80.25 363 LEU A N 1
ATOM 2896 C CA . LEU A 1 363 ? 39.805 -11.237 -5.270 1.00 80.25 363 LEU A CA 1
ATOM 2897 C C . LEU A 1 363 ? 40.343 -12.683 -5.313 1.00 80.25 363 LEU A C 1
ATOM 2899 O O . LEU A 1 363 ? 41.472 -12.883 -5.766 1.00 80.25 363 LEU A O 1
ATOM 2903 N N . PRO A 1 364 ? 39.586 -13.721 -4.892 1.00 79.94 364 PRO A N 1
ATOM 2904 C CA . PRO A 1 364 ? 40.085 -15.099 -4.902 1.00 79.94 364 PRO A CA 1
ATOM 2905 C C . PRO A 1 364 ? 40.227 -15.682 -6.308 1.00 79.94 364 PRO A C 1
ATOM 2907 O O . PRO A 1 364 ? 41.121 -16.492 -6.546 1.00 79.94 364 PRO A O 1
ATOM 2910 N N . THR A 1 365 ? 39.377 -15.257 -7.250 1.00 75.88 365 THR A N 1
ATOM 2911 C CA . THR A 1 365 ? 39.471 -15.669 -8.662 1.00 75.88 365 THR A CA 1
ATOM 2912 C C . THR A 1 365 ? 40.573 -14.938 -9.430 1.00 75.88 365 THR A C 1
ATOM 2914 O O . THR A 1 365 ? 40.835 -15.291 -10.577 1.00 75.88 365 THR A O 1
ATOM 2917 N N . ARG A 1 366 ? 41.255 -13.969 -8.793 1.00 70.25 366 ARG A N 1
ATOM 2918 C CA . ARG A 1 366 ? 42.287 -13.109 -9.397 1.00 70.25 366 ARG A CA 1
ATOM 2919 C C . ARG A 1 366 ? 41.811 -12.410 -10.673 1.00 70.25 366 ARG A C 1
ATOM 2921 O O . ARG A 1 366 ? 42.596 -12.202 -11.591 1.00 70.25 366 ARG A O 1
ATOM 2928 N N . VAL A 1 367 ? 40.528 -12.053 -10.715 1.00 69.75 367 VAL A N 1
ATOM 2929 C CA . VAL A 1 367 ? 39.971 -11.208 -11.779 1.00 69.75 367 VAL A CA 1
ATOM 2930 C C . VAL A 1 367 ? 40.468 -9.767 -11.617 1.00 69.75 367 VAL A C 1
ATOM 2932 O O . VAL A 1 367 ? 40.663 -9.086 -12.614 1.00 69.75 367 VAL A O 1
ATOM 2935 N N . MET A 1 368 ? 40.721 -9.317 -10.380 1.00 71.50 368 MET A N 1
ATOM 2936 C CA . MET A 1 368 ? 41.366 -8.029 -10.085 1.00 71.50 368 MET A CA 1
ATOM 2937 C C . MET A 1 368 ? 42.085 -8.042 -8.726 1.00 71.50 368 MET A C 1
ATOM 2939 O O . MET A 1 368 ? 41.726 -8.817 -7.833 1.00 71.50 368 MET A O 1
ATOM 2943 N N . SER A 1 369 ? 43.085 -7.172 -8.554 1.00 79.06 369 SER A N 1
ATOM 2944 C CA . SER A 1 369 ? 43.783 -6.973 -7.276 1.00 79.06 369 SER A CA 1
ATOM 2945 C C . SER A 1 369 ? 42.923 -6.227 -6.240 1.00 79.06 369 SER A C 1
ATOM 2947 O O . SER A 1 369 ? 41.956 -5.541 -6.578 1.00 79.06 369 SER A O 1
ATOM 2949 N N . LEU A 1 370 ? 43.298 -6.312 -4.955 1.00 78.81 370 LEU A N 1
ATOM 2950 C CA . LEU A 1 370 ? 42.648 -5.544 -3.881 1.00 78.81 370 LEU A CA 1
ATOM 2951 C C . LEU A 1 370 ? 42.765 -4.025 -4.107 1.00 78.81 370 LEU A C 1
ATOM 2953 O O . LEU A 1 370 ? 41.819 -3.302 -3.809 1.00 78.81 370 LEU A O 1
ATOM 2957 N N . SER A 1 371 ? 43.898 -3.552 -4.642 1.00 72.88 371 SER A N 1
ATOM 2958 C CA . SER A 1 371 ? 44.082 -2.130 -4.965 1.00 72.88 371 SER A CA 1
ATOM 2959 C C . SER A 1 371 ? 43.093 -1.711 -6.044 1.00 72.88 371 SER A C 1
ATOM 2961 O O . SER A 1 371 ? 42.296 -0.810 -5.820 1.00 72.88 371 SER A O 1
ATOM 2963 N N . SER A 1 372 ? 43.055 -2.457 -7.151 1.00 73.94 372 SER A N 1
ATOM 2964 C CA . SER A 1 372 ? 42.159 -2.196 -8.278 1.00 73.94 372 SER A CA 1
ATOM 2965 C C . SER A 1 372 ? 40.681 -2.234 -7.872 1.00 73.94 372 SER A C 1
ATOM 2967 O O . SER A 1 372 ? 39.889 -1.441 -8.371 1.00 73.94 372 SER A O 1
ATOM 2969 N N . PHE A 1 373 ? 40.300 -3.115 -6.940 1.00 81.56 373 PHE A N 1
ATOM 2970 C CA . PHE A 1 373 ? 38.939 -3.168 -6.399 1.00 81.56 373 PHE A CA 1
ATOM 2971 C C . PHE A 1 373 ? 38.582 -1.915 -5.582 1.00 81.56 373 PHE A C 1
ATOM 2973 O O . PHE A 1 373 ? 37.505 -1.340 -5.761 1.00 81.56 373 PHE A O 1
ATOM 2980 N N . CYS A 1 374 ? 39.474 -1.480 -4.687 1.00 79.56 374 CYS A N 1
ATOM 2981 C CA . CYS A 1 374 ? 39.283 -0.261 -3.899 1.00 79.56 374 CYS A CA 1
ATOM 2982 C C . CYS A 1 374 ? 39.248 0.987 -4.793 1.00 79.56 374 CYS A C 1
ATOM 2984 O O . CYS A 1 374 ? 38.377 1.838 -4.610 1.00 79.56 374 CYS A O 1
ATOM 2986 N N . ASP A 1 375 ? 40.136 1.054 -5.787 1.00 76.94 375 ASP A N 1
ATOM 2987 C CA . ASP A 1 375 ? 40.192 2.134 -6.773 1.00 76.94 375 ASP A CA 1
ATOM 2988 C C . ASP A 1 375 ? 38.896 2.185 -7.600 1.00 76.94 375 ASP A C 1
ATOM 2990 O O . ASP A 1 375 ? 38.326 3.258 -7.791 1.00 76.94 375 ASP A O 1
ATOM 2994 N N . ALA A 1 376 ? 38.354 1.030 -8.005 1.00 77.00 376 ALA A N 1
ATOM 2995 C CA . ALA A 1 376 ? 37.065 0.946 -8.692 1.00 77.00 376 ALA A CA 1
ATOM 2996 C C . ALA A 1 376 ? 35.888 1.420 -7.817 1.00 77.00 376 ALA A C 1
ATOM 2998 O O . ALA A 1 376 ? 35.004 2.122 -8.308 1.00 77.00 376 ALA A O 1
ATOM 2999 N N . CYS A 1 377 ? 35.874 1.085 -6.520 1.00 79.50 377 CYS A N 1
ATOM 3000 C CA . CYS A 1 377 ? 34.853 1.581 -5.589 1.00 79.50 377 CYS A CA 1
ATOM 3001 C C . CYS A 1 377 ? 34.935 3.105 -5.410 1.00 79.50 377 CYS A C 1
ATOM 3003 O O . CYS A 1 377 ? 33.904 3.777 -5.386 1.00 79.50 377 CYS A O 1
ATOM 3005 N N . TYR A 1 378 ? 36.150 3.651 -5.299 1.00 77.88 378 TYR A N 1
ATOM 3006 C CA . TYR A 1 378 ? 36.370 5.090 -5.170 1.00 77.88 378 TYR A CA 1
ATOM 3007 C C . TYR A 1 378 ? 35.941 5.840 -6.434 1.00 77.88 378 TYR A C 1
ATOM 3009 O O . TYR A 1 378 ? 35.186 6.807 -6.345 1.00 77.88 378 TYR A O 1
ATOM 3017 N N . LYS A 1 379 ? 36.330 5.332 -7.608 1.00 69.69 379 LYS A N 1
ATOM 3018 C CA . LYS A 1 379 ? 35.919 5.868 -8.910 1.00 69.69 379 LYS A CA 1
ATOM 3019 C C . LYS A 1 379 ? 34.396 5.859 -9.073 1.00 69.69 379 LYS A C 1
ATOM 3021 O O . LYS A 1 379 ? 33.815 6.853 -9.485 1.00 69.69 379 LYS A O 1
ATOM 3026 N N . GLY A 1 380 ? 33.729 4.779 -8.656 1.00 73.38 380 GLY A N 1
ATOM 3027 C CA . GLY A 1 380 ? 32.265 4.716 -8.657 1.00 73.38 380 GLY A CA 1
ATOM 3028 C C . GLY A 1 380 ? 31.610 5.788 -7.775 1.00 73.38 380 GLY A C 1
ATOM 3029 O O . GLY A 1 380 ? 30.571 6.334 -8.141 1.00 73.38 380 GLY A O 1
ATOM 3030 N N . LEU A 1 381 ? 32.215 6.128 -6.633 1.00 76.31 381 LEU A N 1
ATOM 3031 C CA . LEU A 1 381 ? 31.733 7.203 -5.760 1.00 76.31 381 LEU A CA 1
ATOM 3032 C C . LEU A 1 381 ? 31.978 8.600 -6.363 1.00 76.31 381 LEU A C 1
ATOM 3034 O O . LEU A 1 381 ? 31.121 9.474 -6.235 1.00 76.31 381 LEU A O 1
ATOM 3038 N N . GLU A 1 382 ? 33.112 8.798 -7.037 1.00 70.81 382 GLU A N 1
ATOM 3039 C CA . GLU A 1 382 ? 33.437 10.020 -7.784 1.00 70.81 382 GLU A CA 1
ATOM 3040 C C . GLU A 1 382 ? 32.448 10.261 -8.938 1.00 70.81 382 GLU A C 1
ATOM 3042 O O . GLU A 1 382 ? 31.862 11.343 -9.030 1.00 70.81 382 GLU A O 1
ATOM 3047 N N . ASP A 1 383 ? 32.161 9.231 -9.738 1.00 64.94 383 ASP A N 1
ATOM 3048 C CA . ASP A 1 383 ? 31.204 9.297 -10.850 1.00 64.94 383 ASP A CA 1
ATOM 3049 C C . ASP A 1 383 ? 29.790 9.674 -10.366 1.00 64.94 383 ASP A C 1
ATOM 3051 O O . ASP A 1 383 ? 29.076 10.460 -10.999 1.00 64.94 383 ASP A O 1
ATOM 3055 N N . MET A 1 384 ? 29.388 9.170 -9.194 1.00 71.00 384 MET A N 1
ATOM 3056 C CA . MET A 1 384 ? 28.097 9.503 -8.581 1.00 71.00 384 MET A CA 1
ATOM 3057 C C . MET A 1 384 ? 28.027 10.947 -8.066 1.00 71.00 384 MET A C 1
ATOM 3059 O O . MET A 1 384 ? 26.933 11.516 -8.008 1.00 71.00 384 MET A O 1
ATOM 3063 N N . LEU A 1 385 ? 29.158 11.576 -7.722 1.00 72.38 385 LEU A N 1
ATOM 3064 C CA . LEU A 1 385 ? 29.189 12.956 -7.229 1.00 72.38 385 LEU A CA 1
ATOM 3065 C C . LEU A 1 385 ? 28.767 13.950 -8.317 1.00 72.38 385 LEU A C 1
ATOM 3067 O O . LEU A 1 385 ? 27.953 14.839 -8.056 1.00 72.38 385 LEU A O 1
ATOM 3071 N N . PHE A 1 386 ? 29.273 13.783 -9.543 1.00 67.81 386 PHE A N 1
ATOM 3072 C CA . PHE A 1 386 ? 28.866 14.607 -10.684 1.00 67.81 386 PHE A CA 1
ATOM 3073 C C . PHE A 1 386 ? 27.355 14.505 -10.923 1.00 67.81 386 PHE A C 1
ATOM 3075 O O . PHE A 1 386 ? 26.665 15.520 -11.052 1.00 67.81 386 PHE A O 1
ATOM 3082 N N . ILE A 1 387 ? 26.819 13.282 -10.893 1.00 64.56 387 ILE A N 1
ATOM 3083 C CA . ILE A 1 387 ? 25.385 13.025 -11.057 1.00 64.56 387 ILE A CA 1
ATOM 3084 C C . ILE A 1 387 ? 24.586 13.698 -9.938 1.00 64.56 387 ILE A C 1
ATOM 3086 O O . ILE A 1 387 ? 23.603 14.380 -10.221 1.00 64.56 387 ILE A O 1
ATOM 3090 N N . ALA A 1 388 ? 25.020 13.582 -8.681 1.00 67.56 388 ALA A N 1
ATOM 3091 C CA . ALA A 1 388 ? 24.360 14.231 -7.552 1.00 67.56 388 ALA A CA 1
ATOM 3092 C C . ALA A 1 388 ? 24.279 15.759 -7.730 1.00 67.56 388 ALA A C 1
ATOM 3094 O O . ALA A 1 388 ? 23.231 16.353 -7.471 1.00 67.56 388 ALA A O 1
ATOM 3095 N N . VAL A 1 389 ? 25.341 16.399 -8.232 1.00 74.50 389 VAL A N 1
ATOM 3096 C CA . VAL A 1 389 ? 25.362 17.846 -8.517 1.00 74.50 389 VAL A CA 1
ATOM 3097 C C . VAL A 1 389 ? 24.398 18.217 -9.645 1.00 74.50 389 VAL A C 1
ATOM 3099 O O . VAL A 1 389 ? 23.648 19.192 -9.516 1.00 74.50 389 VAL A O 1
ATOM 3102 N N . VAL A 1 390 ? 24.374 17.445 -10.736 1.00 67.94 390 VAL A N 1
ATOM 3103 C CA . VAL A 1 390 ? 23.437 17.669 -11.850 1.00 67.94 390 VAL A CA 1
ATOM 3104 C C . VAL A 1 390 ? 21.988 17.500 -11.381 1.00 67.94 390 VAL A C 1
ATOM 3106 O O . VAL A 1 390 ? 21.145 18.347 -11.684 1.00 67.94 390 VAL A O 1
ATOM 3109 N N . LEU A 1 391 ? 21.702 16.471 -10.576 1.00 64.50 391 LEU A N 1
ATOM 3110 C CA . LEU A 1 391 ? 20.381 16.234 -9.991 1.00 64.50 391 LEU A CA 1
ATOM 3111 C C . LEU A 1 391 ? 19.953 17.389 -9.086 1.00 64.50 391 LEU A C 1
ATOM 3113 O O . LEU A 1 391 ? 18.872 17.940 -9.272 1.00 64.50 391 LEU A O 1
ATOM 3117 N N . VAL A 1 392 ? 20.804 17.817 -8.151 1.00 73.25 392 VAL A N 1
ATOM 3118 C CA . VAL A 1 392 ? 20.513 18.948 -7.254 1.00 73.25 392 VAL A CA 1
ATOM 3119 C C . VAL A 1 392 ? 20.265 20.238 -8.044 1.00 73.25 392 VAL A C 1
ATOM 3121 O O . VAL A 1 392 ? 19.328 20.978 -7.744 1.00 73.25 392 VAL A O 1
ATOM 3124 N N . THR A 1 393 ? 21.041 20.489 -9.098 1.00 67.75 393 THR A N 1
ATOM 3125 C CA . THR A 1 393 ? 20.856 21.658 -9.973 1.00 67.75 393 THR A CA 1
ATOM 3126 C C . THR A 1 393 ? 19.525 21.598 -10.733 1.00 67.75 393 THR A C 1
ATOM 3128 O O . THR A 1 393 ? 18.812 22.601 -10.820 1.00 67.75 393 THR A O 1
ATOM 3131 N N . SER A 1 394 ? 19.136 20.411 -11.207 1.00 62.81 394 SER A N 1
ATOM 3132 C CA . SER A 1 394 ? 17.824 20.159 -11.815 1.00 62.81 394 SER A CA 1
ATOM 3133 C C . SER A 1 394 ? 16.667 20.428 -10.835 1.00 62.81 394 SER A C 1
ATOM 3135 O O . SER A 1 394 ? 15.658 21.030 -11.211 1.00 62.81 394 SER A O 1
ATOM 3137 N N . LEU A 1 395 ? 16.831 20.101 -9.544 1.00 63.75 395 LEU A N 1
ATOM 3138 C CA . LEU A 1 395 ? 15.835 20.408 -8.505 1.00 63.75 395 LEU A CA 1
ATOM 3139 C C . LEU A 1 395 ? 15.615 21.923 -8.317 1.00 63.75 395 LEU A C 1
ATOM 3141 O O . LEU A 1 395 ? 14.473 22.343 -8.128 1.00 63.75 395 LEU A O 1
ATOM 3145 N N . PHE A 1 396 ? 16.659 22.753 -8.416 1.00 72.75 396 PHE A N 1
ATOM 3146 C CA . PHE A 1 396 ? 16.525 24.220 -8.356 1.00 72.75 396 PHE A CA 1
ATOM 3147 C C . PHE A 1 396 ? 15.862 24.810 -9.610 1.00 72.75 396 PHE A C 1
ATOM 3149 O O . PHE A 1 396 ? 15.039 25.730 -9.522 1.00 72.75 396 PHE A O 1
ATOM 3156 N N . TYR A 1 397 ? 16.190 24.272 -10.788 1.00 67.62 397 TYR A N 1
ATOM 3157 C CA . TYR A 1 397 ? 15.544 24.654 -12.045 1.00 67.62 397 TYR A CA 1
ATOM 3158 C C . TYR A 1 397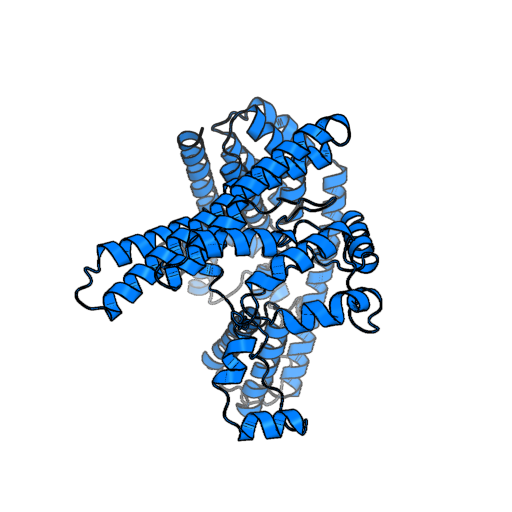 ? 14.038 24.350 -12.016 1.00 67.62 397 TYR A C 1
ATOM 3160 O O . TYR A 1 397 ? 13.219 25.193 -12.389 1.00 67.62 397 TYR A O 1
ATOM 3168 N N . ARG A 1 398 ? 13.656 23.194 -11.462 1.00 60.94 398 ARG A N 1
ATOM 3169 C CA . ARG A 1 398 ? 12.258 22.822 -11.208 1.00 60.94 398 ARG A CA 1
ATOM 3170 C C . ARG A 1 398 ? 11.535 23.839 -10.329 1.00 60.94 398 ARG A C 1
ATOM 3172 O O . ARG A 1 398 ? 10.428 24.250 -10.675 1.00 60.94 398 ARG A O 1
ATOM 3179 N N . ASP A 1 399 ? 12.123 24.231 -9.201 1.00 65.12 399 ASP A N 1
ATOM 3180 C CA . ASP A 1 399 ? 11.473 25.166 -8.274 1.00 65.12 399 ASP A CA 1
ATOM 3181 C C . ASP A 1 399 ? 11.226 26.522 -8.956 1.00 65.12 399 ASP A C 1
ATOM 3183 O O . ASP A 1 399 ? 10.177 27.139 -8.767 1.00 65.12 399 ASP A O 1
ATOM 3187 N N . SER A 1 400 ? 12.128 26.918 -9.858 1.00 70.12 400 SER A N 1
ATOM 3188 C CA . SER A 1 400 ? 11.973 28.108 -10.699 1.00 70.12 400 SER A CA 1
ATOM 3189 C C . SER A 1 400 ? 10.827 27.971 -11.714 1.00 70.12 400 SER A C 1
ATOM 3191 O O . SER A 1 400 ? 10.028 28.896 -11.862 1.00 70.12 400 SER A O 1
ATOM 3193 N N . ILE A 1 401 ? 10.687 26.820 -12.385 1.00 62.03 401 ILE A N 1
ATOM 3194 C CA . ILE A 1 401 ? 9.580 26.564 -13.331 1.00 62.03 401 ILE A CA 1
ATOM 3195 C C . ILE A 1 401 ? 8.222 26.540 -12.618 1.00 62.03 401 ILE A C 1
ATOM 3197 O O . ILE A 1 401 ? 7.235 27.077 -13.132 1.00 62.03 401 ILE A O 1
ATOM 3201 N N . ASN A 1 402 ? 8.167 25.946 -11.426 1.00 64.00 402 ASN A N 1
ATOM 3202 C CA . ASN A 1 402 ? 6.957 25.932 -10.609 1.00 64.00 402 ASN A CA 1
ATOM 3203 C C . ASN A 1 402 ? 6.569 27.347 -10.165 1.00 64.00 402 ASN A C 1
ATOM 3205 O O . ASN A 1 402 ? 5.391 27.697 -10.220 1.00 64.00 402 ASN A O 1
ATOM 3209 N N . LEU A 1 403 ? 7.550 28.185 -9.813 1.00 72.38 403 LEU A N 1
ATOM 3210 C CA . LEU A 1 403 ? 7.328 29.587 -9.452 1.00 72.38 403 LEU A CA 1
ATOM 3211 C C . LEU A 1 403 ? 6.789 30.424 -10.626 1.00 72.38 403 LEU A C 1
ATOM 3213 O O . LEU A 1 403 ? 5.997 31.340 -10.420 1.00 72.38 403 LEU A O 1
ATOM 3217 N N . VAL A 1 404 ? 7.165 30.082 -11.862 1.00 76.62 404 VAL A N 1
ATOM 3218 C CA . VAL A 1 404 ? 6.647 30.713 -13.092 1.00 76.62 404 VAL A CA 1
ATOM 3219 C C . VAL A 1 404 ? 5.198 30.286 -13.392 1.00 76.62 404 VAL A C 1
ATOM 3221 O O . VAL A 1 404 ? 4.504 30.942 -14.168 1.00 76.62 404 VAL A O 1
ATOM 3224 N N . GLY A 1 405 ? 4.699 29.214 -12.766 1.00 70.00 405 GLY A N 1
ATOM 3225 C CA . GLY A 1 405 ? 3.315 28.760 -12.921 1.00 70.00 405 GLY A CA 1
ATOM 3226 C C . GLY A 1 405 ? 3.033 28.040 -14.244 1.00 70.00 405 GLY A C 1
ATOM 3227 O O . GLY A 1 405 ? 1.878 27.971 -14.672 1.00 70.00 405 GLY A O 1
ATOM 3228 N N . LEU A 1 406 ? 4.062 27.478 -14.891 1.00 70.44 406 LEU A N 1
ATOM 3229 C CA . LEU A 1 406 ? 3.936 26.754 -16.163 1.00 70.44 406 LEU A CA 1
ATOM 3230 C C . LEU A 1 406 ? 2.860 25.640 -16.138 1.00 70.44 406 LEU A C 1
ATOM 3232 O O . LEU A 1 406 ? 2.067 25.584 -17.083 1.00 70.44 406 LEU A O 1
ATOM 3236 N N . PRO A 1 407 ? 2.740 24.807 -15.078 1.00 63.97 407 PRO A N 1
ATOM 3237 C CA . PRO A 1 407 ? 1.678 23.800 -15.003 1.00 63.97 407 PRO A CA 1
ATOM 3238 C C . PRO A 1 407 ? 0.268 24.415 -15.019 1.00 63.97 407 PRO A C 1
ATOM 3240 O O . PRO A 1 407 ? -0.612 23.942 -15.736 1.00 63.97 407 PRO A O 1
ATOM 3243 N N . HIS A 1 408 ? 0.057 25.524 -14.299 1.00 67.88 408 HIS A N 1
ATOM 3244 C CA . HIS A 1 408 ? -1.233 26.223 -14.261 1.00 67.88 408 HIS A CA 1
ATOM 3245 C C . HIS A 1 408 ? -1.600 26.849 -15.611 1.00 67.88 408 HIS A C 1
ATOM 3247 O O . HIS A 1 408 ? -2.764 26.824 -16.016 1.00 67.88 408 HIS A O 1
ATOM 3253 N N . TYR A 1 409 ? -0.613 27.392 -16.324 1.00 71.38 409 TYR A N 1
ATOM 3254 C CA . TYR A 1 409 ? -0.808 27.970 -17.651 1.00 71.38 409 TYR A CA 1
ATOM 3255 C C . TYR A 1 409 ? -1.269 26.924 -18.675 1.00 71.38 409 TYR A C 1
ATOM 3257 O O . TYR A 1 409 ? -2.250 27.148 -19.388 1.00 71.38 409 TYR A O 1
ATOM 3265 N N . LEU A 1 410 ? -0.608 25.764 -18.712 1.00 65.88 410 LEU A N 1
ATOM 3266 C CA . LEU A 1 410 ? -0.926 24.699 -19.666 1.00 65.88 410 LEU A CA 1
ATOM 3267 C C . LEU A 1 410 ? -2.319 24.105 -19.423 1.00 65.88 410 LEU A C 1
ATOM 3269 O O . LEU A 1 410 ? -3.055 23.854 -20.377 1.00 65.88 410 LEU A O 1
ATOM 3273 N N . ILE A 1 411 ? -2.734 23.981 -18.160 1.00 64.81 411 ILE A N 1
ATOM 3274 C CA . ILE A 1 411 ? -4.078 23.497 -17.817 1.00 64.81 411 ILE A CA 1
ATOM 3275 C C . ILE A 1 411 ? -5.158 24.529 -18.179 1.00 64.81 411 ILE A C 1
ATOM 3277 O O . ILE A 1 411 ? -6.210 24.161 -18.702 1.00 64.81 411 ILE A O 1
ATOM 3281 N N . LYS A 1 412 ? -4.892 25.830 -17.996 1.00 70.19 412 LYS A N 1
ATOM 3282 C CA . LYS A 1 412 ? -5.817 26.900 -18.409 1.00 70.19 412 LYS A CA 1
ATOM 3283 C C . LYS A 1 412 ? -6.077 26.901 -19.920 1.00 70.19 412 LYS A C 1
ATOM 3285 O O . LYS A 1 412 ? -7.194 27.187 -20.342 1.00 70.19 412 LYS A O 1
ATOM 3290 N N . ILE A 1 413 ? -5.062 26.587 -20.726 1.00 69.44 413 ILE A N 1
ATOM 3291 C CA . ILE A 1 413 ? -5.195 26.477 -22.188 1.00 69.44 413 ILE A CA 1
ATOM 3292 C C . ILE A 1 413 ? -5.986 25.231 -22.590 1.00 69.44 413 ILE A C 1
ATOM 3294 O O . ILE A 1 413 ? -6.731 25.267 -23.566 1.00 69.44 413 ILE A O 1
ATOM 3298 N N . ALA A 1 414 ? -5.826 24.138 -21.848 1.00 67.19 414 ALA A N 1
ATOM 3299 C CA . ALA A 1 414 ? -6.427 22.851 -22.171 1.00 67.19 414 ALA A CA 1
ATOM 3300 C C . ALA A 1 414 ? -7.886 22.701 -21.727 1.00 67.19 414 ALA A C 1
ATOM 3302 O O . ALA A 1 414 ? -8.632 21.957 -22.361 1.00 67.19 414 ALA A O 1
ATOM 3303 N N . GLY A 1 415 ? -8.302 23.425 -20.682 1.00 67.75 415 GLY A N 1
ATOM 3304 C CA . GLY A 1 415 ? -9.648 23.356 -20.101 1.00 67.75 415 GLY A CA 1
ATOM 3305 C C . GLY A 1 415 ? -10.814 23.402 -21.106 1.00 67.75 415 GLY A C 1
ATOM 3306 O O . GLY A 1 415 ? -11.730 22.598 -20.966 1.00 67.75 415 GLY A O 1
ATOM 3307 N N . PRO A 1 416 ? -10.794 24.250 -22.155 1.00 72.00 416 PRO A N 1
ATOM 3308 C CA . PRO A 1 416 ? -11.856 24.291 -23.167 1.00 72.00 416 PRO A CA 1
ATOM 3309 C C . PRO A 1 416 ? -12.018 23.015 -24.012 1.00 72.00 416 PRO A C 1
ATOM 3311 O O . PRO A 1 416 ? -13.066 22.831 -24.624 1.00 72.00 416 PRO A O 1
ATOM 3314 N N . TYR A 1 417 ? -11.000 22.152 -24.076 1.00 68.94 417 TYR A N 1
ATOM 3315 C CA . TYR A 1 417 ? -10.987 20.939 -24.907 1.00 68.94 417 TYR A CA 1
ATOM 3316 C C . TYR A 1 417 ? -11.197 19.648 -24.098 1.00 68.94 417 TYR A C 1
ATOM 3318 O O . TYR A 1 417 ? -11.264 18.560 -24.667 1.00 68.94 417 TYR A O 1
ATOM 3326 N N . MET A 1 418 ? -11.291 19.755 -22.772 1.00 70.81 418 MET A N 1
ATOM 3327 C CA . MET A 1 418 ? -11.379 18.626 -21.852 1.00 70.81 418 MET A CA 1
ATOM 3328 C C . MET A 1 418 ? -12.845 18.264 -21.576 1.00 70.81 418 MET A C 1
ATOM 3330 O O . MET A 1 418 ? -13.500 18.878 -20.740 1.00 70.81 418 MET A O 1
ATOM 3334 N N . ASN A 1 419 ? -13.362 17.260 -22.289 1.00 76.75 419 ASN A N 1
ATOM 3335 C CA . ASN A 1 419 ? -14.626 16.590 -21.962 1.00 76.75 419 ASN A CA 1
ATOM 3336 C C . ASN A 1 419 ? -14.357 15.210 -21.320 1.00 76.75 419 ASN A C 1
ATOM 3338 O O . ASN A 1 419 ? -13.211 14.760 -21.313 1.00 76.75 419 ASN A O 1
ATOM 3342 N N . ALA A 1 420 ? -15.401 14.536 -20.817 1.00 74.50 420 ALA A N 1
ATOM 3343 C CA . ALA A 1 420 ? -15.298 13.260 -20.090 1.00 74.50 420 ALA A CA 1
ATOM 3344 C C . ALA A 1 420 ? -14.413 12.211 -20.790 1.00 74.50 420 ALA A C 1
ATOM 3346 O O . ALA A 1 420 ? -13.600 11.534 -20.166 1.00 74.50 420 ALA A O 1
ATOM 3347 N N . VAL A 1 421 ? -14.561 12.129 -22.113 1.00 83.25 421 VAL A N 1
ATOM 3348 C CA . VAL A 1 421 ? -13.930 11.128 -22.978 1.00 83.25 421 VAL A CA 1
ATOM 3349 C C . VAL A 1 421 ? -12.459 11.452 -23.239 1.00 83.25 421 VAL A C 1
ATOM 3351 O O . VAL A 1 421 ? -11.606 10.567 -23.235 1.00 83.25 421 VAL A O 1
ATOM 3354 N N . TRP A 1 422 ? -12.145 12.724 -23.485 1.00 83.25 422 TRP A N 1
ATOM 3355 C CA . TRP A 1 422 ? -10.802 13.143 -23.884 1.00 83.25 422 TRP A CA 1
ATOM 3356 C C . TRP A 1 422 ? -9.900 13.490 -22.702 1.00 83.25 422 TRP A C 1
ATOM 3358 O O . TRP A 1 422 ? -8.683 13.567 -22.877 1.00 83.25 422 TRP A O 1
ATOM 3368 N N . LEU A 1 423 ? -10.458 13.688 -21.506 1.00 83.56 423 LEU A N 1
ATOM 3369 C CA . LEU A 1 423 ? -9.708 14.164 -20.348 1.00 83.56 423 LEU A CA 1
ATOM 3370 C C . LEU A 1 423 ? -8.484 13.293 -20.000 1.00 83.56 423 LEU A C 1
ATOM 3372 O O . LEU A 1 423 ? -7.403 13.876 -19.891 1.00 83.56 423 LEU A O 1
ATOM 3376 N N . PRO A 1 424 ? -8.566 11.949 -19.887 1.00 85.88 424 PRO A N 1
ATOM 3377 C CA . PRO A 1 424 ? -7.394 11.131 -19.559 1.00 85.88 424 PRO A CA 1
ATOM 3378 C C . PRO A 1 424 ? -6.306 11.209 -20.639 1.00 85.88 424 PRO A C 1
ATOM 3380 O O . PRO A 1 424 ? -5.125 11.354 -20.335 1.00 85.88 424 PRO A O 1
ATOM 3383 N N . ALA A 1 425 ? -6.694 11.190 -21.916 1.00 88.38 425 ALA A N 1
ATOM 3384 C CA . ALA A 1 425 ? -5.757 11.244 -23.038 1.00 88.38 425 ALA A CA 1
ATOM 3385 C C . ALA A 1 425 ? -5.067 12.617 -23.163 1.00 88.38 425 ALA A C 1
ATOM 3387 O O . ALA A 1 425 ? -3.857 12.699 -23.386 1.00 88.38 425 ALA A O 1
ATOM 3388 N N . ILE A 1 426 ? -5.822 13.704 -22.974 1.00 86.75 426 ILE A N 1
ATOM 3389 C CA . ILE A 1 426 ? -5.295 15.073 -22.970 1.00 86.75 426 ILE A CA 1
ATOM 3390 C C . ILE A 1 426 ? -4.390 15.289 -21.746 1.00 86.75 426 ILE A C 1
ATOM 3392 O O . ILE A 1 426 ? -3.318 15.882 -21.882 1.00 86.75 426 ILE A O 1
ATOM 3396 N N . ALA A 1 427 ? -4.778 14.779 -20.572 1.00 85.81 427 ALA A N 1
ATOM 3397 C CA . ALA A 1 427 ? -3.960 14.822 -19.362 1.00 85.81 427 ALA A CA 1
ATOM 3398 C C . ALA A 1 427 ? -2.635 14.072 -19.557 1.00 85.81 427 ALA A C 1
ATOM 3400 O O . ALA A 1 427 ? -1.583 14.624 -19.240 1.00 85.81 427 ALA A O 1
ATOM 3401 N N . PHE A 1 428 ? -2.667 12.876 -20.156 1.00 89.44 428 PHE A N 1
ATOM 3402 C CA . PHE A 1 428 ? -1.468 12.093 -20.456 1.00 89.44 428 PHE A CA 1
ATOM 3403 C C . PHE A 1 428 ? -0.447 12.879 -21.296 1.00 89.44 428 PHE A C 1
ATOM 3405 O O . PHE A 1 428 ? 0.732 12.951 -20.948 1.00 89.44 428 PHE A O 1
ATOM 3412 N N . ILE A 1 429 ? -0.897 13.527 -22.375 1.00 89.94 429 ILE A N 1
ATOM 3413 C CA . ILE A 1 429 ? -0.006 14.282 -23.267 1.00 89.94 429 ILE A CA 1
ATOM 3414 C C . ILE A 1 429 ? 0.473 15.581 -22.628 1.00 89.94 429 ILE A C 1
ATOM 3416 O O . ILE A 1 429 ? 1.670 15.857 -22.637 1.00 89.94 429 ILE A O 1
ATOM 3420 N N . LEU A 1 430 ? -0.425 16.390 -22.067 1.00 85.00 430 LEU A N 1
ATOM 3421 C CA . LEU A 1 430 ? -0.048 17.701 -21.536 1.00 85.00 430 LEU A CA 1
ATOM 3422 C C . LEU A 1 430 ? 0.871 17.591 -20.332 1.00 85.00 430 LEU A C 1
ATOM 3424 O O . LEU A 1 430 ? 1.889 18.277 -20.280 1.00 85.00 430 LEU A O 1
ATOM 3428 N N . ILE A 1 431 ? 0.542 16.711 -19.389 1.00 84.69 431 ILE A N 1
ATOM 3429 C CA . ILE A 1 431 ? 1.396 16.463 -18.229 1.00 84.69 431 ILE A CA 1
ATOM 3430 C C . ILE A 1 431 ? 2.695 15.822 -18.690 1.00 84.69 431 ILE A C 1
ATOM 3432 O O . ILE A 1 431 ? 3.747 16.179 -18.183 1.00 84.69 431 ILE A O 1
ATOM 3436 N N . GLY A 1 432 ? 2.654 14.959 -19.705 1.00 87.88 432 GLY A N 1
ATOM 3437 C CA . GLY A 1 432 ? 3.844 14.374 -20.305 1.00 87.88 432 GLY A CA 1
ATOM 3438 C C . GLY A 1 432 ? 4.793 15.426 -20.862 1.00 87.88 432 GLY A C 1
ATOM 3439 O O . GLY A 1 432 ? 5.989 15.382 -20.594 1.00 87.88 432 GLY A O 1
ATOM 3440 N N . LEU A 1 433 ? 4.260 16.425 -21.566 1.00 85.75 433 LEU A N 1
ATOM 3441 C CA . LEU A 1 433 ? 5.030 17.561 -22.075 1.00 85.75 433 LEU A CA 1
ATOM 3442 C C . LEU A 1 433 ? 5.568 18.447 -20.946 1.00 85.75 433 LEU A C 1
ATOM 3444 O O . LEU A 1 433 ? 6.699 18.921 -21.037 1.00 85.75 433 LEU A O 1
ATOM 3448 N N . VAL A 1 434 ? 4.801 18.642 -19.869 1.00 80.75 434 VAL A N 1
ATOM 3449 C CA . VAL A 1 434 ? 5.269 19.361 -18.672 1.00 80.75 434 VAL A CA 1
ATOM 3450 C C . VAL A 1 434 ? 6.414 18.589 -18.017 1.00 80.75 434 VAL A C 1
ATOM 3452 O O . VAL A 1 434 ? 7.466 19.164 -17.761 1.00 80.75 434 VAL A O 1
ATOM 3455 N N . CYS A 1 435 ? 6.248 17.287 -17.788 1.00 80.62 435 CYS A N 1
ATOM 3456 C CA . CYS A 1 435 ? 7.257 16.389 -17.226 1.00 80.62 435 CYS A CA 1
ATOM 3457 C C . CYS A 1 435 ? 8.507 16.321 -18.111 1.00 80.62 435 CYS A C 1
ATOM 3459 O O . CYS A 1 435 ? 9.617 16.324 -17.596 1.00 80.62 435 CYS A O 1
ATOM 3461 N N . PHE A 1 436 ? 8.348 16.349 -19.435 1.00 85.12 436 PHE A N 1
ATOM 3462 C CA . PHE A 1 436 ? 9.451 16.447 -20.389 1.00 85.12 436 PHE A CA 1
ATOM 3463 C C . PHE A 1 436 ? 10.200 17.780 -20.280 1.00 85.12 436 PHE A C 1
ATOM 3465 O O . PHE A 1 436 ? 11.428 17.797 -20.248 1.00 85.12 436 PHE A O 1
ATOM 3472 N N . ALA A 1 437 ? 9.473 18.896 -20.190 1.00 79.94 437 ALA A N 1
ATOM 3473 C CA . ALA A 1 437 ? 10.051 20.236 -20.076 1.00 79.94 437 ALA A CA 1
ATOM 3474 C C . ALA A 1 437 ? 10.650 20.532 -18.688 1.00 79.94 437 ALA A C 1
ATOM 3476 O O . ALA A 1 437 ? 11.418 21.475 -18.539 1.00 79.94 437 ALA A O 1
ATOM 3477 N N . THR A 1 438 ? 10.264 19.767 -17.667 1.00 72.25 438 THR A N 1
ATOM 3478 C CA . THR A 1 438 ? 10.712 19.941 -16.272 1.00 72.25 438 THR A CA 1
ATOM 3479 C C . THR A 1 438 ? 11.664 18.846 -15.801 1.00 72.25 438 THR A C 1
ATOM 3481 O O . THR A 1 438 ? 12.297 19.004 -14.762 1.00 72.25 438 THR A O 1
ATOM 3484 N N . GLY A 1 439 ? 11.760 17.739 -16.542 1.00 71.06 439 GLY A N 1
ATOM 3485 C CA . GLY A 1 439 ? 12.600 16.586 -16.229 1.00 71.06 439 GLY A CA 1
ATOM 3486 C C . GLY A 1 439 ? 12.222 15.842 -14.945 1.00 71.06 439 GLY A C 1
ATOM 3487 O O . GLY A 1 439 ? 13.097 15.219 -14.354 1.00 71.06 439 GLY A O 1
ATOM 3488 N N . ASN A 1 440 ? 10.966 15.921 -14.475 1.00 68.62 440 ASN A N 1
ATOM 3489 C CA . ASN A 1 440 ? 10.560 15.375 -13.173 1.00 68.62 440 ASN A CA 1
ATOM 3490 C C . ASN A 1 440 ? 9.389 14.381 -13.263 1.00 68.62 440 ASN A C 1
ATOM 3492 O O . ASN A 1 440 ? 8.374 14.665 -13.896 1.00 68.62 440 ASN A O 1
ATOM 3496 N N . ILE A 1 441 ? 9.515 13.252 -12.556 1.00 67.75 441 ILE A N 1
ATOM 3497 C CA . ILE A 1 441 ? 8.533 12.157 -12.521 1.00 67.75 441 ILE A CA 1
ATOM 3498 C C . ILE A 1 441 ? 7.606 12.175 -11.285 1.00 67.75 441 ILE A C 1
ATOM 3500 O O . ILE A 1 441 ? 6.519 11.609 -11.330 1.00 67.75 441 ILE A O 1
ATOM 3504 N N . TRP A 1 442 ? 7.982 12.849 -10.192 1.00 63.12 442 TRP A N 1
ATOM 3505 C CA . TRP A 1 442 ? 7.270 12.791 -8.903 1.00 63.12 442 TRP A CA 1
ATOM 3506 C C . TRP A 1 442 ? 6.484 14.069 -8.577 1.00 63.12 442 TRP A C 1
ATOM 3508 O O . TRP A 1 442 ? 5.381 14.008 -8.038 1.00 63.12 442 TRP A O 1
ATOM 3518 N N . SER A 1 443 ? 7.022 15.249 -8.906 1.00 62.47 443 SER A N 1
ATOM 3519 C CA . SER A 1 443 ? 6.425 16.526 -8.487 1.00 62.47 443 SER A CA 1
ATOM 3520 C C . SER A 1 443 ? 5.300 17.001 -9.401 1.00 62.47 443 SER A C 1
ATOM 3522 O O . SER A 1 443 ? 4.331 17.592 -8.934 1.00 62.47 443 SER A O 1
ATOM 3524 N N . VAL A 1 444 ? 5.413 16.768 -10.710 1.00 72.38 444 VAL A N 1
ATOM 3525 C CA . VAL A 1 444 ? 4.425 17.259 -11.681 1.00 72.38 444 VAL A CA 1
ATOM 3526 C C . VAL A 1 444 ? 3.082 16.530 -11.544 1.00 72.38 444 VAL A C 1
ATOM 3528 O O . VAL A 1 444 ? 2.065 17.226 -11.515 1.00 72.38 444 VAL A O 1
ATOM 3531 N N . PRO A 1 445 ? 3.025 15.193 -11.356 1.00 70.00 445 PRO A N 1
ATOM 3532 C CA . PRO A 1 445 ? 1.787 14.507 -10.982 1.00 70.00 445 PRO A CA 1
ATOM 3533 C C . PRO A 1 445 ? 1.134 15.096 -9.737 1.00 70.00 445 PRO A C 1
ATOM 3535 O O . PRO A 1 445 ? -0.059 15.385 -9.758 1.00 70.00 445 PRO A O 1
ATOM 3538 N N . ALA A 1 446 ? 1.913 15.351 -8.682 1.00 61.62 446 ALA A N 1
ATOM 3539 C CA . ALA A 1 446 ? 1.403 15.900 -7.428 1.00 61.62 446 ALA A CA 1
ATOM 3540 C C . ALA A 1 446 ? 0.811 17.313 -7.589 1.00 61.62 446 ALA A C 1
ATOM 3542 O O . ALA A 1 446 ? -0.186 17.633 -6.949 1.00 61.62 446 ALA A O 1
ATOM 3543 N N . VAL A 1 447 ? 1.381 18.144 -8.471 1.00 67.69 447 VAL A N 1
ATOM 3544 C CA . VAL A 1 447 ? 0.882 19.504 -8.759 1.00 67.69 447 VAL A CA 1
ATOM 3545 C C . VAL A 1 447 ? -0.319 19.489 -9.709 1.00 67.69 447 VAL A C 1
ATOM 3547 O O . VAL A 1 447 ? -1.249 20.276 -9.542 1.00 67.69 447 VAL A O 1
ATOM 3550 N N . CYS A 1 448 ? -0.328 18.603 -10.706 1.00 70.38 448 CYS A N 1
ATOM 3551 C CA . CYS A 1 448 ? -1.385 18.565 -11.720 1.00 70.38 448 CYS A CA 1
ATOM 3552 C C . CYS A 1 448 ? -2.644 17.829 -11.238 1.00 70.38 448 CYS A C 1
ATOM 3554 O O . CYS A 1 448 ? -3.751 18.211 -11.618 1.00 70.38 448 CYS A O 1
ATOM 3556 N N . THR A 1 449 ? -2.501 16.820 -10.373 1.00 71.88 449 THR A N 1
ATOM 3557 C CA . THR A 1 449 ? -3.619 16.044 -9.803 1.00 71.88 449 THR A CA 1
ATOM 3558 C C . THR A 1 449 ? -4.705 16.913 -9.154 1.00 71.88 449 THR A C 1
ATOM 3560 O O . THR A 1 449 ? -5.856 16.795 -9.571 1.00 71.88 449 THR A O 1
ATOM 3563 N N . PRO A 1 450 ? -4.413 17.842 -8.220 1.00 59.03 450 PRO A N 1
ATOM 3564 C CA . PRO A 1 450 ? -5.444 18.664 -7.574 1.00 59.03 450 PRO A CA 1
ATOM 3565 C C . PRO A 1 450 ? -6.158 19.643 -8.521 1.00 59.03 450 PRO A C 1
ATOM 3567 O O . PRO A 1 450 ? -7.154 20.251 -8.131 1.00 59.03 450 PRO A O 1
ATOM 3570 N N . ILE A 1 451 ? -5.667 19.806 -9.753 1.00 68.50 451 ILE A N 1
ATOM 3571 C CA . ILE A 1 451 ? -6.258 20.674 -10.778 1.00 68.50 451 ILE A CA 1
ATOM 3572 C C . ILE A 1 451 ? -7.100 19.849 -11.760 1.00 68.50 451 ILE A C 1
ATOM 3574 O O . ILE A 1 451 ? -8.202 20.251 -12.128 1.00 68.50 451 ILE A O 1
ATOM 3578 N N . ILE A 1 452 ? -6.595 18.685 -12.170 1.00 71.62 452 ILE A N 1
ATOM 3579 C CA . ILE A 1 452 ? -7.238 17.814 -13.161 1.00 71.62 452 ILE A CA 1
ATOM 3580 C C . ILE A 1 452 ? -8.340 16.966 -12.524 1.00 71.62 452 ILE A C 1
ATOM 3582 O O . ILE A 1 452 ? -9.348 16.701 -13.170 1.00 71.62 452 ILE A O 1
ATOM 3586 N N . LEU A 1 453 ? -8.205 16.598 -11.250 1.00 67.81 453 LEU A N 1
ATOM 3587 C CA . LEU A 1 453 ? -9.191 15.780 -10.548 1.00 67.81 453 LEU A CA 1
ATOM 3588 C C . LEU A 1 453 ? -10.559 16.485 -10.396 1.00 67.81 453 LEU A C 1
ATOM 3590 O O . LEU A 1 453 ? -11.566 15.893 -10.778 1.00 67.81 453 LEU A O 1
ATOM 3594 N N . PRO A 1 454 ? -10.652 17.770 -9.984 1.00 63.19 454 PRO A N 1
ATOM 3595 C CA . PRO A 1 454 ? -11.926 18.501 -10.012 1.00 63.19 454 PRO A CA 1
ATOM 3596 C C . PRO A 1 454 ? -12.528 18.642 -11.418 1.00 63.19 454 PRO A C 1
ATOM 3598 O O . PRO A 1 454 ? -13.748 18.716 -11.586 1.00 63.19 454 PRO A O 1
ATOM 3601 N N . LEU A 1 455 ? -11.682 18.675 -12.449 1.00 68.12 455 LEU A N 1
ATOM 3602 C CA . LEU A 1 455 ? -12.132 18.711 -13.835 1.00 68.12 455 LEU A CA 1
ATOM 3603 C C . LEU A 1 455 ? -12.672 17.345 -14.284 1.00 68.12 455 LEU A C 1
ATOM 3605 O O . LEU A 1 455 ? -13.690 17.301 -14.967 1.00 68.12 455 LEU A O 1
ATOM 3609 N N . ALA A 1 456 ? -12.072 16.240 -13.831 1.00 72.00 456 ALA A N 1
ATOM 3610 C CA . ALA A 1 456 ? -12.595 14.886 -14.030 1.00 72.00 456 ALA A CA 1
ATOM 3611 C C . ALA A 1 456 ? -13.979 14.726 -13.407 1.00 72.00 456 ALA A C 1
ATOM 3613 O O . ALA A 1 456 ? -14.911 14.303 -14.086 1.00 72.00 456 ALA A O 1
ATOM 3614 N N . VAL A 1 457 ? -14.144 15.195 -12.170 1.00 67.44 457 VAL A N 1
ATOM 3615 C CA . VAL A 1 457 ? -15.433 15.178 -11.466 1.00 67.44 457 VAL A CA 1
ATOM 3616 C C . VAL A 1 457 ? -16.484 16.031 -12.185 1.00 67.44 457 VAL A C 1
ATOM 3618 O O . VAL A 1 457 ? -17.610 15.584 -12.373 1.00 67.44 457 VAL A O 1
ATOM 3621 N N . SER A 1 458 ? -16.139 17.250 -12.615 1.00 67.25 458 SER A N 1
ATOM 3622 C CA . SER A 1 458 ? -17.114 18.153 -13.255 1.00 67.25 458 SER A CA 1
ATOM 3623 C C . SER A 1 458 ? -17.492 17.751 -14.682 1.00 67.25 458 SER A C 1
ATOM 3625 O O . SER A 1 458 ? -18.581 18.088 -15.143 1.00 67.25 458 SER A O 1
ATOM 3627 N N . THR A 1 459 ? -16.617 17.021 -15.374 1.00 74.12 459 THR A N 1
ATOM 3628 C CA . THR A 1 459 ? -16.874 16.511 -16.726 1.00 74.12 459 THR A CA 1
ATOM 3629 C C . THR A 1 459 ? -17.470 15.104 -16.734 1.00 74.12 459 THR A C 1
ATOM 3631 O O . THR A 1 459 ? -17.995 14.709 -17.767 1.00 74.12 459 THR A O 1
ATOM 3634 N N . GLY A 1 460 ? -17.432 14.373 -15.613 1.00 71.06 460 GLY A N 1
ATOM 3635 C CA . GLY A 1 460 ? -17.877 12.978 -15.516 1.00 71.06 460 GLY A CA 1
ATOM 3636 C C . GLY A 1 460 ? -16.845 11.955 -16.008 1.00 71.06 460 GLY A C 1
ATOM 3637 O O . GLY A 1 460 ? -17.198 10.812 -16.267 1.00 71.06 460 GLY A O 1
ATOM 3638 N N . ALA A 1 461 ? -15.577 12.347 -16.165 1.00 74.38 461 ALA A N 1
ATOM 3639 C CA . ALA A 1 461 ? -14.516 11.441 -16.594 1.00 74.38 461 ALA A CA 1
ATOM 3640 C C . ALA A 1 461 ? -14.179 10.405 -15.508 1.00 74.38 461 ALA A C 1
ATOM 3642 O O . ALA A 1 461 ? -14.149 10.725 -14.318 1.00 74.38 461 ALA A O 1
ATOM 3643 N N . SER A 1 462 ? -13.814 9.187 -15.923 1.00 75.12 462 SER A N 1
ATOM 3644 C CA . SER A 1 462 ? -13.301 8.157 -15.013 1.00 75.12 462 SER A CA 1
ATOM 3645 C C . SER A 1 462 ? -12.056 8.651 -14.271 1.00 75.12 462 SER A C 1
ATOM 3647 O O . SER A 1 462 ? -10.999 8.918 -14.855 1.00 75.12 462 SER A O 1
ATOM 3649 N N . ILE A 1 463 ? -12.189 8.775 -12.956 1.00 71.25 463 ILE A N 1
ATOM 3650 C CA . ILE A 1 463 ? -11.146 9.286 -12.073 1.00 71.25 463 ILE A CA 1
ATOM 3651 C C . ILE A 1 463 ? -9.940 8.338 -11.992 1.00 71.25 463 ILE A C 1
ATOM 3653 O O . ILE A 1 463 ? -8.821 8.819 -12.195 1.00 71.25 463 ILE A O 1
ATOM 3657 N N . PRO A 1 464 ? -10.113 7.012 -11.799 1.00 68.19 464 PRO A N 1
ATOM 3658 C CA . PRO A 1 464 ? -8.987 6.078 -11.794 1.00 68.19 464 PRO A CA 1
ATOM 3659 C C . PRO A 1 464 ? -8.211 6.100 -13.114 1.00 68.19 464 PRO A C 1
ATOM 3661 O O . PRO A 1 464 ? -6.982 6.122 -13.115 1.00 68.19 464 PRO A O 1
ATOM 3664 N N . LEU A 1 465 ? -8.923 6.202 -14.242 1.00 75.50 465 LEU A N 1
ATOM 3665 C CA . LEU A 1 465 ? -8.318 6.310 -15.569 1.00 75.50 465 LEU A CA 1
ATOM 3666 C C . LEU A 1 465 ? -7.528 7.618 -15.731 1.00 75.50 465 LEU A C 1
ATOM 3668 O O . LEU A 1 465 ? -6.438 7.626 -16.303 1.00 75.50 465 LEU A O 1
ATOM 3672 N N . THR A 1 466 ? -8.058 8.720 -15.200 1.00 80.38 466 THR A N 1
ATOM 3673 C CA . THR A 1 466 ? -7.410 10.037 -15.231 1.00 80.38 466 THR A CA 1
ATOM 3674 C C . THR A 1 466 ? -6.161 10.073 -14.342 1.00 80.38 466 THR A C 1
ATOM 3676 O O . THR A 1 466 ? -5.136 10.611 -14.752 1.00 80.38 466 THR A O 1
ATOM 3679 N N . LEU A 1 467 ? -6.191 9.450 -13.161 1.00 74.12 467 LEU A N 1
ATOM 3680 C CA . LEU A 1 467 ? -5.021 9.308 -12.284 1.00 74.12 467 LEU A CA 1
ATOM 3681 C C . LEU A 1 467 ? -3.955 8.393 -12.897 1.00 74.12 467 LEU A C 1
ATOM 3683 O O . LEU A 1 467 ? -2.775 8.752 -12.923 1.00 74.12 467 LEU A O 1
ATOM 3687 N N . GLY A 1 468 ? -4.371 7.263 -13.475 1.00 75.38 468 GLY A N 1
ATOM 3688 C CA . GLY A 1 468 ? -3.493 6.380 -14.240 1.00 75.38 468 GLY A CA 1
ATOM 3689 C C . GLY A 1 468 ? -2.802 7.118 -15.388 1.00 75.38 468 GLY A C 1
ATOM 3690 O O . GLY A 1 468 ? -1.592 6.958 -15.584 1.00 75.38 468 GLY A O 1
ATOM 3691 N N . ALA A 1 469 ? -3.536 7.993 -16.085 1.00 84.62 469 ALA A N 1
ATOM 3692 C CA . ALA A 1 469 ? -3.007 8.865 -17.129 1.00 84.62 469 ALA A CA 1
ATOM 3693 C C . ALA A 1 469 ? -1.986 9.875 -16.596 1.00 84.62 469 ALA A C 1
ATOM 3695 O O . ALA A 1 469 ? -0.941 10.046 -17.217 1.00 84.62 469 ALA A O 1
ATOM 3696 N N . ILE A 1 470 ? -2.239 10.497 -15.442 1.00 83.12 470 ILE A N 1
ATOM 3697 C CA . ILE A 1 470 ? -1.318 11.452 -14.806 1.00 83.12 470 ILE A CA 1
ATOM 3698 C C . ILE A 1 470 ? 0.012 10.780 -14.428 1.00 83.12 470 ILE A C 1
ATOM 3700 O O . ILE A 1 470 ? 1.081 11.311 -14.732 1.00 83.12 470 ILE A O 1
ATOM 3704 N N . ILE A 1 471 ? -0.035 9.602 -13.802 1.00 80.88 471 ILE A N 1
ATOM 3705 C CA . ILE A 1 471 ? 1.171 8.846 -13.419 1.00 80.88 471 ILE A CA 1
ATOM 3706 C C . ILE A 1 471 ? 1.921 8.379 -14.672 1.00 80.88 471 ILE A C 1
ATOM 3708 O O . ILE A 1 471 ? 3.132 8.559 -14.793 1.00 80.88 471 ILE A O 1
ATOM 3712 N N . SER A 1 472 ? 1.184 7.859 -15.654 1.00 83.12 472 SER A N 1
ATOM 3713 C CA . SER A 1 472 ? 1.726 7.451 -16.951 1.00 83.12 472 SER A CA 1
ATOM 3714 C C . SER A 1 472 ? 2.423 8.599 -17.685 1.00 83.12 472 SER A C 1
ATOM 3716 O O . SER A 1 472 ? 3.478 8.406 -18.287 1.00 83.12 472 SER A O 1
ATOM 3718 N N . ALA A 1 473 ? 1.858 9.804 -17.608 1.00 84.69 473 ALA A N 1
ATOM 3719 C CA . ALA A 1 473 ? 2.415 11.012 -18.199 1.00 84.69 473 ALA A CA 1
ATOM 3720 C C . ALA A 1 473 ? 3.767 11.380 -17.590 1.00 84.69 473 ALA A C 1
ATOM 3722 O O . ALA A 1 473 ? 4.682 11.795 -18.298 1.00 84.69 473 ALA A O 1
ATOM 3723 N N . ALA A 1 474 ? 3.897 11.213 -16.274 1.00 81.00 474 ALA A N 1
ATOM 3724 C CA . ALA A 1 474 ? 5.133 11.461 -15.550 1.00 81.00 474 ALA A CA 1
ATOM 3725 C C . ALA A 1 474 ? 6.260 10.559 -16.037 1.00 81.00 474 ALA A C 1
ATOM 3727 O O . ALA A 1 474 ? 7.333 11.050 -16.388 1.00 81.00 474 ALA A O 1
ATOM 3728 N N . CYS A 1 475 ? 5.986 9.256 -16.112 1.00 77.75 475 CYS A N 1
ATOM 3729 C CA . CYS A 1 475 ? 6.937 8.272 -16.610 1.00 77.75 475 CYS A CA 1
ATOM 3730 C C . CYS A 1 475 ? 7.350 8.581 -18.053 1.00 77.75 475 CYS A C 1
ATOM 3732 O O . CYS A 1 475 ? 8.541 8.596 -18.353 1.00 77.75 475 CYS A O 1
ATOM 3734 N N . PHE A 1 476 ? 6.387 8.902 -18.924 1.00 85.19 476 PHE A N 1
ATOM 3735 C CA . PHE A 1 476 ? 6.663 9.312 -20.301 1.00 85.19 476 PHE A CA 1
ATOM 3736 C C . PHE A 1 476 ? 7.561 10.545 -20.376 1.00 85.19 476 PHE A C 1
ATOM 3738 O O . PHE A 1 476 ? 8.608 10.511 -21.023 1.00 85.19 476 PHE A O 1
ATOM 3745 N N . GLY A 1 477 ? 7.164 11.636 -19.724 1.00 83.06 477 GLY A N 1
ATOM 3746 C CA . GLY A 1 477 ? 7.877 12.899 -19.834 1.00 83.06 477 GLY A CA 1
ATOM 3747 C C . GLY A 1 477 ? 9.290 12.816 -19.272 1.00 83.06 477 GLY A C 1
ATOM 3748 O O . GLY A 1 477 ? 10.229 13.278 -19.918 1.00 83.06 477 GLY A O 1
ATOM 3749 N N . ALA A 1 478 ? 9.465 12.161 -18.122 1.00 77.31 478 ALA A N 1
ATOM 3750 C CA . ALA A 1 478 ? 10.785 11.950 -17.542 1.00 77.31 478 ALA A CA 1
ATOM 3751 C C . ALA A 1 478 ? 11.663 11.069 -18.442 1.00 77.31 478 ALA A C 1
ATOM 3753 O O . ALA A 1 478 ? 12.820 11.402 -18.671 1.00 77.31 478 ALA A O 1
ATOM 3754 N N . GLN A 1 479 ? 11.124 10.000 -19.027 1.00 76.75 479 GLN A N 1
ATOM 3755 C CA . GLN A 1 479 ? 11.897 9.119 -19.903 1.00 76.75 479 GLN A CA 1
ATOM 3756 C C . GLN A 1 479 ? 12.270 9.784 -21.239 1.00 76.75 479 GLN A C 1
ATOM 3758 O O . GLN A 1 479 ? 13.352 9.549 -21.766 1.00 76.75 479 GLN A O 1
ATOM 3763 N N . ALA A 1 480 ? 11.399 10.631 -21.792 1.00 82.69 480 ALA A N 1
ATOM 3764 C CA . ALA A 1 480 ? 11.677 11.363 -23.027 1.00 82.69 480 ALA A CA 1
ATOM 3765 C C . ALA A 1 480 ? 12.660 12.530 -22.818 1.00 82.69 480 ALA A C 1
ATOM 3767 O O . ALA A 1 480 ? 13.351 12.919 -23.759 1.00 82.69 480 ALA A O 1
ATOM 3768 N N . CYS A 1 481 ? 12.719 13.103 -21.613 1.00 84.69 481 CYS A N 1
ATOM 3769 C CA . CYS A 1 481 ? 13.530 14.278 -21.305 1.00 84.69 481 CYS A CA 1
ATOM 3770 C C . CYS A 1 481 ? 15.036 13.999 -21.436 1.00 84.69 481 CYS A C 1
ATOM 3772 O O . CYS A 1 481 ? 15.550 13.005 -20.929 1.00 84.69 481 CYS A O 1
ATOM 3774 N N . PHE A 1 482 ? 15.764 14.925 -22.064 1.00 81.00 482 PHE A N 1
ATOM 3775 C CA . PHE A 1 482 ? 17.209 14.822 -22.313 1.00 81.00 482 PHE A CA 1
ATOM 3776 C C . PHE A 1 482 ? 18.084 14.946 -21.056 1.00 81.00 482 PHE A C 1
ATOM 3778 O O . PHE A 1 482 ? 19.260 14.594 -21.088 1.00 81.00 482 PHE A O 1
ATOM 3785 N N . TYR A 1 483 ? 17.531 15.486 -19.972 1.00 73.06 483 TYR A N 1
ATOM 3786 C CA . TYR A 1 483 ? 18.256 15.851 -18.752 1.00 73.06 483 TYR A CA 1
ATOM 3787 C C . TYR A 1 483 ? 17.521 15.409 -17.478 1.00 73.06 483 TYR A C 1
ATOM 3789 O O . TYR A 1 483 ? 17.797 15.921 -16.394 1.00 73.06 483 TYR A O 1
ATOM 3797 N N . SER A 1 484 ? 16.571 14.478 -17.595 1.00 76.75 484 SER A N 1
ATOM 3798 C CA . SER A 1 484 ? 15.955 13.847 -16.427 1.00 76.75 484 SER A CA 1
ATOM 3799 C C . SER A 1 484 ? 16.943 12.939 -15.705 1.00 76.75 484 SER A C 1
ATOM 3801 O O . SER A 1 484 ? 17.895 12.427 -16.294 1.00 76.75 484 SER A O 1
ATOM 3803 N N . ASP A 1 485 ? 16.662 12.686 -14.433 1.00 71.44 485 ASP A N 1
ATOM 3804 C CA . ASP A 1 485 ? 17.353 11.690 -13.617 1.00 71.44 485 ASP A CA 1
ATOM 3805 C C . ASP A 1 485 ? 17.432 10.318 -14.303 1.00 71.44 485 ASP A C 1
ATOM 3807 O O . ASP A 1 485 ? 18.512 9.736 -14.387 1.00 71.44 485 ASP A O 1
ATOM 3811 N N . VAL A 1 486 ? 16.327 9.849 -14.888 1.00 71.69 486 VAL A N 1
ATOM 3812 C CA . VAL A 1 486 ? 16.258 8.567 -15.610 1.00 71.69 486 VAL A CA 1
ATOM 3813 C C . VAL A 1 486 ? 17.218 8.527 -16.806 1.00 71.69 486 VAL A C 1
ATOM 3815 O O . VAL A 1 486 ? 17.958 7.555 -16.978 1.00 71.69 486 VAL A O 1
ATOM 3818 N N . THR A 1 487 ? 17.237 9.578 -17.631 1.00 78.00 487 THR A N 1
ATOM 3819 C CA . THR A 1 487 ? 18.087 9.653 -18.831 1.00 78.00 487 THR A CA 1
ATOM 3820 C C . THR A 1 487 ? 19.559 9.823 -18.463 1.00 78.00 487 THR A C 1
ATOM 3822 O O . THR A 1 487 ? 20.411 9.161 -19.052 1.00 78.00 487 THR A O 1
ATOM 3825 N N . LEU A 1 488 ? 19.864 10.665 -17.473 1.00 74.62 488 LEU A N 1
ATOM 3826 C CA . LEU A 1 488 ? 21.230 10.928 -17.018 1.00 74.62 488 LEU A CA 1
ATOM 3827 C C . LEU A 1 488 ? 21.875 9.685 -16.399 1.00 74.62 488 LEU A C 1
ATOM 3829 O O . LEU A 1 488 ? 23.005 9.346 -16.750 1.00 74.62 488 LEU A O 1
ATOM 3833 N N . LEU A 1 489 ? 21.146 8.978 -15.529 1.00 68.50 489 LEU A N 1
ATOM 3834 C CA . LEU A 1 489 ? 21.627 7.741 -14.909 1.00 68.50 489 LEU A CA 1
ATOM 3835 C C . LEU A 1 489 ? 21.867 6.649 -15.958 1.00 68.50 489 LEU A C 1
ATOM 3837 O O . LEU A 1 489 ? 22.904 5.990 -15.942 1.00 68.50 489 LEU A O 1
ATOM 3841 N N . SER A 1 490 ? 20.945 6.495 -16.911 1.00 74.75 490 SER A N 1
ATOM 3842 C CA . SER A 1 490 ? 21.049 5.455 -17.941 1.00 74.75 490 SER A CA 1
ATOM 3843 C C . SER A 1 490 ? 22.166 5.734 -18.954 1.00 74.75 490 SER A C 1
ATOM 3845 O O . SER A 1 490 ? 22.908 4.824 -19.328 1.00 74.75 490 SER A O 1
ATOM 3847 N N . ALA A 1 491 ? 22.319 6.990 -19.383 1.00 75.62 491 ALA A N 1
ATOM 3848 C CA . ALA A 1 491 ? 23.372 7.405 -20.307 1.00 75.62 491 ALA A CA 1
ATOM 3849 C C . ALA A 1 491 ? 24.766 7.276 -19.676 1.00 75.62 491 ALA A C 1
ATOM 3851 O O . ALA A 1 491 ? 25.680 6.745 -20.311 1.00 75.62 491 ALA A O 1
ATOM 3852 N N . SER A 1 492 ? 24.902 7.677 -18.406 1.00 67.94 492 SER A N 1
ATOM 3853 C CA . SER A 1 492 ? 26.137 7.534 -17.631 1.00 67.94 492 SER A CA 1
ATOM 3854 C C . SER A 1 492 ? 26.526 6.066 -17.442 1.00 67.94 492 SER A C 1
ATOM 3856 O O . SER A 1 492 ? 27.659 5.699 -17.751 1.00 67.94 492 SER A O 1
ATOM 3858 N N . ALA A 1 493 ? 25.577 5.199 -17.065 1.00 64.75 493 ALA A N 1
ATOM 3859 C CA . ALA A 1 493 ? 25.825 3.761 -16.933 1.00 64.75 493 ALA A CA 1
ATOM 3860 C C . ALA A 1 493 ? 26.305 3.114 -18.246 1.00 64.75 493 ALA A C 1
ATOM 3862 O O . ALA A 1 493 ? 27.089 2.167 -18.227 1.00 64.75 493 ALA A O 1
ATOM 3863 N N . CYS A 1 494 ? 25.867 3.644 -19.393 1.00 70.81 494 CYS A N 1
ATOM 3864 C CA . CYS A 1 494 ? 26.286 3.179 -20.715 1.00 70.81 494 CYS A CA 1
ATOM 3865 C C . CYS A 1 494 ? 27.531 3.899 -21.266 1.00 70.81 494 CYS A C 1
ATOM 3867 O O . CYS A 1 494 ? 27.979 3.546 -22.356 1.00 70.81 494 CYS A O 1
ATOM 3869 N N . ARG A 1 495 ? 28.067 4.913 -20.568 1.00 70.19 495 ARG A N 1
ATOM 3870 C CA . ARG A 1 495 ? 29.131 5.824 -21.045 1.00 70.19 495 ARG A CA 1
ATOM 3871 C C . ARG A 1 495 ? 28.833 6.473 -22.394 1.00 70.19 495 ARG A C 1
ATOM 3873 O O . ARG A 1 495 ? 29.715 6.665 -23.229 1.00 70.19 495 ARG A O 1
ATOM 3880 N N . ILE A 1 496 ? 27.573 6.807 -22.629 1.00 77.06 496 ILE A N 1
ATOM 3881 C CA . ILE A 1 496 ? 27.140 7.490 -23.845 1.00 77.06 496 ILE A CA 1
ATOM 3882 C C . ILE A 1 496 ? 26.753 8.913 -23.464 1.00 77.06 496 ILE A C 1
ATOM 3884 O O . ILE A 1 496 ? 26.189 9.159 -22.402 1.00 77.06 496 ILE A O 1
ATOM 3888 N N . ASN A 1 497 ? 27.053 9.867 -24.339 1.00 78.62 497 ASN A N 1
ATOM 3889 C CA . ASN A 1 497 ? 26.594 11.236 -24.187 1.00 78.62 497 ASN A CA 1
ATOM 3890 C C . ASN A 1 497 ? 25.062 11.267 -24.035 1.00 78.62 497 ASN A C 1
ATOM 3892 O O . ASN A 1 497 ? 24.333 10.655 -24.818 1.00 78.62 497 ASN A O 1
ATOM 3896 N N . ASN A 1 498 ? 24.577 12.014 -23.044 1.00 78.62 498 ASN A N 1
ATOM 3897 C CA . ASN A 1 498 ? 23.157 12.113 -22.696 1.00 78.62 498 ASN A CA 1
ATOM 3898 C C . ASN A 1 498 ? 22.269 12.425 -23.908 1.00 78.62 498 ASN A C 1
ATOM 3900 O O . ASN A 1 498 ? 21.186 11.859 -24.049 1.00 78.62 498 ASN A O 1
ATOM 3904 N N . VAL A 1 499 ? 22.740 13.294 -24.809 1.00 80.94 499 VAL A N 1
ATOM 3905 C CA . VAL A 1 499 ? 21.991 13.680 -26.011 1.00 80.94 499 VAL A CA 1
ATOM 3906 C C . VAL A 1 499 ? 21.853 12.500 -26.968 1.00 80.94 499 VAL A C 1
ATOM 3908 O O . VAL A 1 499 ? 20.757 12.242 -27.460 1.00 80.94 499 VAL A O 1
ATOM 3911 N N . ASP A 1 500 ? 22.925 11.743 -27.198 1.00 81.44 500 ASP A N 1
ATOM 3912 C CA . ASP A 1 500 ? 22.893 10.585 -28.095 1.00 81.44 500 ASP A CA 1
ATOM 3913 C C . ASP A 1 500 ? 22.020 9.463 -27.539 1.00 81.44 500 ASP A C 1
ATOM 3915 O O . ASP A 1 500 ? 21.239 8.860 -28.280 1.00 81.44 500 ASP A O 1
ATOM 3919 N N . TYR A 1 501 ? 22.122 9.212 -26.230 1.00 83.44 501 TYR A N 1
ATOM 3920 C CA . TYR A 1 501 ? 21.284 8.242 -25.534 1.00 83.44 501 TYR A CA 1
ATOM 3921 C C . TYR A 1 501 ? 19.803 8.616 -25.659 1.00 83.44 501 TYR A C 1
ATOM 3923 O O . TYR A 1 501 ? 18.985 7.811 -26.109 1.00 83.44 501 TYR A O 1
ATOM 3931 N N . ALA A 1 502 ? 19.461 9.869 -25.352 1.00 81.88 502 ALA A N 1
ATOM 3932 C CA . ALA A 1 502 ? 18.096 10.360 -25.441 1.00 81.88 502 ALA A CA 1
ATOM 3933 C C . ALA A 1 502 ? 17.547 10.294 -26.876 1.00 81.88 502 ALA A C 1
ATOM 3935 O O . ALA A 1 502 ? 16.449 9.784 -27.097 1.00 81.88 502 ALA A O 1
ATOM 3936 N N . VAL A 1 503 ? 18.326 10.715 -27.878 1.00 84.25 503 VAL A N 1
ATOM 3937 C CA . VAL A 1 503 ? 17.933 10.615 -29.295 1.00 84.25 503 VAL A CA 1
ATOM 3938 C C . VAL A 1 503 ? 17.731 9.157 -29.726 1.00 84.25 503 VAL A C 1
ATOM 3940 O O . VAL A 1 503 ? 16.859 8.875 -30.553 1.00 84.25 503 VAL A O 1
ATOM 3943 N N . ALA A 1 504 ? 18.498 8.215 -29.171 1.00 83.62 504 ALA A N 1
ATOM 3944 C CA . ALA A 1 504 ? 18.367 6.799 -29.497 1.00 83.62 504 ALA A CA 1
ATOM 3945 C C . ALA A 1 504 ? 17.059 6.174 -28.986 1.00 83.62 504 ALA A C 1
ATOM 3947 O O . ALA A 1 504 ? 16.486 5.345 -29.697 1.00 83.62 504 ALA A O 1
ATOM 3948 N N . GLN A 1 505 ? 16.563 6.589 -27.816 1.00 79.50 505 GLN A N 1
ATOM 3949 C CA . GLN A 1 505 ? 15.321 6.067 -27.227 1.00 79.50 505 GLN A CA 1
ATOM 3950 C C . GLN A 1 505 ? 14.039 6.731 -27.762 1.00 79.50 505 GLN A C 1
ATOM 3952 O O . GLN A 1 505 ? 12.983 6.094 -27.757 1.00 79.50 505 GLN A O 1
ATOM 3957 N N . LEU A 1 506 ? 14.108 7.965 -28.284 1.00 82.06 506 LEU A N 1
ATOM 3958 C CA . LEU A 1 506 ? 12.935 8.727 -28.753 1.00 82.06 506 LEU A CA 1
ATOM 3959 C C . LEU A 1 506 ? 11.984 7.968 -29.702 1.00 82.06 506 LEU A C 1
ATOM 3961 O O . LEU A 1 506 ? 10.774 8.061 -29.495 1.00 82.06 506 LEU A O 1
ATOM 3965 N N . PRO A 1 507 ? 12.452 7.210 -30.716 1.00 82.00 507 PRO A N 1
ATOM 3966 C CA . PRO A 1 507 ? 11.553 6.473 -31.607 1.00 82.00 507 PRO A CA 1
ATOM 3967 C C . PRO A 1 507 ? 10.716 5.418 -30.875 1.00 82.00 507 PRO A C 1
ATOM 3969 O O . PRO A 1 507 ? 9.558 5.205 -31.218 1.00 82.00 507 PRO A O 1
ATOM 3972 N N . TYR A 1 508 ? 11.294 4.772 -29.862 1.00 79.75 508 TYR A N 1
ATOM 3973 C CA . TYR A 1 508 ? 10.632 3.730 -29.077 1.00 79.75 508 TYR A CA 1
ATOM 3974 C C . TYR A 1 508 ? 9.628 4.341 -28.108 1.00 79.75 508 TYR A C 1
ATOM 3976 O O . TYR A 1 508 ? 8.477 3.912 -28.062 1.00 79.75 508 TYR A O 1
ATOM 3984 N N . ILE A 1 509 ? 10.041 5.400 -27.408 1.00 80.56 509 ILE A N 1
ATOM 3985 C CA . ILE A 1 509 ? 9.161 6.164 -26.522 1.00 80.56 509 ILE A CA 1
ATOM 3986 C C . ILE A 1 509 ? 7.977 6.717 -27.318 1.00 80.56 509 ILE A C 1
ATOM 3988 O O . ILE A 1 509 ? 6.840 6.568 -26.895 1.00 80.56 509 ILE A O 1
ATOM 3992 N N . GLY A 1 510 ? 8.209 7.264 -28.515 1.00 81.81 510 GLY A N 1
ATOM 3993 C CA . GLY A 1 510 ? 7.143 7.775 -29.378 1.00 81.81 510 GLY A CA 1
ATOM 3994 C C . GLY A 1 510 ? 6.083 6.726 -29.731 1.00 81.81 510 GLY A C 1
ATOM 3995 O O . GLY A 1 510 ? 4.893 7.037 -29.714 1.00 81.81 510 GLY A O 1
ATOM 3996 N N . ILE A 1 511 ? 6.488 5.478 -29.993 1.00 82.00 511 ILE A N 1
ATOM 3997 C CA . ILE A 1 511 ? 5.555 4.373 -30.269 1.00 82.00 511 ILE A CA 1
ATOM 3998 C C . ILE A 1 511 ? 4.755 4.013 -29.014 1.00 82.00 511 ILE A C 1
ATOM 4000 O O . ILE A 1 511 ? 3.529 3.929 -29.078 1.00 82.00 511 ILE A O 1
ATOM 4004 N N . VAL A 1 512 ? 5.423 3.841 -27.870 1.00 78.06 512 VAL A N 1
ATOM 4005 C CA . VAL A 1 512 ? 4.761 3.498 -26.600 1.00 78.06 512 VAL A CA 1
ATOM 4006 C C . VAL A 1 512 ? 3.794 4.603 -26.172 1.00 78.06 512 VAL A C 1
ATOM 4008 O O . VAL A 1 512 ? 2.669 4.312 -25.765 1.00 78.06 512 VAL A O 1
ATOM 4011 N N . THR A 1 513 ? 4.175 5.868 -26.340 1.00 84.06 513 THR A N 1
ATOM 4012 C CA . THR A 1 513 ? 3.321 7.033 -26.087 1.00 84.06 513 THR A CA 1
ATOM 4013 C C . THR A 1 513 ? 2.120 7.063 -27.026 1.00 84.06 513 THR A C 1
ATOM 4015 O O . THR A 1 513 ? 1.007 7.301 -26.564 1.00 84.06 513 THR A O 1
ATOM 4018 N N . ALA A 1 514 ? 2.297 6.778 -28.321 1.00 87.69 514 ALA A N 1
ATOM 4019 C CA . ALA A 1 514 ? 1.189 6.739 -29.276 1.00 87.69 514 ALA A CA 1
ATOM 4020 C C . ALA A 1 514 ? 0.183 5.624 -28.945 1.00 87.69 514 ALA A C 1
ATOM 4022 O O . ALA A 1 514 ? -1.023 5.866 -28.935 1.00 87.69 514 ALA A O 1
ATOM 4023 N N . ILE A 1 515 ? 0.669 4.423 -28.614 1.00 84.56 515 ILE A N 1
ATOM 4024 C CA . ILE A 1 515 ? -0.181 3.299 -28.196 1.00 84.56 515 ILE A CA 1
ATOM 4025 C C . ILE A 1 515 ? -0.905 3.641 -26.890 1.00 84.56 515 ILE A C 1
ATOM 4027 O O . ILE A 1 515 ? -2.121 3.486 -26.807 1.00 84.56 515 ILE A O 1
ATOM 4031 N N . SER A 1 516 ? -0.186 4.171 -25.897 1.00 80.50 516 SER A N 1
ATOM 4032 C CA . SER A 1 516 ? -0.764 4.579 -24.610 1.00 80.50 516 SER A CA 1
ATOM 4033 C C . SER A 1 516 ? -1.842 5.647 -24.792 1.00 80.50 516 SER A C 1
ATOM 4035 O O . SER A 1 516 ? -2.907 5.550 -24.192 1.00 80.50 516 SER A O 1
ATOM 4037 N N . PHE A 1 517 ? -1.614 6.633 -25.663 1.00 88.25 517 PHE A N 1
ATOM 4038 C CA . PHE A 1 517 ? -2.604 7.656 -25.991 1.00 88.25 517 PHE A CA 1
ATOM 4039 C C . PHE A 1 517 ? -3.872 7.047 -26.599 1.00 88.25 517 PHE A C 1
ATOM 4041 O O . PHE A 1 517 ? -4.972 7.354 -26.146 1.00 88.25 517 PHE A O 1
ATOM 4048 N N . VAL A 1 518 ? -3.735 6.144 -27.576 1.00 88.88 518 VAL A N 1
ATOM 4049 C CA . VAL A 1 518 ? -4.882 5.450 -28.186 1.00 88.88 518 VAL A CA 1
ATOM 4050 C C . VAL A 1 518 ? -5.645 4.626 -27.147 1.00 88.88 518 VAL A C 1
ATOM 4052 O O . VAL A 1 518 ? -6.873 4.670 -27.132 1.00 88.88 518 VAL A O 1
ATOM 4055 N N . LEU A 1 519 ? -4.950 3.932 -26.242 1.00 82.75 519 LEU A N 1
ATOM 4056 C CA . LEU A 1 519 ? -5.590 3.182 -25.159 1.00 82.75 519 LEU A CA 1
ATOM 4057 C C . LEU A 1 519 ? -6.339 4.095 -24.185 1.00 82.75 519 LEU A C 1
ATOM 4059 O O . LEU A 1 519 ? -7.461 3.766 -23.818 1.00 82.75 519 LEU A O 1
ATOM 4063 N N . TYR A 1 520 ? -5.782 5.254 -23.823 1.00 84.25 520 TYR A N 1
ATOM 4064 C CA . TYR A 1 520 ? -6.484 6.235 -22.989 1.00 84.25 520 TYR A CA 1
ATOM 4065 C C . TYR A 1 520 ? -7.714 6.825 -23.679 1.00 84.25 520 TYR A C 1
ATOM 4067 O O . TYR A 1 520 ? -8.712 7.075 -23.009 1.00 84.25 520 TYR A O 1
ATOM 4075 N N . VAL A 1 521 ? -7.682 7.009 -25.002 1.00 86.69 521 VAL A N 1
ATOM 4076 C CA . VAL A 1 521 ? -8.860 7.424 -25.778 1.00 86.69 521 VAL A CA 1
ATOM 4077 C C . VAL A 1 521 ? -9.918 6.318 -25.787 1.00 86.69 521 VAL A C 1
ATOM 4079 O O . VAL A 1 521 ? -11.073 6.585 -25.474 1.00 86.69 521 VAL A O 1
ATOM 4082 N N . ILE A 1 522 ? -9.543 5.072 -26.097 1.00 82.19 522 ILE A N 1
ATOM 4083 C CA . ILE A 1 522 ? -10.475 3.930 -26.124 1.00 82.19 522 ILE A CA 1
ATOM 4084 C C . ILE A 1 522 ? -11.091 3.696 -24.740 1.00 82.19 522 ILE A C 1
ATOM 4086 O O . ILE A 1 522 ? -12.307 3.566 -24.629 1.00 82.19 522 ILE A O 1
ATOM 4090 N N . ALA A 1 523 ? -10.271 3.683 -23.688 1.00 75.69 523 ALA A N 1
ATOM 4091 C CA . ALA A 1 523 ? -10.732 3.554 -22.310 1.00 75.69 523 ALA A CA 1
ATOM 4092 C C . ALA A 1 523 ? -11.610 4.744 -21.898 1.00 75.69 523 ALA A C 1
ATOM 4094 O O . ALA A 1 523 ? -12.615 4.552 -21.223 1.00 75.69 523 ALA A O 1
ATOM 4095 N N . GLY A 1 524 ? -11.286 5.952 -22.371 1.00 77.88 524 GLY A N 1
ATOM 4096 C CA . GLY A 1 524 ? -12.116 7.141 -22.198 1.00 77.88 524 GLY A CA 1
ATOM 4097 C C . GLY A 1 524 ? -13.502 6.984 -22.824 1.00 77.88 524 GLY A C 1
ATOM 4098 O O . GLY A 1 524 ? -14.486 7.321 -22.186 1.00 77.88 524 GLY A O 1
ATOM 4099 N N . PHE A 1 525 ? -13.616 6.409 -24.026 1.00 79.81 525 PHE A N 1
ATOM 4100 C CA . PHE A 1 525 ? -14.916 6.109 -24.647 1.00 79.81 525 PHE A CA 1
ATOM 4101 C C . PHE A 1 525 ? -15.663 4.945 -23.980 1.00 79.81 525 PHE A C 1
ATOM 4103 O O . PHE A 1 525 ? -16.889 4.919 -24.009 1.00 79.81 525 PHE A O 1
ATOM 4110 N N . ALA A 1 526 ? -14.947 3.971 -23.419 1.00 70.12 526 ALA A N 1
ATOM 4111 C CA . ALA A 1 526 ? -15.547 2.802 -22.778 1.00 70.12 526 ALA A CA 1
ATOM 4112 C C . ALA A 1 526 ? -16.039 3.073 -21.345 1.00 70.12 526 ALA A C 1
ATOM 4114 O O . ALA A 1 526 ? -16.897 2.342 -20.856 1.00 70.12 526 ALA A O 1
ATOM 4115 N N . MET A 1 527 ? -15.476 4.082 -20.671 1.00 65.12 527 MET A N 1
ATOM 4116 C CA . MET A 1 527 ? -15.731 4.394 -19.257 1.00 65.12 527 MET A CA 1
ATOM 4117 C C . MET A 1 527 ? -16.398 5.762 -19.020 1.00 65.12 527 MET A C 1
ATOM 4119 O O . MET A 1 527 ? -16.514 6.159 -17.860 1.00 65.12 527 MET A O 1
ATOM 4123 N N . ALA A 1 528 ? -16.772 6.492 -20.078 1.00 57.69 528 ALA A N 1
ATOM 4124 C CA . ALA A 1 528 ? -17.468 7.784 -20.004 1.00 57.69 528 ALA A CA 1
ATOM 4125 C C . ALA A 1 528 ? -18.993 7.662 -20.089 1.00 57.69 528 ALA A C 1
ATOM 4127 O O . ALA A 1 528 ? -19.487 6.667 -20.669 1.00 57.69 528 ALA A O 1
#